Protein AF-A0A958P5V0-F1 (afdb_monomer_lite)

Secondary structure (DSSP, 8-state):
-PPEEE--HHHHHHHHHHHHHHTTTT-HHHHHHHHHHHHHHHHTT--S-HHHHHHHHHGGGGSHHHHHHHHHHTT--HHHHHHHHHHHHHHHHHHHHHHHHHHHHHHHHHHHTT--GGGBGGGHHHHHHHHHTTSS--PPPHHHHHHHTTSS-SB-SS--HHHHHHHHHHHHHHHHHHHHHHHHHHHHHHHHHHHHHHHHHHHHHHHHHHHHHHHHHHHHHTTEEEHHHHHHHHHHHHHH-SS-HHHHHHHHH---EEE-SGGG-BHHHHHHHHHHHHHHHHTT--EEE---GGG---GGGTB-THHHHHTTSPTT-TT-HHHHHHHHHHHHH-------B--SS-HHHHHHHHHHHHHHHTTS-HHHHGGGTT---B--TT-------------SSHHHHHHHHHHHHHHHHHHHHHTTT---GGG-----SSHHHHHHHHHHHHHTT-------THHHHH-HHHHHHHHHHHHHH-TT-HHHHHHHHHHHHHHT-TTS-HHHHHHH-SSSHHHHHHHHTT----HHHHTT--HHHHHHHHHHHTTTTSS--HHHHHHHHHHHHHHHHS---HHHHHHH-

Structure (mmCIF, N/CA/C/O backbone):
data_AF-A0A958P5V0-F1
#
_entry.id   AF-A0A958P5V0-F1
#
loop_
_atom_site.group_PDB
_atom_site.id
_atom_site.type_symbol
_atom_site.label_atom_id
_atom_site.label_alt_id
_atom_site.label_comp_id
_atom_site.label_asym_id
_atom_site.label_entity_id
_atom_site.label_seq_id
_atom_site.pdbx_PDB_ins_code
_atom_site.Cartn_x
_atom_site.Cartn_y
_atom_site.Cartn_z
_atom_site.occupancy
_atom_site.B_iso_or_equiv
_atom_site.auth_seq_id
_atom_site.auth_comp_id
_atom_site.auth_asym_id
_atom_site.auth_atom_id
_atom_site.pdbx_PDB_model_num
ATOM 1 N N . MET A 1 1 ? 9.895 -17.187 28.568 1.00 40.41 1 MET A N 1
ATOM 2 C CA . MET A 1 1 ? 10.157 -15.913 27.877 1.00 40.41 1 MET A CA 1
ATOM 3 C C . MET A 1 1 ? 8.803 -15.280 27.671 1.00 40.41 1 MET A C 1
ATOM 5 O O . MET A 1 1 ? 7.968 -15.924 27.049 1.00 40.41 1 MET A O 1
ATOM 9 N N . ASN A 1 2 ? 8.563 -14.128 28.289 1.00 44.69 2 ASN A N 1
ATOM 10 C CA . ASN A 1 2 ? 7.374 -13.333 28.012 1.00 44.69 2 ASN A CA 1
ATOM 11 C C . ASN A 1 2 ? 7.754 -12.432 26.838 1.00 44.69 2 ASN A C 1
ATOM 13 O O . ASN A 1 2 ? 8.762 -11.738 26.932 1.00 44.69 2 ASN A O 1
ATOM 17 N N . PHE A 1 3 ? 7.032 -12.553 25.731 1.00 52.56 3 PHE A N 1
ATOM 18 C CA . PHE A 1 3 ? 7.122 -11.621 24.614 1.00 52.56 3 PHE A CA 1
ATOM 19 C C . PHE A 1 3 ? 5.926 -10.691 24.730 1.00 52.56 3 PHE A C 1
ATOM 21 O O . PHE A 1 3 ? 4.818 -11.181 24.973 1.00 52.56 3 PHE A O 1
ATOM 28 N N . ASP A 1 4 ? 6.150 -9.399 24.536 1.00 54.53 4 ASP A N 1
ATOM 29 C CA . ASP A 1 4 ? 5.052 -8.463 24.348 1.00 54.53 4 ASP A CA 1
ATOM 30 C C . ASP A 1 4 ? 4.641 -8.513 22.873 1.00 54.53 4 ASP A C 1
ATOM 32 O O . ASP A 1 4 ? 5.477 -8.475 21.960 1.00 54.53 4 ASP A O 1
ATOM 36 N N . ILE A 1 5 ? 3.344 -8.733 22.647 1.00 61.12 5 ILE A N 1
ATOM 37 C CA . ILE A 1 5 ? 2.775 -8.776 21.302 1.00 61.12 5 ILE A CA 1
ATOM 38 C C . ILE A 1 5 ? 2.552 -7.333 20.875 1.00 61.12 5 ILE A C 1
ATOM 40 O O . ILE A 1 5 ? 1.655 -6.673 21.398 1.00 61.12 5 ILE A O 1
ATOM 44 N N . GLU A 1 6 ? 3.355 -6.869 19.923 1.00 62.22 6 GLU A N 1
ATOM 45 C CA . GLU A 1 6 ? 3.228 -5.521 19.382 1.00 62.22 6 GLU A CA 1
ATOM 46 C C . GLU A 1 6 ? 2.191 -5.507 18.260 1.00 62.22 6 GLU A C 1
ATOM 48 O O . GLU A 1 6 ? 2.264 -6.286 17.300 1.00 62.22 6 GLU A O 1
ATOM 53 N N . LEU A 1 7 ? 1.203 -4.628 18.414 1.00 58.56 7 LEU A N 1
ATOM 54 C CA . LEU A 1 7 ? 0.115 -4.444 17.456 1.00 58.56 7 LEU A CA 1
ATOM 55 C C . LEU A 1 7 ? 0.485 -3.391 16.407 1.00 58.56 7 LEU A C 1
ATOM 57 O O . LEU A 1 7 ? -0.057 -3.422 15.301 1.00 58.56 7 LEU A O 1
ATOM 61 N N . ASN A 1 8 ? 1.393 -2.468 16.740 1.00 68.00 8 ASN A N 1
ATOM 62 C CA . ASN A 1 8 ? 1.764 -1.362 15.874 1.00 68.00 8 ASN A CA 1
ATOM 63 C C . ASN A 1 8 ? 3.101 -1.613 15.163 1.00 68.00 8 ASN A C 1
ATOM 65 O O . ASN A 1 8 ? 4.169 -1.200 15.609 1.00 68.00 8 ASN A O 1
ATOM 69 N N . GLU A 1 9 ? 3.048 -2.256 13.997 1.00 72.25 9 GLU A N 1
ATOM 70 C CA . GLU A 1 9 ? 4.250 -2.501 13.188 1.00 72.25 9 GLU A CA 1
ATOM 71 C C . GLU A 1 9 ? 4.936 -1.209 12.709 1.00 72.25 9 GLU A C 1
ATOM 73 O O . GLU A 1 9 ? 6.145 -1.214 12.476 1.00 72.25 9 GLU A O 1
ATOM 78 N N . ASN A 1 10 ? 4.195 -0.095 12.609 1.00 76.25 10 ASN A N 1
ATOM 79 C CA . ASN A 1 10 ? 4.778 1.200 12.253 1.00 76.25 10 ASN A CA 1
ATOM 80 C C . ASN A 1 10 ? 5.701 1.730 13.352 1.00 76.25 10 ASN A C 1
ATOM 82 O O . ASN A 1 10 ? 6.706 2.348 13.036 1.00 76.25 10 ASN A O 1
ATOM 86 N N . GLU A 1 11 ? 5.412 1.452 14.622 1.00 76.00 11 GLU A N 1
ATOM 87 C CA . GLU A 1 11 ? 6.250 1.913 15.732 1.00 76.00 11 GLU A CA 1
ATOM 88 C C . GLU A 1 11 ? 7.615 1.217 15.725 1.00 76.00 11 GLU A C 1
ATOM 90 O O . GLU A 1 11 ? 8.659 1.860 15.830 1.00 76.00 11 GLU A O 1
ATOM 95 N N . VAL A 1 12 ? 7.618 -0.101 15.497 1.00 81.00 12 VAL A N 1
ATOM 96 C CA . VAL A 1 12 ? 8.854 -0.875 15.316 1.00 81.00 12 VAL A CA 1
ATOM 97 C C . VAL A 1 12 ? 9.645 -0.358 14.114 1.00 81.00 12 VAL A C 1
ATOM 99 O O . VAL A 1 12 ? 10.872 -0.243 14.179 1.00 81.00 12 VAL A O 1
ATOM 102 N N . LEU A 1 13 ? 8.951 -0.038 13.019 1.00 84.00 13 LEU A N 1
ATOM 103 C CA . LEU A 1 13 ? 9.559 0.521 11.818 1.00 84.00 13 LEU A CA 1
ATOM 104 C C . LEU A 1 13 ? 10.194 1.892 12.090 1.00 84.00 13 LEU A C 1
ATOM 106 O O . LEU A 1 13 ? 11.350 2.101 11.727 1.00 84.00 13 LEU A O 1
ATOM 110 N N . ASP A 1 14 ? 9.470 2.792 12.756 1.00 82.69 14 ASP A N 1
ATOM 111 C CA . ASP A 1 14 ? 9.937 4.132 13.108 1.00 82.69 14 ASP A CA 1
ATOM 112 C C . ASP A 1 14 ? 11.197 4.065 13.976 1.00 82.69 14 ASP A C 1
ATOM 114 O O . ASP A 1 14 ? 12.216 4.655 13.619 1.00 82.69 14 ASP A O 1
ATOM 118 N N . LYS A 1 15 ? 11.191 3.247 15.037 1.00 83.62 15 LYS A N 1
ATOM 119 C CA . LYS A 1 15 ? 12.377 3.058 15.887 1.00 83.62 15 LYS A CA 1
ATOM 120 C C . LYS A 1 15 ? 13.562 2.464 15.130 1.00 83.62 15 LYS A C 1
ATOM 122 O O . LYS A 1 15 ? 14.702 2.849 15.376 1.00 83.62 15 LYS A O 1
ATOM 127 N N . SER A 1 16 ? 13.313 1.563 14.184 1.00 87.50 16 SER A N 1
ATOM 128 C CA . SER A 1 16 ? 14.377 0.972 13.362 1.00 87.50 16 SER A CA 1
ATOM 129 C C . SER A 1 16 ? 14.986 1.984 12.387 1.00 87.50 16 SER A C 1
ATOM 131 O O . SER A 1 16 ? 16.183 1.935 12.107 1.00 87.50 16 SER A O 1
ATOM 133 N N . ILE A 1 17 ? 14.186 2.931 11.891 1.00 86.62 17 ILE A N 1
ATOM 134 C CA . ILE A 1 17 ? 14.666 4.046 11.068 1.00 86.62 17 ILE A CA 1
ATOM 135 C C . ILE A 1 17 ? 15.479 5.023 11.918 1.00 86.62 17 ILE A C 1
ATOM 137 O O . ILE A 1 17 ? 16.563 5.420 11.492 1.00 86.62 17 ILE A O 1
ATOM 141 N N . ASP A 1 18 ? 15.031 5.338 13.134 1.00 85.50 18 ASP A N 1
ATOM 142 C CA . ASP A 1 18 ? 15.798 6.166 14.072 1.00 85.50 18 ASP A CA 1
ATOM 143 C C . ASP A 1 18 ? 17.160 5.520 14.384 1.00 85.50 18 ASP A C 1
ATOM 145 O O . ASP A 1 18 ? 18.192 6.194 14.377 1.00 85.50 18 ASP A O 1
ATOM 149 N N . MET A 1 19 ? 17.196 4.193 14.573 1.00 87.25 19 MET A N 1
ATOM 150 C CA . MET A 1 19 ? 18.442 3.432 14.731 1.00 87.25 19 MET A CA 1
ATOM 151 C C . MET A 1 19 ? 19.346 3.535 13.498 1.00 87.25 19 MET A C 1
ATOM 153 O O . MET A 1 19 ? 20.561 3.660 13.653 1.00 87.25 19 MET A O 1
ATOM 157 N N . LEU A 1 20 ? 18.789 3.501 12.282 1.00 88.56 20 LEU A N 1
ATOM 158 C CA . LEU A 1 20 ? 19.564 3.658 11.048 1.00 88.56 20 LEU A CA 1
ATOM 159 C C . LEU A 1 20 ? 20.178 5.061 10.953 1.00 88.56 20 LEU A C 1
ATOM 161 O O . LEU A 1 20 ? 21.361 5.200 10.641 1.00 88.56 20 LEU A O 1
ATOM 165 N N . ILE A 1 21 ? 19.389 6.095 11.249 1.00 85.00 21 ILE A N 1
ATOM 166 C CA . ILE A 1 21 ? 19.826 7.497 11.226 1.00 85.00 21 ILE A CA 1
ATOM 167 C C . ILE A 1 21 ? 20.903 7.734 12.290 1.00 85.00 21 ILE A C 1
ATOM 169 O O . ILE A 1 21 ? 21.910 8.384 12.015 1.00 85.00 21 ILE A O 1
ATOM 173 N N . ALA A 1 22 ? 20.762 7.140 13.475 1.00 86.50 22 ALA A N 1
ATOM 174 C CA . ALA A 1 22 ? 21.759 7.229 14.539 1.00 86.50 22 ALA A CA 1
ATOM 175 C C . ALA A 1 22 ? 23.121 6.613 14.158 1.00 86.50 22 ALA A C 1
ATOM 177 O O . ALA A 1 22 ? 24.139 6.951 14.765 1.00 86.50 22 ALA A O 1
ATOM 178 N N . GLN A 1 23 ? 23.176 5.735 13.148 1.00 85.94 23 GLN A N 1
ATOM 179 C CA . GLN A 1 23 ? 24.439 5.193 12.636 1.00 85.94 23 GLN A CA 1
ATOM 180 C C . GLN A 1 23 ? 25.195 6.158 11.712 1.00 85.94 23 GLN A C 1
ATOM 182 O O . GLN A 1 23 ? 26.363 5.899 11.396 1.00 85.94 23 GLN A O 1
ATOM 187 N N . ILE A 1 24 ? 24.582 7.270 11.293 1.00 85.00 24 ILE A N 1
ATOM 188 C CA . ILE A 1 24 ? 25.247 8.296 10.485 1.00 85.00 24 ILE A CA 1
ATOM 189 C C . ILE A 1 24 ? 26.444 8.861 11.261 1.00 85.00 24 ILE A C 1
ATOM 191 O O . ILE A 1 24 ? 26.339 9.278 12.411 1.00 85.00 24 ILE A O 1
ATOM 195 N N . GLY A 1 25 ? 27.617 8.858 10.630 1.00 82.06 25 GLY A N 1
ATOM 196 C CA . GLY A 1 25 ? 28.877 9.309 11.225 1.00 82.06 25 GLY A CA 1
ATOM 197 C C . GLY A 1 25 ? 29.552 8.291 12.153 1.00 82.06 25 GLY A C 1
ATOM 198 O O . GLY A 1 25 ? 30.759 8.385 12.360 1.00 82.06 25 GLY A O 1
ATOM 199 N N . ALA A 1 26 ? 28.822 7.294 12.662 1.00 84.06 26 ALA A N 1
ATOM 200 C CA . ALA A 1 26 ? 29.380 6.201 13.462 1.00 84.06 26 ALA A CA 1
ATOM 201 C C . ALA A 1 26 ? 29.774 4.985 12.604 1.00 84.06 26 ALA A C 1
ATOM 203 O O . ALA A 1 26 ? 30.782 4.332 12.872 1.00 84.06 26 ALA A O 1
ATOM 204 N N . ASN A 1 27 ? 28.997 4.691 11.558 1.00 85.88 27 ASN A N 1
ATOM 205 C CA . ASN A 1 27 ? 29.244 3.607 10.614 1.00 85.88 27 ASN A CA 1
ATOM 206 C C . ASN A 1 27 ? 29.515 4.187 9.220 1.00 85.88 27 ASN A C 1
ATOM 208 O O . ASN A 1 27 ? 28.597 4.658 8.547 1.00 85.88 27 ASN A O 1
ATOM 212 N N . GLU A 1 28 ? 30.772 4.139 8.771 1.00 85.94 28 GLU A N 1
ATOM 213 C CA . GLU A 1 28 ? 31.190 4.707 7.479 1.00 85.94 28 GLU A CA 1
ATOM 214 C C . GLU A 1 28 ? 30.400 4.135 6.292 1.00 85.94 28 GLU A C 1
ATOM 216 O O . GLU A 1 28 ? 30.070 4.871 5.363 1.00 85.94 28 GLU A O 1
ATOM 221 N N . LYS A 1 29 ? 30.039 2.846 6.330 1.00 83.00 29 LYS A N 1
ATOM 222 C CA . LYS A 1 29 ? 29.332 2.179 5.226 1.00 83.00 29 LYS A CA 1
ATOM 223 C C . LYS A 1 29 ? 27.880 2.620 5.125 1.00 83.00 29 LYS A C 1
ATOM 225 O O . LYS A 1 29 ? 27.421 2.968 4.043 1.00 83.00 29 LYS A O 1
ATOM 230 N N . VAL A 1 30 ? 27.173 2.640 6.255 1.00 83.06 30 VAL A N 1
ATOM 231 C CA . VAL A 1 30 ? 25.781 3.117 6.318 1.00 83.06 30 VAL A CA 1
ATOM 232 C C . VAL A 1 30 ? 25.718 4.609 6.002 1.00 83.06 30 VAL A C 1
ATOM 234 O O . VAL A 1 30 ? 24.847 5.045 5.258 1.00 83.06 30 VAL A O 1
ATOM 237 N N . THR A 1 31 ? 26.702 5.378 6.473 1.00 86.44 31 THR A N 1
ATOM 238 C CA . THR A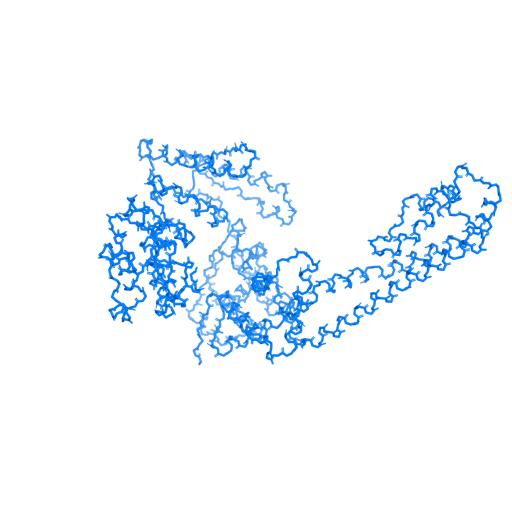 1 31 ? 26.834 6.802 6.138 1.00 86.44 31 THR A CA 1
ATOM 239 C C . THR A 1 31 ? 26.977 6.999 4.630 1.00 86.44 31 THR A C 1
ATOM 241 O O . THR A 1 31 ? 26.230 7.778 4.045 1.00 86.44 31 THR A O 1
ATOM 244 N N . LYS A 1 32 ? 27.887 6.261 3.980 1.00 85.00 32 LYS A N 1
ATOM 245 C CA . LYS A 1 32 ? 28.066 6.311 2.523 1.00 85.00 32 LYS A CA 1
ATOM 246 C C . LYS A 1 32 ? 26.777 5.935 1.785 1.00 85.00 32 LYS A C 1
ATOM 248 O O . LYS A 1 32 ? 26.363 6.663 0.891 1.00 85.00 32 LYS A O 1
ATOM 253 N N . LEU A 1 33 ? 26.123 4.848 2.196 1.00 84.38 33 LEU A N 1
ATOM 254 C CA . LEU A 1 33 ? 24.868 4.380 1.607 1.00 84.38 33 LEU A CA 1
ATOM 255 C C . LEU A 1 33 ? 23.765 5.449 1.662 1.00 84.38 33 LEU A C 1
ATOM 257 O O . LEU A 1 33 ? 23.083 5.686 0.666 1.00 84.38 33 LEU A O 1
ATOM 261 N N . LEU A 1 34 ? 23.591 6.102 2.813 1.00 84.06 34 LEU A N 1
ATOM 262 C CA . LEU A 1 34 ? 22.568 7.133 2.998 1.00 84.06 34 LEU A CA 1
ATOM 263 C C . LEU A 1 34 ? 22.886 8.422 2.232 1.00 84.06 34 LEU A C 1
ATOM 265 O O . LEU A 1 34 ? 21.966 9.053 1.715 1.00 84.06 34 LEU A O 1
ATOM 269 N N . ILE A 1 35 ? 24.167 8.784 2.103 1.00 83.62 35 ILE A N 1
ATOM 270 C CA . ILE A 1 35 ? 24.598 9.896 1.243 1.00 83.62 35 ILE A CA 1
ATOM 271 C C . ILE A 1 35 ? 24.264 9.587 -0.219 1.00 83.62 35 ILE A C 1
ATOM 273 O O . ILE A 1 35 ? 23.609 10.391 -0.871 1.00 83.62 35 ILE A O 1
ATOM 277 N N . GLU A 1 36 ? 24.634 8.407 -0.721 1.00 79.25 36 GLU A N 1
ATOM 278 C CA . GLU A 1 36 ? 24.359 8.013 -2.111 1.00 79.25 36 GLU A CA 1
ATOM 279 C C . GLU A 1 36 ? 22.849 7.898 -2.392 1.00 79.25 36 GLU A C 1
ATOM 281 O O . GLU A 1 36 ? 22.384 8.226 -3.487 1.00 79.25 36 GLU A O 1
ATOM 286 N N . TYR A 1 37 ? 22.059 7.476 -1.399 1.00 80.88 37 TYR A N 1
ATOM 287 C CA . TYR A 1 37 ? 20.598 7.507 -1.466 1.00 80.88 37 TYR A CA 1
ATOM 288 C C . TYR A 1 37 ? 20.061 8.944 -1.580 1.00 80.88 37 TYR A C 1
ATOM 290 O O . TYR A 1 37 ? 19.206 9.216 -2.424 1.00 80.88 37 TYR A O 1
ATOM 298 N N . ALA A 1 38 ? 20.582 9.871 -0.772 1.00 78.75 38 ALA A N 1
ATOM 299 C CA . ALA A 1 38 ? 20.171 11.273 -0.770 1.00 78.75 38 ALA A CA 1
ATOM 300 C C . ALA A 1 38 ? 20.558 12.014 -2.060 1.00 78.75 38 ALA A C 1
ATOM 302 O O . ALA A 1 38 ? 19.734 12.730 -2.627 1.00 78.75 38 ALA A O 1
ATOM 303 N N . GLU A 1 39 ? 21.784 11.815 -2.551 1.00 77.62 39 GLU A N 1
ATOM 304 C CA . GLU A 1 39 ? 22.273 12.412 -3.802 1.00 77.62 39 GLU A CA 1
ATOM 305 C C . GLU A 1 39 ? 21.393 12.003 -4.986 1.00 77.62 39 GLU A C 1
ATOM 307 O O . GLU A 1 39 ? 20.932 12.840 -5.756 1.00 77.62 39 GLU A O 1
ATOM 312 N N . LYS A 1 40 ? 21.054 10.717 -5.071 1.00 73.88 40 LYS A N 1
ATOM 313 C CA . LYS A 1 40 ? 20.180 10.196 -6.121 1.00 73.88 40 LYS A CA 1
ATOM 314 C C . LYS A 1 40 ? 18.771 10.786 -6.084 1.00 73.88 40 LYS A C 1
ATOM 316 O O . LYS A 1 40 ? 18.162 11.007 -7.127 1.00 73.88 40 LYS A O 1
ATOM 321 N N . LYS A 1 41 ? 18.233 11.018 -4.888 1.00 71.81 41 LYS A N 1
ATOM 322 C CA . LYS A 1 41 ? 16.923 11.657 -4.715 1.00 71.81 41 LYS A CA 1
ATOM 323 C C . LYS A 1 41 ? 16.943 13.108 -5.181 1.00 71.81 41 LYS A C 1
ATOM 325 O O . LYS A 1 41 ? 15.992 13.541 -5.828 1.00 71.81 41 LYS A O 1
ATOM 330 N N . ALA A 1 42 ? 18.034 13.818 -4.904 1.00 72.00 42 ALA A N 1
ATOM 331 C CA . ALA A 1 42 ? 18.238 15.167 -5.411 1.00 72.00 42 ALA A CA 1
ATOM 332 C C . ALA A 1 42 ? 18.327 15.189 -6.950 1.00 72.00 42 ALA A C 1
ATOM 334 O O . ALA A 1 42 ? 17.701 16.044 -7.573 1.00 72.00 42 ALA A O 1
ATOM 335 N N . ASP A 1 43 ? 19.020 14.219 -7.559 1.00 71.88 43 ASP A N 1
ATOM 336 C CA . ASP A 1 43 ? 19.098 14.071 -9.022 1.00 71.88 43 ASP A CA 1
ATOM 337 C C . ASP A 1 43 ? 17.729 13.778 -9.672 1.00 71.88 43 ASP A C 1
ATOM 339 O O . ASP A 1 43 ? 17.469 14.210 -10.793 1.00 71.88 43 ASP A O 1
ATOM 343 N N . ASP A 1 44 ? 16.838 13.067 -8.970 1.00 66.62 44 ASP A N 1
ATOM 344 C CA . ASP A 1 44 ? 15.463 12.765 -9.403 1.00 66.62 44 ASP A CA 1
ATOM 345 C C . ASP A 1 44 ? 14.462 13.927 -9.122 1.00 66.62 44 ASP A C 1
ATOM 347 O O . ASP A 1 44 ? 13.251 13.722 -9.235 1.00 66.62 44 ASP A O 1
ATOM 351 N N . GLU A 1 45 ? 14.935 15.131 -8.755 1.00 64.75 45 GLU A N 1
ATOM 352 C CA . GLU A 1 45 ? 14.133 16.317 -8.367 1.00 64.75 45 GLU A CA 1
ATOM 353 C C . GLU A 1 45 ? 13.184 16.079 -7.169 1.00 64.75 45 GLU A C 1
ATOM 355 O O . GLU A 1 45 ? 12.131 16.710 -7.040 1.00 64.75 45 GLU A O 1
ATOM 360 N N . GLN A 1 46 ? 13.542 15.160 -6.267 1.00 62.41 46 GLN A N 1
ATOM 361 C CA . GLN A 1 46 ? 12.738 14.820 -5.089 1.00 62.41 46 GLN A CA 1
ATOM 362 C C . GLN A 1 46 ? 13.177 15.603 -3.841 1.00 62.41 46 GLN A C 1
ATOM 364 O O . GLN A 1 46 ? 14.245 16.213 -3.789 1.00 62.41 46 GLN A O 1
ATOM 369 N N . SER A 1 47 ? 12.310 15.610 -2.824 1.00 59.66 47 SER A N 1
ATOM 370 C CA . SER A 1 47 ? 12.550 16.279 -1.540 1.00 59.66 47 SER A CA 1
ATOM 371 C C . SER A 1 47 ? 13.832 15.776 -0.865 1.00 59.66 47 SER A C 1
ATOM 373 O O . SER A 1 47 ? 14.123 14.584 -0.872 1.00 59.66 47 SER A O 1
ATOM 375 N N . TRP A 1 48 ? 14.568 16.679 -0.212 1.00 58.59 48 TRP A N 1
ATOM 376 C CA . TRP A 1 48 ? 15.779 16.356 0.553 1.00 58.59 48 TRP A CA 1
ATOM 377 C C . TRP A 1 48 ? 15.482 15.748 1.937 1.00 58.59 48 TRP A C 1
ATOM 379 O O . TRP A 1 48 ? 16.408 15.338 2.636 1.00 58.59 48 TRP A O 1
ATOM 389 N N . HIS A 1 49 ? 14.212 15.692 2.360 1.00 66.12 49 HIS A N 1
ATOM 390 C CA . HIS A 1 49 ? 13.800 15.123 3.648 1.00 66.12 49 HIS A CA 1
ATOM 391 C C . HIS A 1 49 ? 13.886 13.585 3.643 1.00 66.12 49 HIS A C 1
ATOM 393 O O . HIS A 1 49 ? 12.878 12.891 3.512 1.00 66.12 49 HIS A O 1
ATOM 399 N N . ILE A 1 50 ? 15.104 13.064 3.817 1.00 69.69 50 ILE A N 1
ATOM 400 C CA . ILE A 1 50 ? 15.429 11.630 3.766 1.00 69.69 50 ILE A CA 1
ATOM 401 C C . ILE A 1 50 ? 14.574 10.816 4.745 1.00 69.69 50 ILE A C 1
ATOM 403 O O . ILE A 1 50 ? 14.088 9.757 4.378 1.00 69.69 50 ILE A O 1
ATOM 407 N N . GLU A 1 51 ? 14.349 11.302 5.965 1.00 70.19 51 GLU A N 1
ATOM 408 C CA . GLU A 1 51 ? 13.659 10.544 7.020 1.00 70.19 51 GLU A CA 1
ATOM 409 C C . GLU A 1 51 ? 12.219 10.188 6.643 1.00 70.19 51 GLU A C 1
ATOM 411 O O . GLU A 1 51 ? 11.812 9.032 6.742 1.00 70.19 51 GLU A O 1
ATOM 416 N N . LYS A 1 52 ? 11.454 11.168 6.151 1.00 73.06 52 LYS A N 1
ATOM 417 C CA . LYS A 1 52 ? 10.068 10.959 5.720 1.00 73.06 52 LYS A CA 1
ATOM 418 C C . LYS A 1 52 ? 10.003 10.002 4.533 1.00 73.06 52 LYS A C 1
ATOM 420 O O . LYS A 1 52 ? 9.193 9.079 4.530 1.00 73.06 52 LYS A O 1
ATOM 425 N N . ASP A 1 53 ? 10.892 10.191 3.563 1.00 70.81 53 ASP A N 1
ATOM 426 C CA . ASP A 1 53 ? 10.986 9.328 2.390 1.00 70.81 53 ASP A CA 1
ATOM 427 C C . ASP A 1 53 ? 11.362 7.893 2.768 1.00 70.81 53 ASP A C 1
ATOM 429 O O . ASP A 1 53 ? 10.792 6.946 2.229 1.00 70.81 53 ASP A O 1
ATOM 433 N N . LEU A 1 54 ? 12.301 7.715 3.702 1.00 76.00 54 LEU A N 1
ATOM 434 C CA . LEU A 1 54 ? 12.668 6.407 4.232 1.00 76.00 54 LEU A CA 1
ATOM 435 C C . LEU A 1 54 ? 11.493 5.765 4.956 1.00 76.00 54 LEU A C 1
ATOM 437 O O . LEU A 1 54 ? 11.225 4.592 4.711 1.00 76.00 54 LEU A O 1
ATOM 441 N N . LYS A 1 55 ? 10.755 6.511 5.783 1.00 78.25 55 LYS A N 1
ATOM 442 C CA . LYS A 1 55 ? 9.544 6.013 6.450 1.00 78.25 55 LYS A CA 1
ATOM 443 C C . LYS A 1 55 ? 8.503 5.550 5.440 1.00 78.25 55 LYS A C 1
ATOM 445 O O . LYS A 1 55 ? 8.051 4.408 5.500 1.00 78.25 55 LYS A O 1
ATOM 450 N N . ASP A 1 56 ? 8.167 6.387 4.465 1.00 76.50 56 ASP A N 1
ATOM 451 C CA . ASP A 1 56 ? 7.168 6.051 3.451 1.00 76.50 56 ASP A CA 1
ATOM 452 C C . ASP A 1 56 ? 7.607 4.882 2.565 1.00 76.50 56 ASP A C 1
ATOM 454 O O . ASP A 1 56 ? 6.804 3.999 2.253 1.00 76.50 56 ASP A O 1
ATOM 458 N N . PHE A 1 57 ? 8.889 4.822 2.206 1.00 76.00 57 PHE A N 1
ATOM 459 C CA . PHE A 1 57 ? 9.422 3.725 1.412 1.00 76.00 57 PHE A CA 1
ATOM 460 C C . PHE A 1 57 ? 9.492 2.411 2.201 1.00 76.00 57 PHE A C 1
ATOM 462 O O . PHE A 1 57 ? 9.170 1.350 1.659 1.00 76.00 57 PHE A O 1
ATOM 469 N N . SER A 1 58 ? 9.839 2.468 3.486 1.00 79.44 58 SER A N 1
ATOM 470 C CA . SER A 1 58 ? 10.002 1.285 4.338 1.00 79.44 58 SER A CA 1
ATOM 471 C C . SER A 1 58 ? 8.681 0.690 4.811 1.00 79.44 58 SER A C 1
ATOM 473 O O . SER A 1 58 ? 8.646 -0.481 5.171 1.00 79.44 58 SER A O 1
ATOM 475 N N . LYS A 1 59 ? 7.554 1.404 4.672 1.00 80.00 59 LYS A N 1
ATOM 476 C CA . LYS A 1 59 ? 6.210 0.802 4.784 1.00 80.00 59 LYS A CA 1
ATOM 477 C C . LYS A 1 59 ? 6.002 -0.366 3.813 1.00 80.00 59 LYS A C 1
ATOM 479 O O . LYS A 1 59 ? 5.135 -1.202 4.040 1.00 80.00 59 LYS A O 1
ATOM 484 N N . ASN A 1 60 ? 6.794 -0.467 2.739 1.00 74.69 60 ASN A N 1
ATOM 485 C CA . ASN A 1 60 ? 6.772 -1.647 1.874 1.00 74.69 60 ASN A CA 1
ATOM 486 C C . ASN A 1 60 ? 7.285 -2.922 2.568 1.00 74.69 60 ASN A C 1
ATOM 488 O O . ASN A 1 60 ? 6.888 -4.002 2.143 1.00 74.69 60 ASN A O 1
ATOM 492 N N . LEU A 1 61 ? 8.099 -2.815 3.629 1.00 73.88 61 LEU A N 1
ATOM 493 C CA . LEU A 1 61 ? 8.519 -3.957 4.457 1.00 73.88 61 LEU A CA 1
ATOM 494 C C . LEU A 1 61 ? 7.328 -4.589 5.199 1.00 73.88 61 LEU A C 1
ATOM 496 O O . LEU A 1 61 ? 7.334 -5.786 5.462 1.00 73.88 61 LEU A O 1
ATOM 500 N N . LEU A 1 62 ? 6.290 -3.798 5.492 1.00 71.31 62 LEU A N 1
ATOM 501 C CA . LEU A 1 62 ? 5.085 -4.248 6.200 1.00 71.31 62 LEU A CA 1
ATOM 502 C C . LEU A 1 62 ? 4.101 -5.006 5.295 1.00 71.31 62 LEU A C 1
ATOM 504 O O . LEU A 1 62 ? 3.113 -5.563 5.765 1.00 71.31 62 LEU A O 1
ATOM 508 N N . LYS A 1 63 ? 4.333 -5.023 3.978 1.00 70.69 63 LYS A N 1
ATOM 509 C CA . LYS A 1 63 ? 3.483 -5.757 3.034 1.00 70.69 63 LYS A CA 1
ATOM 510 C C . LYS A 1 63 ? 3.922 -7.218 2.983 1.00 70.69 63 LYS A C 1
ATOM 512 O O . LYS A 1 63 ? 5.085 -7.490 2.689 1.00 70.69 63 LYS A O 1
ATOM 517 N N . GLU A 1 64 ? 2.983 -8.150 3.166 1.00 64.69 64 GLU A N 1
ATOM 518 C CA . GLU A 1 64 ? 3.265 -9.599 3.131 1.00 64.69 64 GLU A CA 1
ATOM 519 C C . GLU A 1 64 ? 3.986 -10.035 1.836 1.00 64.69 64 GLU A C 1
ATOM 521 O O . GLU A 1 64 ? 4.924 -10.832 1.888 1.00 64.69 64 GLU A O 1
ATOM 526 N N . ASP A 1 65 ? 3.637 -9.455 0.681 1.00 61.47 65 ASP A N 1
ATOM 527 C CA . ASP A 1 65 ? 4.274 -9.778 -0.607 1.00 61.47 65 ASP A CA 1
ATOM 528 C C . ASP A 1 65 ? 5.758 -9.374 -0.684 1.00 61.47 65 ASP A C 1
ATOM 530 O O . ASP A 1 65 ? 6.549 -10.010 -1.389 1.00 61.47 65 ASP A O 1
ATOM 534 N N . GLY A 1 66 ? 6.149 -8.304 0.018 1.00 65.69 66 GLY A N 1
ATOM 535 C CA . GLY A 1 66 ? 7.505 -7.750 -0.026 1.00 65.69 66 GLY A CA 1
ATOM 536 C C . GLY A 1 66 ? 8.528 -8.638 0.679 1.00 65.69 66 GLY A C 1
ATOM 537 O O . GLY A 1 66 ? 9.667 -8.779 0.226 1.00 65.69 66 GLY A O 1
ATOM 538 N N . GLU A 1 67 ? 8.106 -9.307 1.749 1.00 67.81 67 GLU A N 1
ATOM 539 C CA . GLU A 1 67 ? 8.966 -10.123 2.605 1.00 67.81 67 GLU A CA 1
ATOM 540 C C . GLU A 1 67 ? 9.649 -11.271 1.857 1.00 67.81 67 GLU A C 1
ATOM 542 O O . GLU A 1 67 ? 10.833 -11.536 2.077 1.00 67.81 67 GLU A O 1
ATOM 547 N N . LYS A 1 68 ? 8.948 -11.927 0.924 1.00 71.19 68 LYS A N 1
ATOM 548 C CA . LYS A 1 68 ? 9.526 -13.014 0.116 1.00 71.19 68 LYS A CA 1
ATOM 549 C C . LYS A 1 68 ? 10.786 -12.557 -0.620 1.00 71.19 68 LYS A C 1
ATOM 551 O O . LYS A 1 68 ? 11.764 -13.299 -0.693 1.00 71.19 68 LYS A O 1
ATOM 556 N N . TYR A 1 69 ? 10.762 -11.342 -1.159 1.00 75.88 69 TYR A N 1
ATOM 557 C CA . TYR A 1 69 ? 11.905 -10.765 -1.858 1.00 75.88 69 TYR A CA 1
ATOM 558 C C . TYR A 1 69 ? 12.980 -10.313 -0.868 1.00 75.88 69 TYR A C 1
ATOM 560 O O . TYR A 1 69 ? 14.157 -10.596 -1.082 1.00 75.88 69 TYR A O 1
ATOM 568 N N . LEU A 1 70 ? 12.597 -9.713 0.260 1.00 74.44 70 LEU A N 1
ATOM 569 C CA . LEU A 1 70 ? 13.537 -9.288 1.304 1.00 74.44 70 LEU A CA 1
ATOM 570 C C . LEU A 1 70 ? 14.318 -10.461 1.905 1.00 74.44 70 LEU A C 1
ATOM 572 O O . LEU A 1 70 ? 15.518 -10.341 2.145 1.00 74.44 70 LEU A O 1
ATOM 576 N N . GLN A 1 71 ? 13.700 -11.636 2.053 1.00 76.44 71 GLN A N 1
ATOM 577 C CA . GLN A 1 71 ? 14.406 -12.841 2.498 1.00 76.44 71 GLN A CA 1
ATOM 578 C C . GLN A 1 71 ? 15.558 -13.229 1.563 1.00 76.44 71 GLN A C 1
ATOM 580 O O . GLN A 1 71 ? 16.581 -13.720 2.039 1.00 76.44 71 GLN A O 1
ATOM 585 N N . THR A 1 72 ? 15.434 -12.974 0.254 1.00 80.69 72 THR A N 1
ATOM 586 C CA . THR A 1 72 ? 16.530 -13.218 -0.703 1.00 80.69 72 THR A CA 1
ATOM 587 C C . THR A 1 72 ? 17.674 -12.213 -0.559 1.00 80.69 72 THR A C 1
ATOM 589 O O . THR A 1 72 ? 18.817 -12.547 -0.862 1.00 80.69 72 THR A O 1
ATOM 592 N N . LEU A 1 73 ? 17.385 -11.015 -0.041 1.00 82.31 73 LEU A N 1
ATOM 593 C CA . LEU A 1 73 ? 18.351 -9.933 0.161 1.00 82.31 73 LEU A CA 1
ATOM 594 C C . LEU A 1 73 ? 19.011 -9.965 1.543 1.00 82.31 73 LEU A C 1
ATOM 596 O O . LEU A 1 73 ? 20.094 -9.415 1.703 1.00 82.31 73 LEU A O 1
ATOM 600 N N . LYS A 1 74 ? 18.406 -10.650 2.521 1.00 79.94 74 LYS A N 1
ATOM 601 C CA . LYS A 1 74 ? 18.797 -10.636 3.941 1.00 79.94 74 LYS A CA 1
ATOM 602 C C . LYS A 1 74 ? 20.289 -10.868 4.204 1.00 79.94 74 LYS A C 1
ATOM 604 O O . LYS A 1 74 ? 20.854 -10.298 5.136 1.00 79.94 74 LYS A O 1
ATOM 609 N N . ASN A 1 75 ? 20.917 -11.722 3.398 1.00 83.75 75 ASN A N 1
ATOM 610 C CA . ASN A 1 75 ? 22.326 -12.085 3.553 1.00 83.75 75 ASN A CA 1
ATOM 611 C C . ASN A 1 75 ? 23.286 -11.154 2.800 1.00 83.75 75 ASN A C 1
ATOM 613 O O . ASN A 1 75 ? 24.494 -11.281 2.979 1.00 83.75 75 ASN A O 1
ATOM 617 N N . LEU A 1 76 ? 22.770 -10.243 1.973 1.00 87.00 76 LEU A N 1
ATOM 618 C CA . LEU A 1 76 ? 23.578 -9.247 1.285 1.00 87.00 76 LEU A CA 1
ATOM 619 C C . LEU A 1 76 ? 24.028 -8.170 2.269 1.00 87.00 76 LEU A C 1
ATOM 621 O O . LEU A 1 76 ? 23.267 -7.689 3.117 1.00 87.00 76 LEU A O 1
ATOM 625 N N . THR A 1 77 ? 25.286 -7.790 2.143 1.00 86.12 77 THR A N 1
ATOM 626 C CA . THR A 1 77 ? 25.903 -6.670 2.845 1.00 86.12 77 THR A CA 1
ATOM 627 C C . THR A 1 77 ? 25.903 -5.428 1.962 1.00 86.12 77 THR A C 1
ATOM 629 O O . THR A 1 77 ? 25.725 -5.515 0.748 1.00 86.12 77 THR A O 1
ATOM 632 N N . VAL A 1 78 ? 26.149 -4.259 2.557 1.00 83.25 78 VAL A N 1
ATOM 633 C CA . VAL A 1 78 ? 26.343 -3.010 1.799 1.00 83.25 78 VAL A CA 1
ATOM 634 C C . VAL A 1 78 ? 27.454 -3.161 0.745 1.00 83.25 78 VAL A C 1
ATOM 636 O O . VAL A 1 78 ? 27.297 -2.683 -0.375 1.00 83.25 78 VAL A O 1
ATOM 639 N N . ASP A 1 79 ? 28.526 -3.904 1.051 1.00 85.62 79 ASP A N 1
ATOM 640 C CA . ASP A 1 79 ? 29.617 -4.161 0.099 1.00 85.62 79 ASP A CA 1
ATOM 641 C C . ASP A 1 79 ? 29.151 -5.012 -1.094 1.00 85.62 79 ASP A C 1
ATOM 643 O O . ASP A 1 79 ? 29.602 -4.808 -2.220 1.00 85.62 79 ASP A O 1
ATOM 647 N N . ASP A 1 80 ? 28.233 -5.957 -0.872 1.00 89.75 80 ASP A N 1
ATOM 648 C CA . ASP A 1 80 ? 27.674 -6.766 -1.958 1.00 89.75 80 ASP A CA 1
ATOM 649 C C . ASP A 1 80 ? 26.847 -5.900 -2.912 1.00 89.75 80 ASP A C 1
ATOM 651 O O . ASP A 1 80 ? 26.951 -6.060 -4.126 1.00 89.75 80 ASP A O 1
ATOM 655 N N . PHE A 1 81 ? 26.082 -4.937 -2.387 1.00 88.12 81 PHE A N 1
ATOM 656 C CA . PHE A 1 81 ? 25.361 -3.968 -3.215 1.00 88.12 81 PHE A CA 1
ATOM 657 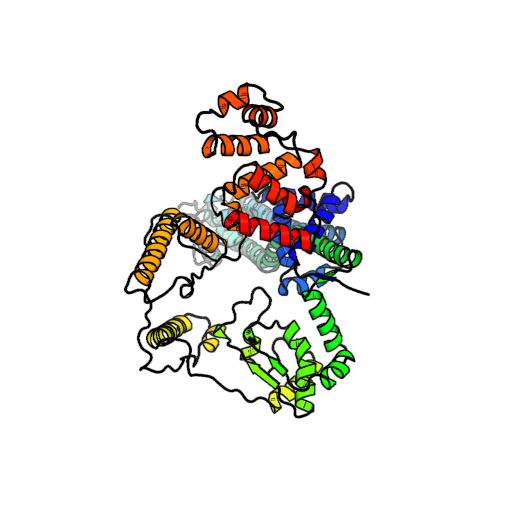C C . PHE A 1 81 ? 26.311 -3.073 -4.020 1.00 88.12 81 PHE A C 1
ATOM 659 O O . PHE A 1 81 ? 26.051 -2.834 -5.201 1.00 88.12 81 PHE A O 1
ATOM 666 N N . ASP A 1 82 ? 27.431 -2.641 -3.435 1.00 85.69 82 ASP A N 1
ATOM 667 C CA . ASP A 1 82 ? 28.478 -1.903 -4.154 1.00 85.69 82 ASP A CA 1
ATOM 668 C C . ASP A 1 82 ? 29.092 -2.749 -5.285 1.00 85.69 82 ASP A C 1
ATOM 670 O O . ASP A 1 82 ? 29.260 -2.267 -6.409 1.00 85.69 82 ASP A O 1
ATOM 674 N N . ASN A 1 83 ? 29.382 -4.028 -5.031 1.00 90.06 83 ASN A N 1
ATOM 675 C CA . ASN A 1 83 ? 29.916 -4.944 -6.042 1.00 90.06 83 ASN A CA 1
ATOM 676 C C . ASN A 1 83 ? 28.916 -5.176 -7.184 1.00 90.06 83 ASN A C 1
ATOM 678 O O . ASN A 1 83 ? 29.272 -5.013 -8.350 1.00 90.06 83 ASN A O 1
ATOM 682 N N . ILE A 1 84 ? 27.651 -5.453 -6.852 1.00 91.12 84 ILE A N 1
ATOM 683 C CA . ILE A 1 84 ? 26.566 -5.608 -7.831 1.00 91.12 84 ILE A CA 1
ATOM 684 C C . ILE A 1 84 ? 26.429 -4.337 -8.675 1.00 91.12 84 ILE A C 1
ATOM 686 O O . ILE A 1 84 ? 26.310 -4.411 -9.897 1.00 91.12 84 ILE A O 1
ATOM 690 N N . LYS A 1 85 ? 26.486 -3.154 -8.051 1.00 88.62 85 LYS A N 1
ATOM 691 C CA . LYS A 1 85 ? 26.434 -1.879 -8.774 1.00 88.62 85 LYS A CA 1
ATOM 692 C C . LYS A 1 85 ? 27.580 -1.762 -9.769 1.00 88.62 85 LYS A C 1
ATOM 694 O O . LYS A 1 85 ? 27.353 -1.341 -10.904 1.00 88.62 85 LYS A O 1
ATOM 699 N N . ASN A 1 86 ? 28.796 -2.091 -9.343 1.00 90.56 86 ASN A N 1
ATOM 700 C CA . ASN A 1 86 ? 29.987 -1.986 -10.177 1.00 90.56 86 ASN A CA 1
ATOM 701 C C . ASN A 1 86 ? 29.902 -2.915 -11.391 1.00 90.56 86 ASN A C 1
ATOM 703 O O . ASN A 1 86 ? 30.178 -2.463 -12.503 1.00 90.56 86 ASN A O 1
ATOM 707 N N . ASP A 1 87 ? 29.450 -4.153 -11.196 1.00 93.50 87 ASP A N 1
ATOM 708 C CA . ASP A 1 87 ? 29.267 -5.127 -12.274 1.00 93.50 87 ASP A CA 1
ATOM 709 C C . ASP A 1 87 ? 28.200 -4.659 -13.274 1.00 93.50 87 ASP A C 1
ATOM 711 O O . ASP A 1 87 ? 28.469 -4.549 -14.470 1.00 93.50 87 ASP A O 1
ATOM 715 N N . ILE A 1 88 ? 27.023 -4.249 -12.791 1.00 94.25 88 ILE A N 1
ATOM 716 C CA . ILE A 1 88 ? 25.936 -3.761 -13.655 1.00 94.25 88 ILE A CA 1
ATOM 717 C C . ILE A 1 88 ? 26.351 -2.477 -14.397 1.00 94.25 88 ILE A C 1
ATOM 719 O O . ILE A 1 88 ? 26.061 -2.308 -15.581 1.00 94.25 88 ILE A O 1
ATOM 723 N N . THR A 1 89 ? 27.062 -1.565 -13.727 1.00 92.88 89 THR A N 1
ATOM 724 C CA . THR A 1 89 ? 27.560 -0.321 -14.343 1.00 92.88 89 THR A CA 1
ATOM 725 C C . THR A 1 89 ? 28.606 -0.612 -15.415 1.00 92.88 89 THR A C 1
ATOM 727 O O . THR A 1 89 ? 28.676 0.099 -16.419 1.00 92.88 89 THR A O 1
ATOM 730 N N . LYS A 1 90 ? 29.428 -1.645 -15.219 1.00 95.44 90 LYS A N 1
ATOM 731 C CA . LYS A 1 90 ? 30.392 -2.094 -16.219 1.00 95.44 90 LYS A CA 1
ATOM 732 C C . LYS A 1 90 ? 29.674 -2.621 -17.462 1.00 95.44 90 LYS A C 1
ATOM 734 O O . LYS A 1 90 ? 29.995 -2.156 -18.550 1.00 95.44 90 LYS A O 1
ATOM 739 N N . ASP A 1 91 ? 28.661 -3.469 -17.305 1.00 95.06 91 ASP A N 1
ATOM 740 C CA . ASP A 1 91 ? 27.871 -3.988 -18.431 1.00 95.06 91 ASP A CA 1
ATOM 741 C C . ASP A 1 91 ? 27.176 -2.865 -19.222 1.00 95.06 91 ASP A C 1
ATOM 743 O O . ASP A 1 91 ? 27.161 -2.869 -20.455 1.00 95.06 91 ASP A O 1
ATOM 747 N N . VAL A 1 92 ? 26.631 -1.865 -18.517 1.00 96.31 92 VAL A N 1
ATOM 748 C CA . VAL A 1 92 ? 26.037 -0.660 -19.126 1.00 96.31 92 VAL A CA 1
ATOM 749 C C . VAL A 1 92 ? 27.074 0.086 -19.966 1.00 96.31 92 VAL A C 1
ATOM 751 O O . VAL A 1 92 ? 26.810 0.399 -21.126 1.00 96.31 92 VAL A O 1
ATOM 754 N N . LYS A 1 93 ? 28.271 0.321 -19.416 1.00 95.94 93 LYS A N 1
ATOM 755 C CA . LYS A 1 93 ? 29.359 0.998 -20.136 1.00 95.94 93 LYS A CA 1
ATOM 756 C C . LYS A 1 93 ? 29.843 0.198 -21.340 1.00 95.94 93 LYS A C 1
ATOM 758 O O . LYS A 1 93 ? 30.036 0.782 -22.398 1.00 95.94 93 LYS A O 1
ATOM 763 N N . GLU A 1 94 ? 30.003 -1.118 -21.212 1.00 96.31 94 GLU A N 1
ATOM 764 C CA . GLU A 1 94 ? 30.427 -1.982 -22.320 1.00 96.31 94 GLU A CA 1
ATOM 765 C C . GLU A 1 94 ? 29.421 -1.946 -23.481 1.00 96.31 94 GLU A C 1
ATOM 767 O O . GLU A 1 94 ? 29.815 -1.846 -24.648 1.00 96.31 94 GLU A O 1
ATOM 772 N N . PHE A 1 95 ? 28.118 -1.950 -23.178 1.00 96.94 95 PHE A N 1
ATOM 773 C CA . PHE A 1 95 ? 27.069 -1.767 -24.181 1.00 96.94 95 PHE A CA 1
ATOM 774 C C . PHE A 1 95 ? 27.157 -0.390 -24.858 1.00 96.94 95 PHE A C 1
ATOM 776 O O . PHE A 1 95 ? 27.171 -0.303 -26.090 1.00 96.94 95 PHE A O 1
ATOM 783 N N . GLU A 1 96 ? 27.253 0.688 -24.074 1.00 96.94 96 GLU A N 1
ATOM 784 C CA . GLU A 1 96 ? 27.325 2.062 -24.586 1.00 96.94 96 GLU A CA 1
ATOM 785 C C . GLU A 1 96 ? 28.567 2.291 -25.455 1.00 96.94 96 GLU A C 1
ATOM 787 O O . GLU A 1 96 ? 28.467 2.852 -26.549 1.00 96.94 96 GLU A O 1
ATOM 792 N N . GLU A 1 97 ? 29.729 1.799 -25.022 1.00 96.62 97 GLU A N 1
ATOM 793 C CA . GLU A 1 97 ? 30.979 1.840 -25.783 1.00 96.62 97 GLU A CA 1
ATOM 794 C C . GLU A 1 97 ? 30.865 1.058 -27.096 1.00 96.62 97 GLU A C 1
ATOM 796 O O . GLU A 1 97 ? 31.345 1.514 -28.143 1.00 96.62 97 GLU A O 1
ATOM 801 N N . LYS A 1 98 ? 30.186 -0.095 -27.094 1.00 95.56 98 LYS A N 1
ATOM 802 C CA . LYS A 1 98 ? 29.979 -0.888 -28.308 1.00 95.56 98 LYS A CA 1
ATOM 803 C C . LYS A 1 98 ? 29.068 -0.183 -29.312 1.00 95.56 98 LYS A C 1
ATOM 805 O O . LYS A 1 98 ? 29.427 -0.088 -30.487 1.00 95.56 98 LYS A O 1
ATOM 810 N N . VAL A 1 99 ? 27.931 0.358 -28.871 1.00 96.44 99 VAL A N 1
ATOM 811 C CA . VAL A 1 99 ? 27.011 1.117 -29.741 1.00 96.44 99 VAL A CA 1
ATOM 812 C C . VAL A 1 99 ? 27.688 2.379 -30.273 1.00 96.44 99 VAL A C 1
ATOM 814 O O . VAL A 1 99 ? 27.606 2.676 -31.469 1.00 96.44 99 VAL A O 1
ATOM 817 N N . LYS A 1 100 ? 28.404 3.105 -29.408 1.00 95.94 100 LYS A N 1
ATOM 818 C CA . LYS A 1 100 ? 29.123 4.325 -29.781 1.00 95.94 100 LYS A CA 1
ATOM 819 C C . LYS A 1 100 ? 30.224 4.041 -30.797 1.00 95.94 100 LYS A C 1
ATOM 821 O O . LYS A 1 100 ? 30.255 4.695 -31.834 1.00 95.94 100 LYS A O 1
ATOM 826 N N . SER A 1 101 ? 31.062 3.032 -30.558 1.00 95.06 101 SER A N 1
ATOM 827 C CA . SER A 1 101 ? 32.148 2.664 -31.478 1.00 95.06 101 SER A CA 1
ATOM 828 C C . SER A 1 101 ? 31.639 2.187 -32.842 1.00 95.06 101 SER A C 1
ATOM 830 O O . SER A 1 101 ? 32.205 2.571 -33.866 1.00 95.06 101 SER A O 1
ATOM 832 N N . LEU A 1 102 ? 30.550 1.406 -32.892 1.00 94.31 102 LEU A N 1
ATOM 833 C CA . LEU A 1 102 ? 29.901 1.026 -34.153 1.00 94.31 102 LEU A CA 1
ATOM 834 C C . LEU A 1 102 ? 29.397 2.259 -34.910 1.00 94.31 102 LEU A C 1
ATOM 836 O O . LEU A 1 102 ? 29.659 2.403 -36.103 1.00 94.31 102 LEU A O 1
ATOM 840 N N . SER A 1 103 ? 28.721 3.168 -34.209 1.00 94.88 103 SER A N 1
ATOM 841 C CA . SER A 1 103 ? 28.164 4.375 -34.812 1.00 94.88 103 SER A CA 1
ATOM 842 C C . SER A 1 103 ? 29.236 5.345 -35.315 1.00 94.88 103 SER A C 1
ATOM 844 O O . SER A 1 103 ? 29.163 5.814 -36.451 1.00 94.88 103 SER A O 1
ATOM 846 N N . GLU A 1 104 ? 30.270 5.606 -34.515 1.00 95.12 104 GLU A N 1
ATOM 847 C CA . GLU A 1 104 ? 31.402 6.451 -34.905 1.00 95.12 104 GLU A CA 1
ATOM 848 C C . GLU A 1 104 ? 32.144 5.873 -36.112 1.00 95.12 104 GLU A C 1
ATOM 850 O O . GLU A 1 104 ? 32.451 6.616 -37.045 1.00 95.12 104 GLU A O 1
ATOM 855 N N . LYS A 1 105 ? 32.359 4.551 -36.144 1.00 95.19 105 LYS A N 1
ATOM 856 C CA . LYS A 1 105 ? 32.965 3.869 -37.291 1.00 95.19 105 LYS A CA 1
ATOM 857 C C . LYS A 1 105 ? 32.142 4.076 -38.561 1.00 95.19 105 LYS A C 1
ATOM 859 O O . LYS A 1 105 ? 32.700 4.455 -39.584 1.00 95.19 105 LYS A O 1
ATOM 864 N N . VAL A 1 106 ? 30.826 3.861 -38.512 1.00 95.06 106 VAL A N 1
ATOM 865 C CA . VAL A 1 106 ? 29.961 4.019 -39.694 1.00 95.06 106 VAL A CA 1
ATOM 866 C C . VAL A 1 106 ? 29.939 5.466 -40.183 1.00 95.06 106 VAL A C 1
ATOM 868 O O . VAL A 1 106 ? 30.071 5.710 -41.381 1.00 95.06 106 VAL A O 1
ATOM 871 N N . LEU A 1 107 ? 29.828 6.438 -39.275 1.00 94.62 107 LEU A N 1
ATOM 872 C CA . LEU A 1 107 ? 29.854 7.857 -39.637 1.00 94.62 107 LEU A CA 1
ATOM 873 C C . LEU A 1 107 ? 31.208 8.277 -40.237 1.00 94.62 107 LEU A C 1
ATOM 875 O O . LEU A 1 107 ? 31.228 9.028 -41.212 1.00 94.62 107 LEU A O 1
ATOM 879 N N . GLN A 1 108 ? 32.327 7.764 -39.714 1.00 94.88 108 GLN A N 1
ATOM 880 C CA . GLN A 1 108 ? 33.656 7.987 -40.297 1.00 94.88 108 GLN A CA 1
ATOM 881 C C . GLN A 1 108 ? 33.794 7.347 -41.680 1.00 94.88 108 GLN A C 1
ATOM 883 O O . GLN A 1 108 ? 34.333 7.972 -42.588 1.00 94.88 108 GLN A O 1
ATOM 888 N N . GLU A 1 109 ? 33.280 6.135 -41.880 1.00 93.69 109 GLU A N 1
ATOM 889 C CA . GLU A 1 109 ? 33.322 5.471 -43.184 1.00 93.69 109 GLU A CA 1
ATOM 890 C C . GLU A 1 109 ? 32.493 6.209 -44.246 1.00 93.69 109 GLU A C 1
ATOM 892 O O . GLU A 1 109 ? 32.941 6.344 -45.385 1.00 93.69 109 GLU A O 1
ATOM 897 N N . ILE A 1 110 ? 31.327 6.756 -43.882 1.00 93.31 110 ILE A N 1
ATOM 898 C CA . ILE A 1 110 ? 30.530 7.627 -44.767 1.00 93.31 110 ILE A CA 1
ATOM 899 C C . ILE A 1 110 ? 31.365 8.838 -45.213 1.00 93.31 110 ILE A C 1
ATOM 901 O O . ILE A 1 110 ? 31.424 9.149 -46.405 1.00 93.31 110 ILE A O 1
ATOM 905 N N . GLN A 1 111 ? 32.070 9.480 -44.274 1.00 92.56 111 GLN A N 1
ATOM 906 C CA . GLN A 1 111 ? 32.946 10.617 -44.570 1.00 92.56 111 GLN A CA 1
ATOM 907 C C . GLN A 1 111 ? 34.156 10.222 -45.431 1.00 92.56 111 GLN A C 1
ATOM 909 O O . GLN A 1 111 ? 34.477 10.920 -46.394 1.00 92.56 111 GLN A O 1
ATOM 914 N N . ASN A 1 112 ? 34.805 9.090 -45.139 1.00 92.69 112 ASN A N 1
ATOM 915 C CA . ASN A 1 112 ? 35.956 8.581 -45.895 1.00 92.69 112 ASN A CA 1
ATOM 916 C C . ASN A 1 112 ? 35.593 8.274 -47.353 1.00 92.69 112 ASN A C 1
ATOM 918 O O . ASN A 1 112 ? 36.376 8.553 -48.265 1.00 92.69 112 ASN A O 1
ATOM 922 N N . LYS A 1 113 ? 34.379 7.760 -47.575 1.00 92.25 113 LYS A N 1
ATOM 923 C CA . LYS A 1 113 ? 33.801 7.507 -48.902 1.00 92.25 113 LYS A CA 1
ATOM 924 C C . LYS A 1 113 ? 33.314 8.774 -49.609 1.00 92.25 113 LYS A C 1
ATOM 926 O O . LYS A 1 113 ? 32.888 8.694 -50.756 1.00 92.25 113 LYS A O 1
ATOM 931 N N . ARG A 1 114 ? 33.426 9.942 -48.960 1.00 91.88 114 ARG A N 1
ATOM 932 C CA . ARG A 1 114 ? 33.007 11.261 -49.469 1.00 91.88 114 ARG A CA 1
ATOM 933 C C . ARG A 1 114 ? 31.514 11.334 -49.811 1.00 91.88 114 ARG A C 1
ATOM 935 O O . ARG A 1 114 ? 31.128 12.086 -50.706 1.00 91.88 114 ARG A O 1
ATOM 942 N N . ILE A 1 115 ? 30.694 10.564 -49.094 1.00 92.50 115 ILE A N 1
ATOM 943 C CA . ILE A 1 115 ? 29.238 10.629 -49.208 1.00 92.50 115 ILE A CA 1
ATOM 944 C C . ILE A 1 115 ? 28.745 11.765 -48.309 1.00 92.50 115 ILE A C 1
ATOM 946 O O . ILE A 1 115 ? 29.019 11.774 -47.107 1.00 92.50 115 ILE A O 1
ATOM 950 N N . GLU A 1 116 ? 28.024 12.727 -48.877 1.00 92.06 116 GLU A N 1
ATOM 951 C CA . GLU A 1 116 ? 27.480 13.853 -48.113 1.00 92.06 116 GLU A CA 1
ATOM 952 C C . GLU A 1 116 ? 26.236 13.416 -47.313 1.00 92.06 116 GLU A C 1
ATOM 954 O O . GLU A 1 116 ? 25.379 12.681 -47.802 1.00 92.06 116 GLU A O 1
ATOM 959 N N . GLU A 1 117 ? 26.108 13.832 -46.048 1.00 91.50 117 GLU A N 1
ATOM 960 C CA . GLU A 1 117 ? 25.016 13.354 -45.177 1.00 91.50 117 GLU A CA 1
ATOM 961 C C . GLU A 1 117 ? 23.612 13.785 -45.645 1.00 91.50 117 GLU A C 1
ATOM 963 O O . GLU A 1 117 ? 22.618 13.091 -45.405 1.00 91.50 117 GLU A O 1
ATOM 968 N N . ASP A 1 118 ? 23.513 14.943 -46.291 1.00 91.25 118 ASP A N 1
ATOM 969 C CA . ASP A 1 118 ? 22.293 15.475 -46.906 1.00 91.25 118 ASP A CA 1
ATOM 970 C C . ASP A 1 118 ? 21.956 14.795 -48.239 1.00 91.25 118 ASP A C 1
ATOM 972 O O . ASP A 1 118 ? 20.826 14.926 -48.722 1.00 91.25 118 ASP A O 1
ATOM 976 N N . SER A 1 119 ? 22.880 13.991 -48.778 1.00 91.38 119 SER A N 1
ATOM 977 C CA . SER A 1 119 ? 22.614 13.172 -49.954 1.00 91.38 119 SER A CA 1
ATOM 978 C C . SER A 1 119 ? 21.662 12.017 -49.666 1.00 91.38 119 SER A C 1
ATOM 980 O O . SER A 1 119 ? 20.909 11.604 -50.551 1.00 91.38 119 SER A O 1
ATOM 982 N N . PHE A 1 120 ? 21.619 11.532 -48.423 1.00 91.56 120 PHE A N 1
ATOM 983 C CA . PHE A 1 120 ? 20.639 10.541 -47.991 1.00 91.56 120 PHE A CA 1
ATOM 984 C C . PHE A 1 120 ? 19.232 11.139 -47.913 1.00 91.56 120 PHE A C 1
ATOM 986 O O . PHE A 1 120 ? 19.031 12.299 -47.552 1.00 91.56 120 PHE A O 1
ATOM 993 N N . SER A 1 121 ? 18.218 10.318 -48.184 1.00 90.31 121 SER A N 1
ATOM 994 C CA . SER A 1 121 ? 16.811 10.704 -48.104 1.00 90.31 121 SER A CA 1
ATOM 995 C C . SER A 1 121 ? 16.488 11.288 -46.727 1.00 90.31 121 SER A C 1
ATOM 997 O O . SER A 1 121 ? 16.490 10.580 -45.719 1.00 90.31 121 SER A O 1
ATOM 999 N N . ARG A 1 122 ? 16.262 12.611 -46.683 1.00 85.44 122 ARG A N 1
ATOM 1000 C CA . ARG A 1 122 ? 16.061 13.409 -45.455 1.00 85.44 122 ARG A CA 1
ATOM 1001 C C . ARG A 1 122 ? 17.141 13.190 -44.379 1.00 85.44 122 ARG A C 1
ATOM 1003 O O . ARG A 1 122 ? 16.846 13.318 -43.193 1.00 85.44 122 ARG A O 1
ATOM 1010 N N . SER A 1 123 ? 18.354 12.806 -44.777 1.00 89.25 123 SER A N 1
ATOM 1011 C CA . SER A 1 123 ? 19.453 12.429 -43.877 1.00 89.25 123 SER A CA 1
ATOM 1012 C C . SER A 1 123 ? 19.118 11.298 -42.895 1.00 89.25 123 SER A C 1
ATOM 1014 O O . SER A 1 123 ? 19.777 11.168 -41.865 1.00 89.25 123 SER A O 1
ATOM 1016 N N . PHE A 1 124 ? 18.111 10.460 -43.182 1.00 89.12 124 PHE A N 1
ATOM 1017 C CA . PHE A 1 124 ? 17.624 9.460 -42.223 1.00 89.12 124 PHE A CA 1
ATOM 1018 C C . PHE A 1 124 ? 18.697 8.464 -41.785 1.00 89.12 124 PHE A C 1
ATOM 1020 O O . PHE A 1 124 ? 18.772 8.148 -40.599 1.00 89.12 124 PHE A O 1
ATOM 1027 N N . TYR A 1 125 ? 19.533 8.004 -42.718 1.00 92.25 125 TYR A N 1
ATOM 1028 C CA . TYR A 1 125 ? 20.578 7.026 -42.432 1.00 92.25 125 TYR A CA 1
ATOM 1029 C C . TYR A 1 125 ? 21.630 7.571 -41.440 1.00 92.25 125 TYR A C 1
ATOM 1031 O O . TYR A 1 125 ? 21.732 7.029 -40.338 1.00 92.25 125 TYR A O 1
ATOM 1039 N N . PRO A 1 126 ? 22.356 8.676 -41.719 1.00 93.06 126 PRO A N 1
ATOM 1040 C CA . PRO A 1 126 ? 23.303 9.244 -40.752 1.00 93.06 126 PRO A CA 1
ATOM 1041 C C . PRO A 1 126 ? 22.622 9.767 -39.476 1.00 93.06 126 PRO A C 1
ATOM 1043 O O . PRO A 1 126 ? 23.192 9.668 -38.388 1.00 93.06 126 PRO A O 1
ATOM 1046 N N . ALA A 1 127 ? 21.386 10.276 -39.565 1.00 92.81 127 ALA A N 1
ATOM 1047 C CA . ALA A 1 127 ? 20.629 10.708 -38.391 1.00 92.81 127 ALA A CA 1
ATOM 1048 C C . ALA A 1 127 ? 20.314 9.547 -37.437 1.00 92.81 127 ALA A C 1
ATOM 1050 O O . ALA A 1 127 ? 20.338 9.745 -36.223 1.00 92.81 127 ALA A O 1
ATOM 1051 N N . TYR A 1 128 ? 20.056 8.342 -37.955 1.00 94.44 128 TYR A N 1
ATOM 1052 C CA . TYR A 1 128 ? 19.843 7.154 -37.130 1.00 94.44 128 TYR A CA 1
ATOM 1053 C C . TYR A 1 128 ? 21.096 6.800 -36.318 1.00 94.44 128 TYR A C 1
ATOM 1055 O O . TYR A 1 128 ? 21.016 6.654 -35.100 1.00 94.44 128 TYR A O 1
ATOM 1063 N N . TRP A 1 129 ? 22.269 6.783 -36.954 1.00 94.75 129 TRP A N 1
ATOM 1064 C CA . TRP A 1 129 ? 23.539 6.534 -36.266 1.00 94.75 129 TRP A CA 1
ATOM 1065 C C . TRP A 1 129 ? 23.839 7.591 -35.191 1.00 94.75 129 TRP A C 1
ATOM 1067 O O . TRP A 1 129 ? 24.254 7.249 -34.084 1.00 94.75 129 TRP A O 1
ATOM 1077 N N . LYS A 1 130 ? 23.528 8.868 -35.443 1.00 93.75 130 LYS A N 1
ATOM 1078 C CA . LYS A 1 130 ? 23.624 9.933 -34.425 1.00 93.75 130 LYS A CA 1
ATOM 1079 C C . LYS A 1 130 ? 22.589 9.787 -33.302 1.00 93.75 130 LYS A C 1
ATOM 1081 O O . LYS A 1 130 ? 22.866 10.161 -32.166 1.00 93.75 130 LYS A O 1
ATOM 1086 N N . LYS A 1 131 ? 21.395 9.267 -33.599 1.00 94.75 131 LYS A N 1
ATOM 1087 C CA . LYS A 1 131 ? 20.322 9.039 -32.619 1.00 94.75 131 LYS A CA 1
ATOM 1088 C C . LYS A 1 131 ? 20.712 7.956 -31.614 1.00 94.75 131 LYS A C 1
ATOM 1090 O O . LYS A 1 131 ? 20.583 8.197 -30.419 1.00 94.75 131 LYS A O 1
ATOM 1095 N N . VAL A 1 132 ? 21.221 6.811 -32.075 1.00 94.50 132 VAL A N 1
ATOM 1096 C CA . VAL A 1 132 ? 21.557 5.680 -31.186 1.00 94.50 132 VAL A CA 1
ATOM 1097 C C . VAL A 1 132 ? 22.681 6.005 -30.194 1.00 94.50 132 VAL A C 1
ATOM 1099 O O . VAL A 1 132 ? 22.707 5.442 -29.107 1.00 94.50 132 VAL A O 1
ATOM 1102 N N . GLN A 1 133 ? 23.542 6.984 -30.500 1.00 93.06 133 GLN A N 1
ATOM 1103 C CA . GLN A 1 133 ? 24.561 7.496 -29.568 1.00 93.06 133 GLN A CA 1
ATOM 1104 C C . GLN A 1 133 ? 23.984 8.274 -28.374 1.00 93.06 133 GLN A C 1
ATOM 1106 O O . GLN A 1 133 ? 24.718 8.602 -27.448 1.00 93.06 133 GLN A O 1
ATOM 1111 N N . LYS A 1 134 ? 22.689 8.615 -28.396 1.00 93.25 134 LYS A N 1
ATOM 1112 C CA . LYS A 1 134 ? 22.012 9.259 -27.261 1.00 93.25 134 LYS A CA 1
ATOM 1113 C C . LYS A 1 134 ? 21.496 8.256 -26.232 1.00 93.25 134 LYS A C 1
ATOM 1115 O O . LYS A 1 134 ? 21.032 8.688 -25.186 1.00 93.25 134 LYS A O 1
ATOM 1120 N N . PHE A 1 135 ? 21.507 6.960 -26.552 1.00 93.56 135 PHE A N 1
ATOM 1121 C CA . PHE A 1 135 ? 21.058 5.854 -25.697 1.00 93.56 135 PHE A CA 1
ATOM 1122 C C . PHE A 1 135 ? 19.607 5.927 -25.177 1.00 93.56 135 PHE A C 1
ATOM 1124 O O . PHE A 1 135 ? 19.197 5.119 -24.351 1.00 93.56 135 PHE A O 1
ATOM 1131 N N . THR A 1 136 ? 18.797 6.864 -25.677 1.00 89.44 136 THR A N 1
ATOM 1132 C CA . THR A 1 136 ? 17.395 7.034 -25.264 1.00 89.44 136 THR A CA 1
ATOM 1133 C C . THR A 1 136 ? 16.431 6.162 -26.062 1.00 89.44 136 THR A C 1
ATOM 1135 O O . THR A 1 136 ? 15.459 5.642 -25.517 1.00 89.44 136 THR A O 1
ATOM 1138 N N . ASP A 1 137 ? 16.679 6.007 -27.362 1.00 90.75 137 ASP A N 1
ATOM 1139 C CA . ASP A 1 137 ? 15.834 5.233 -28.265 1.00 90.75 137 ASP A CA 1
ATOM 1140 C C . ASP A 1 137 ? 16.661 4.656 -29.419 1.00 90.75 137 ASP A C 1
ATOM 1142 O O . ASP A 1 137 ? 17.238 5.393 -30.227 1.00 90.75 137 ASP A O 1
ATOM 1146 N N . PHE A 1 138 ? 16.677 3.328 -29.507 1.00 93.62 138 PHE A N 1
ATOM 1147 C CA . PHE A 1 138 ? 17.400 2.574 -30.527 1.00 93.62 138 PHE A CA 1
ATOM 1148 C C . PHE A 1 138 ? 16.532 2.208 -31.737 1.00 93.62 138 PHE A C 1
ATOM 1150 O O . PHE A 1 138 ? 17.046 1.729 -32.750 1.00 93.62 138 PHE A O 1
ATOM 1157 N N . SER A 1 139 ? 15.229 2.492 -31.680 1.00 91.69 139 SER A N 1
ATOM 1158 C CA . SER A 1 139 ? 14.270 2.057 -32.692 1.00 91.69 139 SER A CA 1
ATOM 1159 C C . SER A 1 139 ? 14.521 2.758 -34.034 1.00 91.69 139 SER A C 1
ATOM 1161 O O . SER A 1 139 ? 14.579 4.003 -34.080 1.00 91.69 139 SER A O 1
ATOM 1163 N N . PRO A 1 140 ? 14.646 2.008 -35.145 1.00 91.31 140 PRO A N 1
ATOM 1164 C CA . PRO A 1 140 ? 14.677 2.596 -36.474 1.00 91.31 140 PRO A CA 1
ATOM 1165 C C . PRO A 1 140 ? 13.306 3.184 -36.824 1.00 91.31 140 PRO A C 1
ATOM 1167 O O . PRO A 1 140 ? 12.256 2.699 -36.405 1.00 91.31 140 PRO A O 1
ATOM 1170 N N . THR A 1 141 ? 13.297 4.254 -37.615 1.00 89.31 141 THR A N 1
ATOM 1171 C CA . THR A 1 141 ? 12.033 4.816 -38.111 1.00 89.31 141 THR A CA 1
ATOM 1172 C C . THR A 1 141 ? 11.447 3.930 -39.211 1.00 89.31 141 THR A C 1
ATOM 1174 O O . THR A 1 141 ? 12.186 3.277 -39.948 1.00 89.31 141 THR A O 1
ATOM 1177 N N . ALA A 1 142 ? 10.124 3.962 -39.400 1.00 89.81 142 ALA A N 1
ATOM 1178 C CA . ALA A 1 142 ? 9.469 3.227 -40.489 1.00 89.81 142 ALA A CA 1
ATOM 1179 C C . ALA A 1 142 ? 10.067 3.563 -41.870 1.00 89.81 142 ALA A C 1
ATOM 1181 O O . ALA A 1 142 ? 10.174 2.700 -42.734 1.00 89.81 142 ALA A O 1
ATOM 1182 N N . THR A 1 143 ? 10.500 4.810 -42.071 1.00 87.12 143 THR A N 1
ATOM 1183 C CA . THR A 1 143 ? 11.160 5.237 -43.310 1.00 87.12 143 THR A CA 1
ATOM 1184 C C . THR A 1 143 ? 12.548 4.622 -43.478 1.00 87.12 143 THR A C 1
ATOM 1186 O O . THR A 1 143 ? 12.896 4.231 -44.585 1.00 87.12 143 THR A O 1
ATOM 1189 N N . MET A 1 144 ? 13.325 4.501 -42.395 1.00 89.25 144 MET A N 1
ATOM 1190 C CA . MET A 1 144 ? 14.626 3.824 -42.417 1.00 89.25 144 MET A CA 1
ATOM 1191 C C . MET A 1 144 ? 14.468 2.360 -42.843 1.00 89.25 144 MET A C 1
ATOM 1193 O O . MET A 1 144 ? 15.176 1.904 -43.731 1.00 89.25 144 MET A O 1
ATOM 1197 N N . LEU A 1 145 ? 13.486 1.654 -42.276 1.00 91.50 145 LEU A N 1
ATOM 1198 C CA . LEU A 1 145 ? 13.205 0.259 -42.627 1.00 91.50 145 LEU A CA 1
ATOM 1199 C C . LEU A 1 145 ? 12.809 0.099 -44.100 1.00 91.50 145 LEU A C 1
ATOM 1201 O O . LEU A 1 145 ? 13.302 -0.801 -44.770 1.00 91.50 145 LEU A O 1
ATOM 1205 N N . LYS A 1 146 ? 11.982 1.006 -44.636 1.00 92.06 146 LYS A N 1
ATOM 1206 C CA . LYS A 1 146 ? 11.620 1.003 -46.064 1.00 92.06 146 LYS A CA 1
ATOM 1207 C C . LYS A 1 146 ? 12.822 1.206 -46.984 1.00 92.06 146 LYS A C 1
ATOM 1209 O O . LYS A 1 146 ? 12.866 0.595 -48.045 1.00 92.06 146 LYS A O 1
ATOM 1214 N N . ILE A 1 147 ? 13.780 2.048 -46.590 1.00 90.88 147 ILE A N 1
ATOM 1215 C CA . ILE A 1 147 ? 15.024 2.250 -47.347 1.00 90.88 147 ILE A CA 1
ATOM 1216 C C . ILE A 1 147 ? 15.867 0.968 -47.325 1.00 90.88 147 ILE A C 1
ATOM 1218 O O . ILE A 1 147 ? 16.250 0.479 -48.380 1.00 90.88 147 ILE A O 1
ATOM 1222 N N . ILE A 1 148 ? 16.079 0.377 -46.145 1.00 92.50 148 ILE A N 1
ATOM 1223 C CA . ILE A 1 148 ? 16.862 -0.861 -45.981 1.00 92.50 148 ILE A CA 1
ATOM 1224 C C . ILE A 1 148 ? 16.237 -2.051 -46.732 1.00 92.50 148 ILE A C 1
ATOM 1226 O O . ILE A 1 148 ? 16.960 -2.869 -47.292 1.00 92.50 148 ILE A O 1
ATOM 1230 N N . ASN A 1 149 ? 14.904 -2.129 -46.790 1.00 91.56 149 ASN A N 1
ATOM 1231 C CA . ASN A 1 149 ? 14.174 -3.191 -47.491 1.00 91.56 149 ASN A CA 1
ATOM 1232 C C . ASN A 1 149 ? 14.042 -2.962 -49.010 1.00 91.56 149 ASN A C 1
ATOM 1234 O O . ASN A 1 149 ? 13.421 -3.776 -49.694 1.00 91.56 149 ASN A O 1
ATOM 1238 N N . GLY A 1 150 ? 14.569 -1.855 -49.548 1.00 88.56 150 GLY A N 1
ATOM 1239 C CA . GLY A 1 150 ? 14.456 -1.515 -50.972 1.00 88.56 150 GLY A CA 1
ATOM 1240 C C . GLY A 1 150 ? 13.060 -1.046 -51.411 1.00 88.56 150 GLY A C 1
ATOM 1241 O O . GLY A 1 150 ? 12.778 -0.958 -52.604 1.00 88.56 150 GLY A O 1
ATOM 1242 N N . GLU A 1 151 ? 12.172 -0.723 -50.468 1.00 88.88 151 GLU A N 1
ATOM 1243 C CA . GLU A 1 151 ? 10.829 -0.181 -50.731 1.00 88.88 151 GLU A CA 1
ATOM 1244 C C . GLU A 1 151 ? 10.850 1.336 -50.994 1.00 88.88 151 GLU A C 1
ATOM 1246 O O . GLU A 1 151 ? 9.869 1.911 -51.475 1.00 88.88 151 GLU A O 1
ATOM 1251 N N . GLN A 1 152 ? 11.955 2.008 -50.657 1.00 89.31 152 GLN A N 1
ATOM 1252 C CA . GLN A 1 152 ? 12.138 3.445 -50.822 1.00 89.31 152 GLN A CA 1
ATOM 1253 C C . GLN A 1 152 ? 13.586 3.785 -51.202 1.00 89.31 152 GLN A C 1
ATOM 1255 O O . GLN A 1 152 ? 14.525 3.147 -50.746 1.00 89.31 152 GLN A O 1
ATOM 1260 N N . ASN A 1 153 ? 13.769 4.835 -52.009 1.00 88.69 153 ASN A N 1
ATOM 1261 C CA . ASN A 1 153 ? 15.092 5.262 -52.472 1.00 88.69 153 ASN A CA 1
ATOM 1262 C C . ASN A 1 153 ? 15.990 5.783 -51.337 1.00 88.69 153 ASN A C 1
ATOM 1264 O O . ASN A 1 153 ? 15.535 6.533 -50.465 1.00 88.69 153 ASN A O 1
ATOM 1268 N N . TRP A 1 154 ? 17.286 5.484 -51.448 1.00 91.88 154 TRP A N 1
ATOM 1269 C CA . TRP A 1 154 ? 18.331 5.898 -50.512 1.00 91.88 154 TRP A CA 1
ATOM 1270 C C . TRP A 1 154 ? 18.616 7.400 -50.497 1.00 91.88 154 TRP A C 1
ATOM 1272 O O . TRP A 1 154 ? 18.946 7.943 -49.443 1.00 91.88 154 TRP A O 1
ATOM 1282 N N . TYR A 1 155 ? 18.475 8.086 -51.631 1.00 92.12 155 TYR A N 1
ATOM 1283 C CA . TYR A 1 155 ? 18.930 9.473 -51.795 1.00 92.12 155 TYR A CA 1
ATOM 1284 C C . TYR A 1 155 ? 17.804 10.514 -51.713 1.00 92.12 155 TYR A C 1
ATOM 1286 O O . TYR A 1 155 ? 16.618 10.226 -51.909 1.00 92.12 155 TYR A O 1
ATOM 1294 N N . ALA A 1 156 ? 18.189 11.759 -51.432 1.00 89.12 156 ALA A N 1
ATOM 1295 C CA . ALA A 1 156 ? 17.303 12.915 -51.422 1.00 89.12 156 ALA A CA 1
ATOM 1296 C C . ALA A 1 156 ? 16.754 13.252 -52.826 1.00 89.12 156 ALA A C 1
ATOM 1298 O O . ALA A 1 156 ? 17.322 12.890 -53.856 1.00 89.12 156 ALA A O 1
ATOM 1299 N N . GLN A 1 157 ? 15.641 13.998 -52.887 1.00 83.56 157 GLN A N 1
ATOM 1300 C CA . GLN A 1 157 ? 15.012 14.384 -54.165 1.00 83.56 157 GLN A CA 1
ATOM 1301 C C . GLN A 1 157 ? 15.917 15.254 -55.056 1.00 83.56 157 GLN A C 1
ATOM 1303 O O . GLN A 1 157 ? 15.787 15.219 -56.279 1.00 83.56 157 GLN A O 1
ATOM 1308 N N . LYS A 1 158 ? 16.811 16.044 -54.452 1.00 84.94 158 LYS A N 1
ATOM 1309 C CA . LYS A 1 158 ? 17.782 16.904 -55.136 1.00 84.94 158 LYS A CA 1
ATOM 1310 C C . LYS A 1 158 ? 19.182 16.483 -54.705 1.00 84.94 158 LYS A C 1
ATOM 1312 O O . LYS A 1 158 ? 19.678 16.983 -53.707 1.00 84.94 158 LYS A O 1
ATOM 1317 N N . VAL A 1 159 ? 19.772 15.552 -55.444 1.00 89.50 159 VAL A N 1
ATOM 1318 C CA . VAL A 1 159 ? 21.131 15.053 -55.212 1.00 89.50 159 VAL A CA 1
ATOM 1319 C C . VAL A 1 159 ? 21.833 14.886 -56.555 1.00 89.50 159 VAL A C 1
ATOM 1321 O O . VAL A 1 159 ? 21.179 14.532 -57.548 1.00 89.50 159 VAL A O 1
ATOM 1324 N N . ASP A 1 160 ? 23.128 15.185 -56.606 1.00 90.19 160 ASP A N 1
ATOM 1325 C CA . ASP A 1 160 ? 23.916 15.042 -57.827 1.00 90.19 160 ASP A CA 1
ATOM 1326 C C . ASP A 1 160 ? 24.124 13.563 -58.208 1.00 90.19 160 ASP A C 1
ATOM 1328 O O . ASP A 1 160 ? 23.964 12.653 -57.396 1.00 90.19 160 ASP A O 1
ATOM 1332 N N . ALA A 1 161 ? 24.429 13.302 -59.482 1.00 89.56 161 ALA A N 1
ATOM 1333 C CA . ALA A 1 161 ? 24.579 11.933 -59.978 1.00 89.56 161 ALA A CA 1
ATOM 1334 C C . ALA A 1 161 ? 25.772 11.195 -59.342 1.00 89.56 161 ALA A C 1
ATOM 1336 O O . ALA A 1 161 ? 25.697 9.988 -59.148 1.00 89.56 161 ALA A O 1
ATOM 1337 N N . HIS A 1 162 ? 26.832 11.918 -58.968 1.00 91.06 162 HIS A N 1
ATOM 1338 C CA . HIS A 1 162 ? 28.028 11.328 -58.375 1.00 91.06 162 HIS A CA 1
ATOM 1339 C C . HIS A 1 162 ? 27.748 10.779 -56.967 1.00 91.06 162 HIS A C 1
ATOM 1341 O O . HIS A 1 162 ? 28.170 9.671 -56.653 1.00 91.06 162 HIS A O 1
ATOM 1347 N N . GLN A 1 163 ? 26.979 11.501 -56.148 1.00 91.44 163 GLN A N 1
ATOM 1348 C CA . GLN A 1 163 ? 26.549 11.061 -54.819 1.00 91.44 163 GLN A CA 1
ATOM 1349 C C . GLN A 1 163 ? 25.609 9.849 -54.878 1.00 91.44 163 GLN A C 1
ATOM 1351 O O . GLN A 1 163 ? 25.688 8.974 -54.016 1.00 91.44 163 GLN A O 1
ATOM 1356 N N . LYS A 1 164 ? 24.755 9.748 -55.911 1.00 91.69 164 LYS A N 1
ATOM 1357 C CA . LYS A 1 164 ? 23.936 8.540 -56.135 1.00 91.69 164 LYS A CA 1
ATOM 1358 C C . LYS A 1 164 ? 24.809 7.324 -56.414 1.00 91.69 164 LYS A C 1
ATOM 1360 O O . LYS A 1 164 ? 24.672 6.325 -55.718 1.00 91.69 164 LYS A O 1
ATOM 1365 N N . ASP A 1 165 ? 25.747 7.454 -57.354 1.00 91.62 165 ASP A N 1
ATOM 1366 C CA . ASP A 1 165 ? 26.661 6.369 -57.725 1.00 91.62 165 ASP A CA 1
ATOM 1367 C C . ASP A 1 165 ? 27.505 5.899 -56.524 1.00 91.62 165 ASP A C 1
ATOM 1369 O O . ASP A 1 165 ? 27.754 4.704 -56.367 1.00 91.62 165 ASP A O 1
ATOM 1373 N N . LEU A 1 166 ? 27.928 6.823 -55.648 1.00 91.94 166 LEU A N 1
ATOM 1374 C CA . LEU A 1 166 ? 28.658 6.488 -54.420 1.00 91.94 166 LEU A CA 1
ATOM 1375 C C . LEU A 1 166 ? 27.796 5.708 -53.420 1.00 91.94 166 LEU A C 1
ATOM 1377 O O . LEU A 1 166 ? 28.271 4.736 -52.835 1.00 91.94 166 LEU A O 1
ATOM 1381 N N . ILE A 1 167 ? 26.544 6.118 -53.210 1.00 91.06 167 ILE A N 1
ATOM 1382 C CA . ILE A 1 167 ? 25.631 5.410 -52.306 1.00 91.06 167 ILE A CA 1
ATOM 1383 C C . ILE A 1 167 ? 25.309 4.013 -52.861 1.00 91.06 167 ILE A C 1
ATOM 1385 O O . ILE A 1 167 ? 25.362 3.050 -52.101 1.00 91.06 167 ILE A O 1
ATOM 1389 N N . ASP A 1 168 ? 25.093 3.881 -54.172 1.00 92.31 168 ASP A N 1
ATOM 1390 C CA . ASP A 1 168 ? 24.843 2.592 -54.838 1.00 92.31 168 ASP A CA 1
ATOM 1391 C C . ASP A 1 168 ? 26.020 1.634 -54.733 1.00 92.31 168 ASP A C 1
ATOM 1393 O O . ASP A 1 168 ? 25.854 0.454 -54.420 1.00 92.31 168 ASP A O 1
ATOM 1397 N N . ALA A 1 169 ? 27.235 2.146 -54.935 1.00 92.88 169 ALA A N 1
ATOM 1398 C CA . ALA A 1 169 ? 28.450 1.349 -54.822 1.00 92.88 169 ALA A CA 1
ATOM 1399 C C . ALA A 1 169 ? 28.658 0.769 -53.411 1.00 92.88 169 ALA A C 1
ATOM 1401 O O . ALA A 1 169 ? 29.343 -0.243 -53.263 1.00 92.88 169 ALA A O 1
ATOM 1402 N N . HIS A 1 170 ? 28.072 1.392 -52.382 1.00 93.88 170 HIS A N 1
ATOM 1403 C CA . HIS A 1 170 ? 28.239 1.012 -50.980 1.00 93.88 170 HIS A CA 1
ATOM 1404 C C . HIS A 1 170 ? 26.949 0.536 -50.299 1.00 93.88 170 HIS A C 1
ATOM 1406 O O . HIS A 1 170 ? 26.968 0.279 -49.095 1.00 93.88 170 HIS A O 1
ATOM 1412 N N . GLU A 1 171 ? 25.849 0.365 -51.035 1.00 92.50 171 GLU A N 1
ATOM 1413 C CA . GLU A 1 171 ? 24.536 0.013 -50.480 1.00 92.50 171 GLU A CA 1
ATOM 1414 C C . GLU A 1 171 ? 24.591 -1.255 -49.615 1.00 92.50 171 GLU A C 1
ATOM 1416 O O . GLU A 1 171 ? 24.132 -1.255 -48.472 1.00 92.50 171 GLU A O 1
ATOM 1421 N N . GLN A 1 172 ? 25.220 -2.323 -50.115 1.00 92.50 172 GLN A N 1
ATOM 1422 C CA . GLN A 1 172 ? 25.328 -3.585 -49.375 1.00 92.50 172 GLN A CA 1
ATOM 1423 C C . GLN A 1 172 ? 26.113 -3.440 -48.065 1.00 92.50 172 GLN A C 1
ATOM 1425 O O . GLN A 1 172 ? 25.772 -4.082 -47.075 1.00 92.50 172 GLN A O 1
ATOM 1430 N N . GLU A 1 173 ? 27.136 -2.582 -48.035 1.00 93.94 173 GLU A N 1
ATOM 1431 C CA . GLU A 1 173 ? 27.921 -2.319 -46.825 1.00 93.94 173 GLU A CA 1
ATOM 1432 C C . GLU A 1 173 ? 27.116 -1.501 -45.807 1.00 93.94 173 GLU A C 1
ATOM 1434 O O . GLU A 1 173 ? 27.165 -1.792 -44.613 1.00 93.94 173 GLU A O 1
ATOM 1439 N N . LEU A 1 174 ? 26.329 -0.522 -46.270 1.00 94.06 174 LEU A N 1
ATOM 1440 C CA . LEU A 1 174 ? 25.423 0.252 -45.418 1.00 94.06 174 LEU A CA 1
ATOM 1441 C C . LEU A 1 174 ? 24.350 -0.655 -44.792 1.00 94.06 174 LEU A C 1
ATOM 1443 O O . LEU A 1 174 ? 24.128 -0.619 -43.582 1.00 94.06 174 LEU A O 1
ATOM 1447 N N . ILE A 1 175 ? 23.728 -1.527 -45.590 1.00 95.12 175 ILE A N 1
ATOM 1448 C CA . ILE A 1 175 ? 22.756 -2.510 -45.090 1.00 95.12 175 ILE A CA 1
ATOM 1449 C C . ILE A 1 175 ? 23.411 -3.458 -44.080 1.00 95.12 175 ILE A C 1
ATOM 1451 O O . ILE A 1 175 ? 22.832 -3.714 -43.024 1.00 95.12 175 ILE A O 1
ATOM 1455 N N . ALA A 1 176 ? 24.620 -3.951 -44.365 1.00 95.62 176 ALA A N 1
ATOM 1456 C CA . ALA A 1 176 ? 25.345 -4.836 -43.457 1.00 95.62 176 ALA A CA 1
ATOM 1457 C C . ALA A 1 176 ? 25.596 -4.170 -42.096 1.00 95.62 176 ALA A C 1
ATOM 1459 O O . ALA A 1 176 ? 25.262 -4.750 -41.068 1.00 95.62 176 ALA A O 1
ATOM 1460 N N . TRP A 1 177 ? 26.083 -2.925 -42.072 1.00 95.75 177 TRP A N 1
ATOM 1461 C CA . TRP A 1 177 ? 26.301 -2.201 -40.816 1.00 95.75 177 TRP A CA 1
ATOM 1462 C C . TRP A 1 177 ? 25.013 -1.966 -40.033 1.00 95.75 177 TRP A C 1
ATOM 1464 O O . TRP A 1 177 ? 25.005 -2.102 -38.810 1.00 95.75 177 TRP A O 1
ATOM 1474 N N . PHE A 1 178 ? 23.921 -1.622 -40.721 1.00 95.88 178 PHE A N 1
ATOM 1475 C CA . PHE A 1 178 ? 22.619 -1.480 -40.078 1.00 95.88 178 PHE A CA 1
ATOM 1476 C C . PHE A 1 178 ? 22.180 -2.796 -39.422 1.00 95.88 178 PHE A C 1
ATOM 1478 O O . PHE A 1 178 ? 21.804 -2.796 -38.249 1.00 95.88 178 PHE A O 1
ATOM 1485 N N . ASN A 1 179 ? 22.282 -3.913 -40.146 1.00 95.19 179 ASN A N 1
ATOM 1486 C CA . ASN A 1 179 ? 21.905 -5.235 -39.651 1.00 95.19 179 ASN A CA 1
ATOM 1487 C C . ASN A 1 179 ? 22.783 -5.694 -38.480 1.00 95.19 179 ASN A C 1
ATOM 1489 O O . ASN A 1 179 ? 22.243 -6.195 -37.499 1.00 95.19 179 ASN A O 1
ATOM 1493 N N . ASP A 1 180 ? 24.099 -5.466 -38.534 1.00 94.81 180 ASP A N 1
ATOM 1494 C CA . ASP A 1 180 ? 25.021 -5.788 -37.437 1.00 94.81 180 ASP A CA 1
ATOM 1495 C C . ASP A 1 180 ? 24.616 -5.073 -36.138 1.00 94.81 180 ASP A C 1
ATOM 1497 O O . ASP A 1 180 ? 24.605 -5.677 -35.063 1.00 94.81 180 ASP A O 1
ATOM 1501 N N . LEU A 1 181 ? 24.224 -3.794 -36.231 1.00 95.56 181 LEU A N 1
ATOM 1502 C CA . LEU A 1 181 ? 23.699 -3.060 -35.080 1.00 95.56 181 LEU A CA 1
ATOM 1503 C C . LEU A 1 181 ? 22.354 -3.635 -34.613 1.00 95.56 181 LEU A C 1
ATOM 1505 O O . LEU A 1 181 ? 22.165 -3.792 -33.411 1.00 95.56 181 LEU A O 1
ATOM 1509 N N . GLN A 1 182 ? 21.424 -3.956 -35.521 1.00 95.25 182 GLN A N 1
ATOM 1510 C CA . GLN A 1 182 ? 20.124 -4.519 -35.128 1.00 95.25 182 GLN A CA 1
ATOM 1511 C C . GLN A 1 182 ? 20.265 -5.867 -34.413 1.00 95.25 182 GLN A C 1
ATOM 1513 O O . GLN A 1 182 ? 19.562 -6.103 -33.432 1.00 95.25 182 GLN A O 1
ATOM 1518 N N . VAL A 1 183 ? 21.177 -6.734 -34.864 1.00 95.75 183 VAL A N 1
ATOM 1519 C CA . VAL A 1 183 ? 21.469 -8.013 -34.198 1.00 95.75 183 VAL A CA 1
ATOM 1520 C C . VAL A 1 183 ? 21.983 -7.759 -32.783 1.00 95.75 183 VAL A C 1
ATOM 1522 O O . VAL A 1 183 ? 21.417 -8.284 -31.828 1.00 95.75 183 VAL A O 1
ATOM 1525 N N . PHE A 1 184 ? 22.973 -6.873 -32.632 1.00 96.31 184 PHE A N 1
ATOM 1526 C CA . PHE A 1 184 ? 23.512 -6.515 -31.319 1.00 96.31 184 PHE A CA 1
ATOM 1527 C C . PHE A 1 184 ? 22.439 -5.937 -30.379 1.00 96.31 184 PHE A C 1
ATOM 1529 O O . PHE A 1 184 ? 22.349 -6.329 -29.217 1.00 96.31 184 PHE A O 1
ATOM 1536 N N . LEU A 1 185 ? 21.593 -5.029 -30.873 1.00 95.62 185 LEU A N 1
ATOM 1537 C CA . LEU A 1 185 ? 20.501 -4.452 -30.085 1.00 95.62 185 LEU A CA 1
ATOM 1538 C C . LEU A 1 185 ? 19.474 -5.515 -29.677 1.00 95.62 185 LEU A C 1
ATOM 1540 O O . LEU A 1 185 ? 19.070 -5.555 -28.521 1.00 95.62 185 LEU A O 1
ATOM 1544 N N . THR A 1 186 ? 19.108 -6.421 -30.585 1.00 94.69 186 THR A N 1
ATOM 1545 C CA . THR A 1 186 ? 18.154 -7.506 -30.296 1.00 94.69 186 THR A CA 1
ATOM 1546 C C . THR A 1 186 ? 18.653 -8.418 -29.173 1.00 94.69 186 THR A C 1
ATOM 1548 O O . THR A 1 186 ? 17.860 -8.874 -28.353 1.00 94.69 186 THR A O 1
ATOM 1551 N N . GLU A 1 187 ? 19.962 -8.669 -29.110 1.00 95.19 187 GLU A N 1
ATOM 1552 C CA . GLU A 1 187 ? 20.568 -9.536 -28.095 1.00 95.19 187 GLU A CA 1
ATOM 1553 C C . GLU A 1 187 ? 20.803 -8.829 -26.750 1.00 95.19 187 GLU A C 1
ATOM 1555 O O . GLU A 1 187 ? 20.697 -9.463 -25.699 1.00 95.19 187 GLU A O 1
ATOM 1560 N N . HIS A 1 188 ? 21.108 -7.526 -26.756 1.00 96.06 188 HIS A N 1
ATOM 1561 C CA . HIS A 1 188 ? 21.643 -6.843 -25.571 1.00 96.06 188 HIS A CA 1
ATOM 1562 C C . HIS A 1 188 ? 20.802 -5.671 -25.040 1.00 96.06 188 HIS A C 1
ATOM 1564 O O . HIS A 1 188 ? 20.948 -5.314 -23.869 1.00 96.06 188 HIS A O 1
ATOM 1570 N N . GLU A 1 189 ? 19.902 -5.079 -25.833 1.00 94.56 189 GLU A N 1
ATOM 1571 C CA . GLU A 1 189 ? 19.137 -3.887 -25.427 1.00 94.56 189 GLU A CA 1
ATOM 1572 C C . GLU A 1 189 ? 18.253 -4.155 -24.201 1.00 94.56 189 GLU A C 1
ATOM 1574 O O . GLU A 1 189 ? 18.164 -3.314 -23.304 1.00 94.56 189 GLU A O 1
ATOM 1579 N N . SER A 1 190 ? 17.613 -5.328 -24.124 1.00 94.44 190 SER A N 1
ATOM 1580 C CA . SER A 1 190 ? 16.767 -5.681 -22.977 1.00 94.44 190 SER A CA 1
ATOM 1581 C C . SER A 1 190 ? 17.563 -5.708 -21.672 1.00 94.44 190 SER A C 1
ATOM 1583 O O . SER A 1 190 ? 17.127 -5.114 -20.686 1.00 94.44 190 SER A O 1
ATOM 1585 N N . ASN A 1 191 ? 18.751 -6.320 -21.678 1.00 94.88 191 ASN A N 1
ATOM 1586 C CA . ASN A 1 191 ? 19.626 -6.359 -20.506 1.00 94.88 191 ASN A CA 1
ATOM 1587 C C . ASN A 1 191 ? 20.134 -4.961 -20.145 1.00 94.88 191 ASN A C 1
ATOM 1589 O O . ASN A 1 191 ? 20.104 -4.597 -18.975 1.00 94.88 191 ASN A O 1
ATOM 1593 N N . TYR A 1 192 ? 20.510 -4.144 -21.133 1.00 95.44 192 TYR A N 1
ATOM 1594 C CA . TYR A 1 192 ? 20.891 -2.747 -20.908 1.00 95.44 192 TYR A CA 1
ATOM 1595 C C . TYR A 1 192 ? 19.781 -1.953 -20.199 1.00 95.44 192 TYR A C 1
ATOM 1597 O O . TYR A 1 192 ? 20.024 -1.310 -19.176 1.00 95.44 192 TYR A O 1
ATOM 1605 N N . ARG A 1 193 ? 18.535 -2.048 -20.685 1.00 93.75 193 ARG A N 1
ATOM 1606 C CA . ARG A 1 193 ? 17.380 -1.362 -20.079 1.00 93.75 193 ARG A CA 1
ATOM 1607 C C . ARG A 1 193 ? 17.092 -1.859 -18.662 1.00 93.75 193 ARG A C 1
ATOM 1609 O O . ARG A 1 193 ? 16.823 -1.045 -17.781 1.00 93.75 193 ARG A O 1
ATOM 1616 N N . ILE A 1 194 ? 17.167 -3.170 -18.432 1.00 94.31 194 ILE A N 1
ATOM 1617 C CA . ILE A 1 194 ? 17.010 -3.757 -17.094 1.00 94.31 194 ILE A CA 1
ATOM 1618 C C . ILE A 1 194 ? 18.112 -3.247 -16.162 1.00 94.31 194 ILE A C 1
ATOM 1620 O O . ILE A 1 194 ? 17.810 -2.797 -15.062 1.00 94.31 194 ILE A O 1
ATOM 1624 N N . ASN A 1 195 ? 19.366 -3.238 -16.609 1.00 94.31 195 ASN A N 1
ATOM 1625 C CA . ASN A 1 195 ? 20.509 -2.774 -15.828 1.00 94.31 195 ASN A CA 1
ATOM 1626 C C . ASN A 1 195 ? 20.363 -1.305 -15.401 1.00 94.31 195 ASN A C 1
ATOM 1628 O O . ASN A 1 195 ? 20.597 -0.984 -14.236 1.00 94.31 195 ASN A O 1
ATOM 1632 N N . LEU A 1 196 ? 19.883 -0.424 -16.287 1.00 90.62 196 LEU A N 1
ATOM 1633 C CA . LEU A 1 196 ? 19.562 0.964 -15.928 1.00 90.62 196 LEU A CA 1
ATOM 1634 C C . LEU A 1 196 ? 18.475 1.052 -14.845 1.00 90.62 196 LEU A C 1
ATOM 1636 O O . LEU A 1 196 ? 18.610 1.814 -13.885 1.00 90.62 196 LEU A O 1
ATOM 1640 N N . LEU A 1 197 ? 17.409 0.254 -14.968 1.00 88.31 197 LEU A N 1
ATOM 1641 C CA . LEU A 1 197 ? 16.332 0.204 -13.973 1.00 88.31 197 LEU A CA 1
ATOM 1642 C C . LEU A 1 197 ? 16.811 -0.358 -12.627 1.00 88.31 197 LEU A C 1
ATOM 1644 O O . LEU A 1 197 ? 16.389 0.131 -11.575 1.00 88.31 197 LEU A O 1
ATOM 1648 N N . LEU A 1 198 ? 17.708 -1.348 -12.645 1.00 88.88 198 LEU A N 1
ATOM 1649 C CA . LEU A 1 198 ? 18.323 -1.914 -11.446 1.00 88.88 198 LEU A CA 1
ATOM 1650 C C . LEU A 1 198 ? 19.205 -0.880 -10.752 1.00 88.88 198 LEU A C 1
ATOM 1652 O O . LEU A 1 198 ? 19.003 -0.629 -9.566 1.00 88.88 198 LEU A O 1
ATOM 1656 N N . ILE A 1 199 ? 20.098 -0.198 -11.479 1.00 86.25 199 ILE A N 1
ATOM 1657 C CA . ILE A 1 199 ? 20.918 0.896 -10.929 1.00 86.25 199 ILE A CA 1
ATOM 1658 C C . ILE A 1 199 ? 20.018 1.970 -10.301 1.00 86.25 199 ILE A C 1
ATOM 1660 O O . ILE A 1 199 ? 20.296 2.455 -9.197 1.00 86.25 199 ILE A O 1
ATOM 1664 N N . LYS A 1 200 ? 18.883 2.297 -10.939 1.00 81.25 200 LYS A N 1
ATOM 1665 C CA . LYS A 1 200 ? 17.908 3.259 -10.404 1.00 81.25 200 LYS A CA 1
ATOM 1666 C C . LYS A 1 200 ? 17.231 2.806 -9.102 1.00 81.25 200 LYS A C 1
ATOM 1668 O O . LYS A 1 200 ? 16.811 3.657 -8.326 1.00 81.25 200 LYS A O 1
ATOM 1673 N N . ASN A 1 201 ? 17.220 1.526 -8.753 1.00 81.75 201 ASN A N 1
ATOM 1674 C CA . ASN A 1 201 ? 16.552 1.054 -7.530 1.00 81.75 201 ASN A CA 1
ATOM 1675 C C . ASN A 1 201 ? 17.478 0.361 -6.520 1.00 81.75 201 ASN A C 1
ATOM 1677 O O . ASN A 1 201 ? 17.053 0.084 -5.403 1.00 81.75 201 ASN A O 1
ATOM 1681 N N . LEU A 1 202 ? 18.749 0.139 -6.859 1.00 84.69 202 LEU A N 1
ATOM 1682 C CA . LEU A 1 202 ? 19.666 -0.667 -6.051 1.00 84.69 202 LEU A CA 1
ATOM 1683 C C . LEU A 1 202 ? 19.912 -0.097 -4.646 1.00 84.69 202 LEU A C 1
ATOM 1685 O O . LEU A 1 202 ? 19.827 -0.829 -3.668 1.00 84.69 202 LEU A O 1
ATOM 1689 N N . TYR A 1 203 ? 20.145 1.213 -4.531 1.00 80.25 203 TYR A N 1
ATOM 1690 C CA . TYR A 1 203 ? 20.338 1.864 -3.228 1.00 80.25 203 TYR A CA 1
ATOM 1691 C C . TYR A 1 203 ? 19.092 1.852 -2.355 1.00 80.25 203 TYR A C 1
ATOM 1693 O O . TYR A 1 203 ? 19.191 1.679 -1.147 1.00 80.25 203 TYR A O 1
ATOM 1701 N N . ASN A 1 204 ? 17.918 1.956 -2.973 1.00 81.56 204 ASN A N 1
ATOM 1702 C CA . ASN A 1 204 ? 16.656 1.848 -2.258 1.00 81.56 204 ASN A CA 1
ATOM 1703 C C . ASN A 1 204 ? 16.544 0.444 -1.632 1.00 81.56 204 ASN A C 1
ATOM 1705 O O . ASN A 1 204 ? 16.200 0.311 -0.462 1.00 81.56 204 ASN A O 1
ATOM 1709 N N . LEU A 1 205 ? 16.913 -0.602 -2.381 1.00 84.62 205 LEU A N 1
ATOM 1710 C CA . LEU A 1 205 ? 16.945 -1.978 -1.875 1.00 84.62 205 LEU A CA 1
ATOM 1711 C C . LEU A 1 205 ? 17.996 -2.187 -0.780 1.00 84.62 205 LEU A C 1
ATOM 1713 O O . LEU A 1 205 ? 17.712 -2.868 0.202 1.00 84.62 205 LEU A O 1
ATOM 1717 N N . ALA A 1 206 ? 19.183 -1.596 -0.927 1.00 86.38 206 ALA A N 1
ATOM 1718 C CA . ALA A 1 206 ? 20.233 -1.673 0.083 1.00 86.38 206 ALA A CA 1
ATOM 1719 C C . ALA A 1 206 ? 19.782 -1.042 1.409 1.00 86.38 206 ALA A C 1
ATOM 1721 O O . ALA A 1 206 ? 19.932 -1.661 2.459 1.00 86.38 206 ALA A O 1
ATOM 1722 N N . VAL A 1 207 ? 19.154 0.138 1.358 1.00 86.44 207 VAL A N 1
ATOM 1723 C CA . VAL A 1 207 ? 18.607 0.792 2.553 1.00 86.44 207 VAL A CA 1
ATOM 1724 C C . VAL A 1 207 ? 17.482 -0.036 3.181 1.00 86.44 207 VAL A C 1
ATOM 1726 O O . VAL A 1 207 ? 17.510 -0.257 4.388 1.00 86.44 207 VAL A O 1
ATOM 1729 N N . LEU A 1 208 ? 16.542 -0.573 2.390 1.00 86.50 208 LEU A N 1
ATOM 1730 C CA . LEU A 1 208 ? 15.492 -1.460 2.919 1.00 86.50 208 LEU A CA 1
ATOM 1731 C C . LEU A 1 208 ? 16.063 -2.693 3.618 1.00 86.50 208 LEU A C 1
ATOM 1733 O O . LEU A 1 208 ? 15.559 -3.094 4.662 1.00 86.50 208 LEU A O 1
ATOM 1737 N N . ASN A 1 209 ? 17.110 -3.294 3.052 1.00 87.81 209 ASN A N 1
ATOM 1738 C CA . ASN A 1 209 ? 17.752 -4.461 3.640 1.00 87.81 209 ASN A CA 1
ATOM 1739 C C . ASN A 1 209 ? 18.432 -4.137 4.981 1.00 87.81 209 ASN A C 1
ATOM 1741 O O . ASN A 1 209 ? 18.386 -4.953 5.898 1.00 87.81 209 ASN A O 1
ATOM 1745 N N . GLU A 1 210 ? 19.038 -2.955 5.121 1.00 87.38 210 GLU A N 1
ATOM 1746 C CA . GLU A 1 210 ? 19.595 -2.516 6.407 1.00 87.38 210 GLU A CA 1
ATOM 1747 C C . GLU A 1 210 ? 18.494 -2.205 7.432 1.00 87.38 210 GLU A C 1
ATOM 1749 O O . GLU A 1 210 ? 18.606 -2.624 8.583 1.00 87.38 210 GLU A O 1
ATOM 1754 N N . ILE A 1 211 ? 17.387 -1.576 7.020 1.00 88.25 211 ILE A N 1
ATOM 1755 C CA . ILE A 1 211 ? 16.233 -1.338 7.904 1.00 88.25 211 ILE A CA 1
ATOM 1756 C C . ILE A 1 211 ? 15.640 -2.663 8.392 1.00 88.25 211 ILE A C 1
ATOM 1758 O O . ILE A 1 211 ? 15.380 -2.809 9.581 1.00 88.25 211 ILE A O 1
ATOM 1762 N N . GLU A 1 212 ? 15.496 -3.663 7.522 1.00 86.56 212 GLU A N 1
ATOM 1763 C CA . GLU A 1 212 ? 14.989 -4.988 7.900 1.00 86.56 212 GLU A CA 1
ATOM 1764 C C . GLU A 1 212 ? 15.888 -5.689 8.936 1.00 86.56 212 GLU A C 1
ATOM 1766 O O . GLU A 1 212 ? 15.403 -6.337 9.870 1.00 86.56 212 GLU A O 1
ATOM 1771 N N . LYS A 1 213 ? 17.215 -5.536 8.821 1.00 86.94 213 LYS A N 1
ATOM 1772 C CA . LYS A 1 213 ? 18.158 -6.044 9.832 1.00 86.94 213 LYS A CA 1
ATOM 1773 C C . LYS A 1 213 ? 17.964 -5.344 11.176 1.00 86.94 213 LYS A C 1
ATOM 1775 O O . LYS A 1 213 ? 17.955 -6.027 12.200 1.00 86.94 213 LYS A O 1
ATOM 1780 N N . LEU A 1 214 ? 17.759 -4.027 11.168 1.00 88.56 214 LEU A N 1
ATOM 1781 C CA . LEU A 1 214 ? 17.512 -3.240 12.378 1.00 88.56 214 LEU A CA 1
ATOM 1782 C C . LEU A 1 214 ? 16.157 -3.558 13.011 1.00 88.56 214 LEU A C 1
ATOM 1784 O O . LEU A 1 214 ? 16.090 -3.692 14.226 1.00 88.56 214 LEU A O 1
ATOM 1788 N N . ILE A 1 215 ? 15.114 -3.805 12.215 1.00 86.62 215 ILE A N 1
ATOM 1789 C CA . ILE A 1 215 ? 13.823 -4.308 12.711 1.00 86.62 215 ILE A CA 1
ATOM 1790 C C . ILE A 1 215 ? 14.022 -5.631 13.452 1.00 86.62 215 ILE A C 1
ATOM 1792 O O . ILE A 1 215 ? 13.493 -5.826 14.549 1.00 86.62 215 ILE A O 1
ATOM 1796 N N . ALA A 1 216 ? 14.792 -6.557 12.874 1.00 84.50 216 ALA A N 1
ATOM 1797 C CA . ALA A 1 216 ? 15.067 -7.843 13.505 1.00 84.50 216 ALA A CA 1
ATOM 1798 C C . ALA A 1 216 ? 15.889 -7.702 14.801 1.00 84.50 216 ALA A C 1
ATOM 1800 O O . ALA A 1 216 ? 15.653 -8.447 15.757 1.00 84.50 216 ALA A O 1
ATOM 1801 N N . GLU A 1 217 ? 16.837 -6.763 14.841 1.00 87.19 217 GLU A N 1
ATOM 1802 C CA . GLU A 1 217 ? 17.624 -6.426 16.030 1.00 87.19 217 GLU A CA 1
ATOM 1803 C C . GLU A 1 217 ? 16.748 -5.802 17.119 1.00 87.19 217 GLU A C 1
ATOM 1805 O O . GLU A 1 217 ? 16.672 -6.351 18.217 1.00 87.19 217 GLU A O 1
ATOM 1810 N N . TYR A 1 218 ? 15.985 -4.760 16.788 1.00 86.00 218 TYR A N 1
ATOM 1811 C CA . TYR A 1 218 ? 15.065 -4.082 17.695 1.00 86.00 218 TYR A CA 1
ATOM 1812 C C . TYR A 1 218 ? 14.061 -5.055 18.322 1.00 86.00 218 TYR A C 1
ATOM 1814 O O . TYR A 1 218 ? 13.907 -5.091 19.545 1.00 86.00 218 TYR A O 1
ATOM 1822 N N . LYS A 1 219 ? 13.415 -5.903 17.505 1.00 83.25 219 LYS A N 1
ATOM 1823 C CA . LYS A 1 219 ? 12.477 -6.933 17.986 1.00 83.25 219 LYS A CA 1
ATOM 1824 C C . LYS A 1 219 ? 13.147 -7.896 18.966 1.00 83.25 219 LYS A C 1
ATOM 1826 O O . LYS A 1 219 ? 12.556 -8.284 19.973 1.00 83.25 219 LYS A O 1
ATOM 1831 N N . LYS A 1 220 ? 14.394 -8.287 18.689 1.00 84.38 220 LYS A N 1
ATOM 1832 C CA . LYS A 1 220 ? 15.162 -9.201 19.541 1.00 84.38 220 LYS A CA 1
ATOM 1833 C C . LYS A 1 220 ? 15.575 -8.547 20.861 1.00 84.38 220 LYS A C 1
ATOM 1835 O O . LYS A 1 220 ? 15.455 -9.197 21.897 1.00 84.38 220 LYS A O 1
ATOM 1840 N N . GLU A 1 221 ? 16.067 -7.313 20.829 1.00 83.25 221 GLU A N 1
ATOM 1841 C CA . GLU A 1 221 ? 16.525 -6.588 22.020 1.00 83.25 221 GLU A CA 1
ATOM 1842 C C . GLU A 1 221 ? 15.371 -6.245 22.959 1.00 83.25 221 GLU A C 1
ATOM 1844 O O . GLU A 1 221 ? 15.476 -6.454 24.167 1.00 83.25 221 GLU A O 1
ATOM 1849 N N . ASN A 1 222 ? 14.238 -5.821 22.398 1.00 79.31 222 ASN A N 1
ATOM 1850 C CA . ASN A 1 222 ? 13.062 -5.424 23.168 1.00 79.31 222 ASN A CA 1
ATOM 1851 C C . ASN A 1 222 ? 12.107 -6.592 23.461 1.00 79.31 222 ASN A C 1
ATOM 1853 O O . ASN A 1 222 ? 11.070 -6.396 24.081 1.00 79.31 222 ASN A O 1
ATOM 1857 N N . SER A 1 223 ? 12.444 -7.823 23.048 1.00 78.12 223 SER A N 1
ATOM 1858 C CA . SER A 1 223 ? 11.566 -9.002 23.178 1.00 78.12 223 SER A CA 1
ATOM 1859 C C . SER A 1 223 ? 10.156 -8.772 22.612 1.00 78.12 223 SER A C 1
ATOM 1861 O O . SER A 1 223 ? 9.169 -9.311 23.117 1.00 78.12 223 SER A O 1
ATOM 1863 N N . VAL A 1 224 ? 10.088 -7.994 21.534 1.00 76.38 224 VAL A N 1
ATOM 1864 C CA . VAL A 1 224 ? 8.860 -7.639 20.830 1.00 76.38 224 VAL A CA 1
ATOM 1865 C C . VAL A 1 224 ? 8.600 -8.657 19.727 1.00 76.38 224 VAL A C 1
ATOM 1867 O O . VAL A 1 224 ? 9.488 -8.990 18.937 1.00 76.38 224 VAL A O 1
ATOM 1870 N N . LEU A 1 225 ? 7.365 -9.145 19.649 1.00 73.62 225 LEU A N 1
ATOM 1871 C CA . LEU A 1 225 ? 6.915 -10.006 18.563 1.00 73.62 225 LEU A CA 1
ATOM 1872 C C . LEU A 1 225 ? 5.696 -9.376 17.889 1.00 73.62 225 LEU A C 1
ATOM 1874 O O . LEU A 1 225 ? 4.679 -9.161 18.541 1.00 73.62 225 LEU A O 1
ATOM 1878 N N . SER A 1 226 ? 5.774 -9.114 16.583 1.00 70.94 226 SER A N 1
ATOM 1879 C CA . SER A 1 226 ? 4.591 -8.660 15.841 1.00 70.94 226 SER A CA 1
ATOM 1880 C C . SER A 1 226 ? 3.580 -9.800 15.674 1.00 70.94 226 SER A C 1
ATOM 1882 O O . SER A 1 226 ? 3.953 -10.981 15.659 1.00 70.94 226 SER A O 1
ATOM 1884 N N . ILE A 1 227 ? 2.299 -9.468 15.488 1.00 70.38 227 ILE A N 1
ATOM 1885 C CA . ILE A 1 227 ? 1.265 -10.464 15.144 1.00 70.38 227 ILE A CA 1
ATOM 1886 C C . ILE A 1 227 ? 1.660 -11.243 13.882 1.00 70.38 227 ILE A C 1
ATOM 1888 O O . ILE A 1 227 ? 1.499 -12.466 13.820 1.00 70.38 227 ILE A O 1
ATOM 1892 N N . SER A 1 228 ? 2.211 -10.551 12.888 1.00 69.62 228 SER A N 1
ATOM 1893 C CA . SER A 1 228 ? 2.657 -11.148 11.632 1.00 69.62 228 SER A CA 1
ATOM 1894 C C . SER A 1 228 ? 3.773 -12.172 11.862 1.00 69.62 228 SER A C 1
ATOM 1896 O O . SER A 1 228 ? 3.699 -13.294 11.356 1.00 69.62 228 SER A O 1
ATOM 1898 N N . ASP A 1 229 ? 4.771 -11.849 12.694 1.00 72.56 229 ASP A N 1
ATOM 1899 C CA . ASP A 1 229 ? 5.838 -12.790 13.067 1.00 72.56 229 ASP A CA 1
ATOM 1900 C C . ASP A 1 229 ? 5.294 -13.991 13.840 1.00 72.56 229 ASP A C 1
ATOM 1902 O O . ASP A 1 229 ? 5.750 -15.121 13.643 1.00 72.56 229 ASP A O 1
ATOM 1906 N N . PHE A 1 230 ? 4.323 -13.760 14.725 1.00 75.00 230 PHE A N 1
ATOM 1907 C CA . PHE A 1 230 ? 3.675 -14.825 15.478 1.00 75.00 230 PHE A CA 1
ATOM 1908 C C . PHE A 1 230 ? 2.973 -15.811 14.537 1.00 75.00 230 PHE A C 1
ATOM 1910 O O . PHE A 1 230 ? 3.264 -17.009 14.580 1.00 75.00 230 PHE A O 1
ATOM 1917 N N . ASN A 1 231 ? 2.134 -15.314 13.623 1.00 74.75 231 ASN A N 1
ATOM 1918 C CA . ASN A 1 231 ? 1.437 -16.141 12.637 1.00 74.75 231 ASN A CA 1
ATOM 1919 C C . ASN A 1 231 ? 2.416 -16.931 11.758 1.00 74.75 231 ASN A C 1
ATOM 1921 O O . ASN A 1 231 ? 2.215 -18.126 11.539 1.00 74.75 231 ASN A O 1
ATOM 1925 N N . LYS A 1 232 ? 3.517 -16.318 11.314 1.00 74.81 232 LYS A N 1
ATOM 1926 C CA . LYS A 1 232 ? 4.548 -17.003 10.516 1.00 74.81 232 LYS A CA 1
ATOM 1927 C C . LYS A 1 232 ? 5.273 -18.093 11.296 1.00 74.81 232 LYS A C 1
ATOM 1929 O O . LYS A 1 232 ? 5.528 -19.163 10.751 1.00 74.81 232 LYS A O 1
ATOM 1934 N N . ARG A 1 233 ? 5.606 -17.855 12.569 1.00 76.94 233 ARG A N 1
ATOM 1935 C CA . ARG A 1 233 ? 6.254 -18.868 13.421 1.00 76.94 233 ARG A CA 1
ATOM 1936 C C . ARG A 1 233 ? 5.356 -20.083 13.609 1.00 76.94 233 ARG A C 1
ATOM 1938 O O . ARG A 1 233 ? 5.842 -21.205 13.495 1.00 76.94 233 ARG A O 1
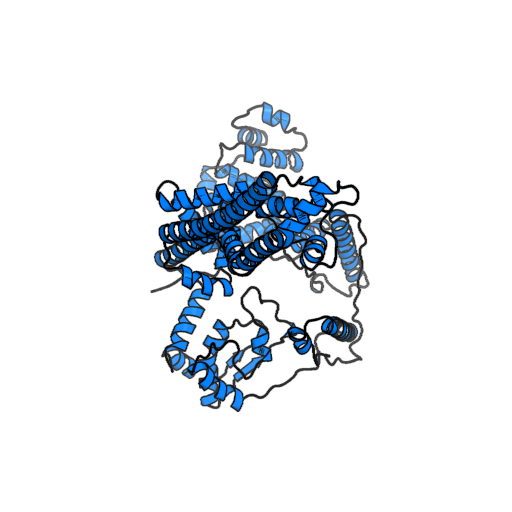ATOM 1945 N N . ILE A 1 234 ? 4.059 -19.867 13.838 1.00 77.12 234 ILE A N 1
ATOM 1946 C CA . ILE A 1 234 ? 3.085 -20.962 13.881 1.00 77.12 234 ILE A CA 1
ATOM 1947 C C . ILE A 1 234 ? 3.053 -21.685 12.530 1.00 77.12 234 ILE A C 1
ATOM 1949 O O . ILE A 1 234 ? 3.202 -22.902 12.514 1.00 77.12 234 ILE A O 1
ATOM 1953 N N . ALA A 1 235 ? 2.996 -20.961 11.409 1.00 73.50 235 ALA A N 1
ATOM 1954 C CA . ALA A 1 235 ? 2.966 -21.559 10.071 1.00 73.50 235 ALA A CA 1
ATOM 1955 C C . ALA A 1 235 ? 4.201 -22.416 9.776 1.00 73.50 235 ALA A C 1
ATOM 1957 O O . ALA A 1 235 ? 4.086 -23.506 9.222 1.00 73.50 235 ALA A O 1
ATOM 1958 N N . GLN A 1 236 ? 5.385 -21.964 10.190 1.00 73.94 236 GLN A N 1
ATOM 1959 C CA . GLN A 1 236 ? 6.627 -22.725 10.050 1.00 73.94 236 GLN A CA 1
ATOM 1960 C C . GLN A 1 236 ? 6.602 -24.021 10.863 1.00 73.94 236 GLN A C 1
ATOM 1962 O O . GLN A 1 236 ? 7.021 -25.055 10.351 1.00 73.94 236 GLN A O 1
ATOM 1967 N N . ILE A 1 237 ? 6.093 -23.979 12.098 1.00 74.88 237 ILE A N 1
ATOM 1968 C CA . ILE A 1 237 ? 5.931 -25.166 12.951 1.00 74.88 237 ILE A CA 1
ATOM 1969 C C . ILE A 1 237 ? 4.896 -26.125 12.337 1.00 74.88 237 ILE A C 1
ATOM 1971 O O . ILE A 1 237 ? 5.126 -27.327 12.259 1.00 74.88 237 ILE A O 1
ATOM 1975 N N . VAL A 1 238 ? 3.777 -25.594 11.839 1.00 69.81 238 VAL A N 1
ATOM 1976 C CA . VAL A 1 238 ? 2.712 -26.357 11.164 1.00 69.81 238 VAL A CA 1
ATOM 1977 C C . VAL A 1 238 ? 3.198 -27.050 9.898 1.00 69.81 238 VAL A C 1
ATOM 1979 O O . VAL A 1 238 ? 2.761 -28.160 9.592 1.00 69.81 238 VAL A O 1
ATOM 1982 N N . ALA A 1 239 ? 4.037 -26.365 9.125 1.00 68.94 239 ALA A N 1
ATOM 1983 C CA . ALA A 1 239 ? 4.537 -26.859 7.854 1.00 68.94 239 ALA A CA 1
ATOM 1984 C C . ALA A 1 239 ? 5.665 -27.884 8.024 1.00 68.94 239 ALA A C 1
ATOM 1986 O O . ALA A 1 239 ? 5.886 -28.680 7.113 1.00 68.94 239 ALA A O 1
ATOM 1987 N N . SER A 1 240 ? 6.394 -27.855 9.143 1.00 69.69 240 SER A N 1
ATOM 1988 C CA . SER A 1 240 ? 7.520 -28.759 9.400 1.00 69.69 240 SER A CA 1
ATOM 1989 C C . SER A 1 240 ? 7.130 -30.008 10.191 1.00 69.69 240 SER A C 1
ATOM 1991 O O . SER A 1 240 ? 7.749 -31.057 10.007 1.00 69.69 240 SER A O 1
ATOM 1993 N N . GLU A 1 241 ? 6.103 -29.926 11.038 1.00 68.88 241 GLU A N 1
ATOM 1994 C CA . GLU A 1 241 ? 5.674 -31.026 11.898 1.00 68.88 241 GLU A CA 1
ATOM 1995 C C . GLU A 1 241 ? 4.282 -31.551 11.491 1.00 68.88 241 GLU A C 1
ATOM 1997 O O . GLU A 1 241 ? 3.328 -30.778 11.392 1.00 68.88 241 GLU A O 1
ATOM 2002 N N . PRO A 1 242 ? 4.109 -32.876 11.303 1.00 62.78 242 PRO A N 1
ATOM 2003 C CA . PRO A 1 242 ? 2.810 -33.458 10.948 1.00 62.78 242 PRO A CA 1
ATOM 2004 C C . PRO A 1 242 ? 1.715 -33.190 11.990 1.00 62.78 242 PRO A C 1
ATOM 2006 O O . PRO A 1 242 ? 0.550 -33.009 11.629 1.00 62.78 242 PRO A O 1
ATOM 2009 N N . MET A 1 243 ? 2.086 -33.156 13.275 1.00 64.19 243 MET A N 1
ATOM 2010 C CA . MET A 1 243 ? 1.176 -32.894 14.391 1.00 64.19 243 MET A CA 1
ATOM 2011 C C . MET A 1 243 ? 1.925 -32.152 15.514 1.00 64.19 243 MET A C 1
ATOM 2013 O O . MET A 1 243 ? 2.461 -32.786 16.424 1.00 64.19 243 MET A O 1
ATOM 2017 N N . PRO A 1 244 ? 2.029 -30.813 15.436 1.00 66.56 244 PRO A N 1
ATOM 2018 C CA . PRO A 1 244 ? 2.674 -30.034 16.484 1.00 66.56 244 PRO A CA 1
ATOM 2019 C C . PRO A 1 244 ? 1.928 -30.183 17.815 1.00 66.56 244 PRO A C 1
ATOM 2021 O O . PRO A 1 244 ? 0.702 -30.089 17.853 1.00 66.56 244 PRO A O 1
ATOM 2024 N N . PHE A 1 245 ? 2.655 -30.328 18.927 1.00 70.62 245 PHE A N 1
ATOM 2025 C CA . PHE A 1 245 ? 2.089 -30.520 20.279 1.00 70.62 245 PHE A CA 1
ATOM 2026 C C . PHE A 1 245 ? 1.030 -29.471 20.677 1.00 70.62 245 PHE A C 1
ATOM 2028 O O . PHE A 1 245 ? 0.099 -29.748 21.435 1.00 70.62 245 PHE A O 1
ATOM 2035 N N . ILE A 1 246 ? 1.148 -28.250 20.149 1.00 68.31 246 ILE A N 1
ATOM 2036 C CA . ILE A 1 246 ? 0.162 -27.178 20.343 1.00 68.31 246 ILE A CA 1
ATOM 2037 C C . ILE A 1 246 ? -1.228 -27.620 19.859 1.00 68.31 246 ILE A C 1
ATOM 2039 O O . ILE A 1 246 ? -2.221 -27.364 20.538 1.00 68.31 246 ILE A O 1
ATOM 2043 N N . TYR A 1 247 ? -1.302 -28.324 18.732 1.00 70.50 247 TYR A N 1
ATOM 2044 C CA . TYR A 1 247 ? -2.553 -28.790 18.144 1.00 70.50 247 TYR A CA 1
ATOM 2045 C C . TYR A 1 247 ? -3.115 -30.033 18.822 1.00 70.50 247 TYR A C 1
ATOM 2047 O O . TYR A 1 247 ? -4.332 -30.170 18.863 1.00 70.50 247 TYR A O 1
ATOM 2055 N N . GLU A 1 248 ? -2.279 -30.870 19.436 1.00 70.69 248 GLU A N 1
ATOM 2056 C CA . GLU A 1 248 ? -2.752 -31.933 20.331 1.00 70.69 248 GLU A CA 1
ATOM 2057 C C . GLU A 1 248 ? -3.524 -31.320 21.506 1.0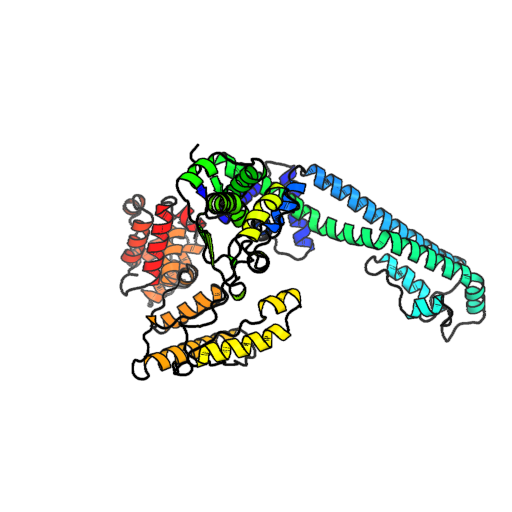0 70.69 248 GLU A C 1
ATOM 2059 O O . GLU A 1 248 ? -4.677 -31.655 21.767 1.00 70.69 248 GLU A O 1
ATOM 2064 N N . ARG A 1 249 ? -2.930 -30.319 22.170 1.00 76.12 249 ARG A N 1
ATOM 2065 C CA . ARG A 1 249 ? -3.576 -29.650 23.308 1.00 76.12 249 ARG A CA 1
ATOM 2066 C C . ARG A 1 249 ? -4.804 -28.836 22.914 1.00 76.12 249 ARG A C 1
ATOM 2068 O O . ARG A 1 249 ? -5.764 -28.788 23.681 1.00 76.12 249 ARG A O 1
ATOM 2075 N N . LEU A 1 250 ? -4.756 -28.142 21.777 1.00 79.44 250 LEU A N 1
ATOM 2076 C CA . LEU A 1 250 ? -5.878 -27.332 21.304 1.00 79.44 250 LEU A CA 1
ATOM 2077 C C . LEU A 1 250 ? -7.007 -28.191 20.734 1.00 79.44 250 LEU A C 1
ATOM 2079 O O . LEU A 1 250 ? -8.159 -27.876 21.004 1.00 79.44 250 LEU A O 1
ATOM 2083 N N . GLY A 1 251 ? -6.692 -29.266 20.011 1.00 72.56 251 GLY A N 1
ATOM 2084 C CA . GLY A 1 251 ? -7.673 -30.186 19.432 1.00 72.56 251 GLY A CA 1
ATOM 2085 C C . GLY A 1 251 ? -8.441 -30.994 20.480 1.00 72.56 251 GLY A C 1
ATOM 2086 O O . GLY A 1 251 ? -9.617 -31.279 20.288 1.00 72.56 251 GLY A O 1
ATOM 2087 N N . GLU A 1 252 ? -7.826 -31.283 21.632 1.00 78.75 252 GLU A N 1
ATOM 2088 C CA . GLU A 1 252 ? -8.535 -31.854 22.791 1.00 78.75 252 GLU A CA 1
ATOM 2089 C C . GLU A 1 252 ? -9.496 -30.849 23.448 1.00 78.75 252 GLU A C 1
ATOM 2091 O O . GLU A 1 252 ? -10.513 -31.226 24.029 1.00 78.75 252 GLU A O 1
ATOM 2096 N N . ARG A 1 253 ? -9.187 -29.548 23.377 1.00 85.50 253 ARG A N 1
ATOM 2097 C CA . ARG A 1 253 ? -10.000 -28.492 23.998 1.00 85.50 253 ARG A CA 1
ATOM 2098 C C . ARG A 1 253 ? -11.134 -28.012 23.096 1.00 85.50 253 ARG A C 1
ATOM 2100 O O . ARG A 1 253 ? -12.232 -27.755 23.587 1.00 85.50 253 ARG A O 1
ATOM 2107 N N . TYR A 1 254 ? -10.848 -27.822 21.813 1.00 88.25 254 TYR A N 1
ATOM 2108 C CA . TYR A 1 254 ? -11.767 -27.281 20.822 1.00 88.25 254 TYR A CA 1
ATOM 2109 C C . TYR A 1 254 ? -12.001 -28.329 19.742 1.00 88.25 254 TYR A C 1
ATOM 2111 O O . TYR A 1 254 ? -11.111 -28.660 18.969 1.00 88.25 254 TYR A O 1
ATOM 2119 N N . GLN A 1 255 ? -13.223 -28.847 19.706 1.00 88.94 255 GLN A N 1
ATOM 2120 C CA . GLN A 1 255 ? -13.620 -29.899 18.772 1.00 88.94 255 GLN A CA 1
ATOM 2121 C C . GLN A 1 255 ? -14.352 -29.337 17.554 1.00 88.94 255 GLN A C 1
ATOM 2123 O O . GLN A 1 255 ? -14.355 -29.967 16.502 1.00 88.94 255 GLN A O 1
ATOM 2128 N N . HIS A 1 256 ? -14.943 -28.148 17.680 1.00 93.00 256 HIS A N 1
ATOM 2129 C CA . HIS A 1 256 ? -15.726 -27.490 16.638 1.00 93.00 256 HIS A CA 1
ATOM 2130 C C . HIS A 1 256 ? -15.124 -26.135 16.283 1.00 93.00 256 HIS A C 1
ATOM 2132 O O . HIS A 1 256 ? -14.760 -25.376 17.183 1.00 93.00 256 HIS A O 1
ATOM 2138 N N . TYR A 1 257 ? -15.069 -25.822 14.988 1.00 93.62 257 TYR A N 1
ATOM 2139 C CA . TYR A 1 257 ? -14.521 -24.563 14.481 1.00 93.62 257 TYR A CA 1
ATOM 2140 C C . TYR A 1 257 ? -15.569 -23.811 13.674 1.00 93.62 257 TYR A C 1
ATOM 2142 O O . TYR A 1 257 ? -16.115 -24.349 12.719 1.00 93.62 257 TYR A O 1
ATOM 2150 N N . LEU A 1 258 ? -15.847 -22.570 14.062 1.00 95.50 258 LEU A N 1
ATOM 2151 C CA . LEU A 1 258 ? -16.739 -21.668 13.341 1.00 95.50 258 LEU A CA 1
ATOM 2152 C C . LEU A 1 258 ? -15.903 -20.451 12.953 1.00 95.50 258 LEU A C 1
ATOM 2154 O O . LEU A 1 258 ? -15.407 -19.749 13.833 1.00 95.50 258 LEU A O 1
ATOM 2158 N N . ILE A 1 259 ? -15.692 -20.264 11.656 1.00 94.56 259 ILE A N 1
ATOM 2159 C CA . ILE A 1 259 ? -14.866 -19.190 11.109 1.00 94.56 259 ILE A CA 1
ATOM 2160 C C . ILE A 1 259 ? -15.800 -18.257 10.350 1.00 94.56 259 ILE A C 1
ATOM 2162 O O . ILE A 1 259 ? -16.390 -18.669 9.356 1.00 94.56 259 ILE A O 1
ATOM 2166 N N . ASP A 1 260 ? -15.960 -17.042 10.859 1.00 94.38 260 ASP A N 1
ATOM 2167 C CA . ASP A 1 260 ? -16.750 -15.978 10.237 1.00 94.38 260 ASP A CA 1
ATOM 2168 C C . ASP A 1 260 ? -15.827 -15.005 9.490 1.00 94.38 260 ASP A C 1
ATOM 2170 O O . ASP A 1 260 ? -14.621 -14.988 9.749 1.00 94.38 260 ASP A O 1
ATOM 2174 N N . GLU A 1 261 ? -16.380 -14.215 8.571 1.00 92.44 261 GLU A N 1
ATOM 2175 C CA . GLU A 1 261 ? -15.643 -13.256 7.729 1.00 92.44 261 GLU A CA 1
ATOM 2176 C C . GLU A 1 261 ? -14.406 -13.866 7.034 1.00 92.44 261 GLU A C 1
ATOM 2178 O O . GLU A 1 261 ? -13.326 -13.272 6.948 1.00 92.44 261 GLU A O 1
ATOM 2183 N N . PHE A 1 262 ? -14.545 -15.096 6.524 1.00 92.56 262 PHE A N 1
ATOM 2184 C CA . PHE A 1 262 ? -13.422 -15.850 5.959 1.00 92.56 262 PHE A CA 1
ATOM 2185 C C . PHE A 1 262 ? -12.734 -15.149 4.779 1.00 92.56 262 PHE A C 1
ATOM 2187 O O . PHE A 1 262 ? -11.542 -15.355 4.556 1.00 92.56 262 PHE A O 1
ATOM 2194 N N . GLN A 1 263 ? -13.446 -14.289 4.045 1.00 88.62 263 GLN A N 1
ATOM 2195 C CA . GLN A 1 263 ? -12.867 -13.509 2.950 1.00 88.62 263 GLN A CA 1
ATOM 2196 C C . GLN A 1 263 ? -11.733 -12.567 3.394 1.00 88.62 263 GLN A C 1
ATOM 2198 O O . GLN A 1 263 ? -10.897 -12.199 2.570 1.00 88.62 263 GLN A O 1
ATOM 2203 N N . ASP A 1 264 ? -11.687 -12.204 4.680 1.00 87.19 264 ASP A N 1
ATOM 2204 C CA . ASP A 1 264 ? -10.677 -11.312 5.256 1.00 87.19 264 ASP A CA 1
ATOM 2205 C C . ASP A 1 264 ? -9.562 -12.074 5.993 1.00 87.19 264 ASP A C 1
ATOM 2207 O O . ASP A 1 264 ? -8.645 -11.472 6.552 1.00 87.19 264 ASP A O 1
ATOM 2211 N N . THR A 1 265 ? -9.607 -13.410 5.975 1.00 87.31 265 THR A N 1
ATOM 2212 C CA . THR A 1 265 ? -8.562 -14.263 6.551 1.00 87.31 265 THR A CA 1
ATOM 2213 C C . THR A 1 265 ? -7.340 -14.280 5.633 1.00 87.31 265 THR A C 1
ATOM 2215 O O . THR A 1 265 ? -7.464 -14.582 4.446 1.00 87.31 265 THR A O 1
ATOM 2218 N N . SER A 1 266 ? -6.141 -14.003 6.154 1.00 85.50 266 SER A N 1
ATOM 2219 C CA . SER A 1 266 ? -4.915 -14.091 5.344 1.00 85.50 266 SER A CA 1
ATOM 2220 C C . SER A 1 266 ? -4.519 -15.543 5.061 1.00 85.50 266 SER A C 1
ATOM 2222 O O . SER A 1 266 ? -4.875 -16.463 5.804 1.00 85.50 266 SER A O 1
ATOM 2224 N N . ILE A 1 267 ? -3.728 -15.765 4.007 1.00 85.12 267 ILE A N 1
ATOM 2225 C CA . ILE A 1 267 ? -3.256 -17.112 3.633 1.00 85.12 267 ILE A CA 1
ATOM 2226 C C . ILE A 1 267 ? -2.529 -17.787 4.804 1.00 85.12 267 ILE A C 1
ATOM 2228 O O . ILE A 1 267 ? -2.752 -18.965 5.088 1.00 85.12 267 ILE A O 1
ATOM 2232 N N . VAL A 1 268 ? -1.688 -17.034 5.519 1.00 82.44 268 VAL A N 1
ATOM 2233 C CA . VAL A 1 268 ? -0.926 -17.542 6.668 1.00 82.44 268 VAL A CA 1
ATOM 2234 C C . VAL A 1 268 ? -1.862 -17.936 7.812 1.00 82.44 268 VAL A C 1
ATOM 2236 O O . VAL A 1 268 ? -1.697 -19.003 8.405 1.00 82.44 268 VAL A O 1
ATOM 2239 N N . GLN A 1 269 ? -2.869 -17.109 8.108 1.00 86.19 269 GLN A N 1
ATOM 2240 C CA . GLN A 1 269 ? -3.865 -17.413 9.137 1.00 86.19 269 GLN A CA 1
ATOM 2241 C C . GLN A 1 269 ? -4.648 -18.679 8.792 1.00 86.19 269 GLN A C 1
ATOM 2243 O O . GLN A 1 269 ? -4.776 -19.565 9.639 1.00 86.19 269 GLN A O 1
ATOM 2248 N N . TRP A 1 270 ? -5.117 -18.805 7.548 1.00 89.62 270 TRP A N 1
ATOM 2249 C CA . TRP A 1 270 ? -5.839 -19.997 7.124 1.00 89.62 270 TRP A CA 1
ATOM 2250 C C . TRP A 1 270 ? -4.958 -21.243 7.225 1.00 89.62 270 TRP A C 1
ATOM 2252 O O . TRP A 1 270 ? -5.355 -22.227 7.847 1.00 89.62 270 TRP A O 1
ATOM 2262 N N . HIS A 1 271 ? -3.719 -21.190 6.725 1.00 86.88 271 HIS A N 1
ATOM 2263 C CA . HIS A 1 271 ? -2.776 -22.314 6.805 1.00 86.88 271 HIS A CA 1
ATOM 2264 C C . HIS A 1 271 ? -2.498 -22.760 8.247 1.00 86.88 271 HIS A C 1
ATOM 2266 O O . HIS A 1 271 ? -2.355 -23.959 8.494 1.00 86.88 271 HIS A O 1
ATOM 2272 N N . ASN A 1 272 ? -2.507 -21.834 9.209 1.00 85.69 272 ASN A N 1
ATOM 2273 C CA . ASN A 1 272 ? -2.376 -22.139 10.637 1.00 85.69 272 ASN A CA 1
ATOM 2274 C C . ASN A 1 272 ? -3.604 -22.824 11.247 1.00 85.69 272 ASN A C 1
ATOM 2276 O O . ASN A 1 272 ? -3.471 -23.534 12.249 1.00 85.69 272 ASN A O 1
ATOM 2280 N N . LEU A 1 273 ? -4.792 -22.611 10.678 1.00 89.19 273 LEU A N 1
ATOM 2281 C CA . LEU A 1 273 ? -6.051 -23.204 11.136 1.00 89.19 273 LEU A CA 1
ATOM 2282 C C . LEU A 1 273 ? -6.324 -24.569 10.495 1.00 89.19 273 LEU A C 1
ATOM 2284 O O . LEU A 1 273 ? -6.966 -25.413 11.116 1.00 89.19 273 LEU A O 1
ATOM 2288 N N . ILE A 1 274 ? -5.787 -24.831 9.301 1.00 90.06 274 ILE A N 1
ATOM 2289 C CA . ILE A 1 274 ? -5.955 -26.101 8.577 1.00 90.06 274 ILE A CA 1
ATOM 2290 C C . ILE A 1 274 ? -5.700 -27.355 9.437 1.00 90.06 274 ILE A C 1
ATOM 2292 O O . ILE A 1 274 ? -6.540 -28.251 9.387 1.00 90.06 274 ILE A O 1
ATOM 2296 N N . PRO A 1 275 ? -4.623 -27.463 10.248 1.00 87.12 275 PRO A N 1
ATOM 2297 C CA . PRO A 1 275 ? -4.404 -28.635 11.103 1.00 87.12 275 PRO A CA 1
ATOM 2298 C C . PRO A 1 275 ? -5.530 -28.869 12.115 1.00 87.12 275 PRO A C 1
ATOM 2300 O O . PRO A 1 275 ? -5.863 -30.010 12.423 1.00 87.12 275 PRO A O 1
ATOM 2303 N N . LEU A 1 276 ? -6.105 -27.788 12.648 1.00 87.94 276 LEU A N 1
ATOM 2304 C CA . LEU A 1 276 ? -7.181 -27.850 13.634 1.00 87.94 276 LEU A CA 1
ATOM 2305 C C . LEU A 1 276 ? -8.493 -28.291 13.006 1.00 87.94 276 LEU A C 1
ATOM 2307 O O . LEU A 1 276 ? -9.170 -29.167 13.543 1.00 87.94 276 LEU A O 1
ATOM 2311 N N . VAL A 1 277 ? -8.820 -27.708 11.854 1.00 91.00 277 VAL A N 1
ATOM 2312 C CA . VAL A 1 277 ? -10.016 -28.069 11.094 1.00 91.00 277 VAL A CA 1
ATOM 2313 C C . VAL A 1 277 ? -9.908 -29.515 10.604 1.00 91.00 277 VAL A C 1
ATOM 2315 O O . VAL A 1 277 ? -10.857 -30.277 10.748 1.00 91.00 277 VAL A O 1
ATOM 2318 N N . ASP A 1 278 ? -8.745 -29.936 10.104 1.00 89.38 278 ASP A N 1
ATOM 2319 C CA . ASP A 1 278 ? -8.495 -31.325 9.698 1.00 89.38 278 ASP A CA 1
ATOM 2320 C C . ASP A 1 278 ? -8.675 -32.308 10.867 1.00 89.38 278 ASP A C 1
ATOM 2322 O O . ASP A 1 278 ? -9.420 -33.281 10.742 1.00 89.38 278 ASP A O 1
ATOM 2326 N N . ASN A 1 279 ? -8.092 -32.019 12.038 1.00 86.94 279 ASN A N 1
ATOM 2327 C CA . ASN A 1 279 ? -8.267 -32.849 13.233 1.00 86.94 279 ASN A CA 1
ATOM 2328 C C . ASN A 1 279 ? -9.738 -32.914 13.693 1.00 86.94 279 ASN A C 1
ATOM 2330 O O . ASN A 1 279 ? -10.255 -33.988 13.999 1.00 86.94 279 ASN A O 1
ATOM 2334 N N . SER A 1 280 ? -10.439 -31.775 13.689 1.00 90.31 280 SER A N 1
ATOM 2335 C CA . SER A 1 280 ? -11.876 -31.701 13.984 1.00 90.31 280 SER A CA 1
ATOM 2336 C C . SER A 1 280 ? -12.686 -32.624 13.069 1.00 90.31 280 SER A C 1
ATOM 2338 O O . SER A 1 280 ? -13.434 -33.476 13.558 1.00 90.31 280 SER A O 1
ATOM 2340 N N . LEU A 1 281 ? -12.478 -32.517 11.754 1.00 91.25 281 LEU A N 1
ATOM 2341 C CA . LEU A 1 281 ? -13.172 -33.319 10.747 1.00 91.25 281 LEU A CA 1
ATOM 2342 C C . LEU A 1 281 ? -12.819 -34.810 10.848 1.00 91.25 281 LEU A C 1
ATOM 2344 O O . LEU A 1 281 ? -13.699 -35.659 10.713 1.00 91.25 281 LEU A O 1
ATOM 2348 N N . ALA A 1 282 ? -11.556 -35.147 11.126 1.00 87.06 282 ALA A N 1
ATOM 2349 C CA . ALA A 1 282 ? -11.120 -36.526 11.350 1.00 87.06 282 ALA A CA 1
ATOM 2350 C C . ALA A 1 282 ? -11.785 -37.154 12.588 1.00 87.06 282 ALA A C 1
ATOM 2352 O O . ALA A 1 282 ? -12.108 -38.342 12.578 1.00 87.06 282 ALA A O 1
ATOM 2353 N N . GLY A 1 283 ? -12.045 -36.349 13.623 1.00 86.06 283 GLY A N 1
ATOM 2354 C CA . GLY A 1 283 ? -12.812 -36.735 14.808 1.00 86.06 283 GLY A CA 1
ATOM 2355 C C . GLY A 1 283 ? -14.330 -36.827 14.594 1.00 86.06 283 GLY A C 1
ATOM 2356 O O . GLY A 1 283 ? -15.045 -37.161 15.535 1.00 86.06 283 GLY A O 1
ATOM 2357 N N . GLY A 1 284 ? -14.835 -36.538 13.388 1.00 88.88 284 GLY A N 1
ATOM 2358 C CA . GLY A 1 284 ? -16.270 -36.510 13.087 1.00 88.88 284 GLY A CA 1
ATOM 2359 C C . GLY A 1 284 ? -17.000 -35.294 13.663 1.00 88.88 284 GLY A C 1
ATOM 2360 O O . GLY A 1 284 ? -18.222 -35.323 13.812 1.00 88.88 284 GLY A O 1
ATOM 2361 N N . ASN A 1 285 ? -16.265 -34.238 14.011 1.00 92.94 285 ASN A N 1
ATOM 2362 C CA . ASN A 1 285 ? -16.825 -33.017 14.569 1.00 92.94 285 ASN A CA 1
ATOM 2363 C C . ASN A 1 285 ? -17.204 -32.007 13.473 1.00 92.94 285 ASN A C 1
ATOM 2365 O O . ASN A 1 285 ? -16.759 -32.080 12.330 1.00 92.94 285 ASN A O 1
ATOM 2369 N N . TYR A 1 286 ? -18.039 -31.038 13.848 1.00 93.12 286 TYR A N 1
ATOM 2370 C CA . TYR A 1 286 ? -18.508 -29.968 12.967 1.00 93.12 286 TYR A CA 1
ATOM 2371 C C . TYR A 1 286 ? -17.496 -28.824 12.815 1.00 93.12 286 TYR A C 1
ATOM 2373 O O . TYR A 1 286 ? -17.019 -28.292 13.819 1.00 93.12 286 TYR A O 1
ATOM 2381 N N . SER A 1 287 ? -17.238 -28.409 11.574 1.00 94.75 287 SER A N 1
ATOM 2382 C CA . SER A 1 287 ? -16.499 -27.190 11.235 1.00 94.75 287 SER A CA 1
ATOM 2383 C C . SER A 1 287 ? -17.258 -26.404 10.162 1.00 94.75 287 SER A C 1
ATOM 2385 O O . SER A 1 287 ? -17.725 -26.996 9.192 1.00 94.75 287 SER A O 1
ATOM 2387 N N . MET A 1 288 ? -17.381 -25.088 10.335 1.00 95.06 288 MET A N 1
ATOM 2388 C CA . MET A 1 288 ? -18.132 -24.188 9.459 1.00 95.06 288 MET A CA 1
ATOM 2389 C C . MET A 1 288 ? -17.290 -22.973 9.095 1.00 95.06 288 MET A C 1
ATOM 2391 O O . MET A 1 288 ? -16.659 -22.369 9.961 1.00 95.06 288 MET A O 1
ATOM 2395 N N . ILE A 1 289 ? -17.331 -22.610 7.818 1.00 94.88 289 ILE A N 1
ATOM 2396 C CA . ILE A 1 289 ? -16.720 -21.400 7.282 1.00 94.88 289 ILE A CA 1
ATOM 2397 C C . ILE A 1 289 ? -17.844 -20.556 6.691 1.00 94.88 289 ILE A C 1
ATOM 2399 O O . ILE A 1 289 ? -18.636 -21.057 5.894 1.00 94.88 289 ILE A O 1
ATOM 2403 N N . VAL A 1 290 ? -17.913 -19.295 7.100 1.00 94.31 290 VAL A N 1
ATOM 2404 C CA . VAL A 1 290 ? -18.862 -18.295 6.618 1.00 94.31 290 VAL A CA 1
ATOM 2405 C C . VAL A 1 290 ? -18.062 -17.120 6.076 1.00 94.31 290 VAL A C 1
ATOM 2407 O O . VAL A 1 290 ? -17.055 -16.712 6.653 1.00 94.31 290 VAL A O 1
ATOM 2410 N N . GLY A 1 291 ? -18.488 -16.596 4.936 1.00 91.56 291 GLY A N 1
ATOM 2411 C CA . GLY A 1 291 ? -17.887 -15.411 4.351 1.00 91.56 291 GLY A CA 1
ATOM 2412 C C . GLY A 1 291 ? -18.573 -15.015 3.055 1.00 91.56 291 GLY A C 1
ATOM 2413 O O . GLY A 1 291 ? -19.405 -15.747 2.514 1.00 91.56 291 GLY A O 1
ATOM 2414 N N . ASP A 1 292 ? -18.205 -13.846 2.554 1.00 88.94 292 ASP A N 1
ATOM 2415 C CA . ASP A 1 292 ? -18.729 -13.296 1.314 1.00 88.94 292 ASP A CA 1
ATOM 2416 C C . ASP A 1 292 ? -17.589 -12.724 0.474 1.00 88.94 292 ASP A C 1
ATOM 2418 O O . ASP A 1 292 ? -17.025 -11.679 0.791 1.00 88.94 292 ASP A O 1
ATOM 2422 N N . ALA A 1 293 ? -17.286 -13.377 -0.651 1.00 86.38 293 ALA A N 1
ATOM 2423 C CA . ALA A 1 293 ? -16.252 -12.929 -1.580 1.00 86.38 293 ALA A CA 1
ATOM 2424 C C . ALA A 1 293 ? -16.448 -11.469 -2.047 1.00 86.38 293 ALA A C 1
ATOM 2426 O O . ALA A 1 293 ? -15.474 -10.775 -2.331 1.00 86.38 293 ALA A O 1
ATOM 2427 N N . LYS A 1 294 ? -17.693 -10.969 -2.077 1.00 84.00 294 LYS A N 1
ATOM 2428 C CA . LYS A 1 294 ? -18.011 -9.581 -2.455 1.00 84.00 294 LYS A CA 1
ATOM 2429 C C . LYS A 1 294 ? -17.531 -8.546 -1.437 1.00 84.00 294 LYS A C 1
ATOM 2431 O O . LYS A 1 294 ? -17.397 -7.377 -1.786 1.00 84.00 294 LYS A O 1
ATOM 2436 N N . GLN A 1 295 ? -17.356 -8.957 -0.183 1.00 86.50 295 GLN A N 1
ATOM 2437 C CA . GLN A 1 295 ? -17.042 -8.080 0.947 1.00 86.50 295 GLN A CA 1
ATOM 2438 C C . GLN A 1 295 ? -15.545 -8.075 1.281 1.00 86.50 295 GLN A C 1
ATOM 2440 O O . GLN A 1 295 ? -15.136 -7.415 2.229 1.00 86.50 295 GLN A O 1
ATOM 2445 N N . ALA A 1 296 ? -14.719 -8.748 0.472 1.00 87.25 296 ALA A N 1
ATOM 2446 C CA . ALA A 1 296 ? -13.269 -8.778 0.624 1.00 87.25 296 ALA A CA 1
ATOM 2447 C C . ALA A 1 296 ? -12.652 -7.390 0.358 1.00 87.25 296 ALA A C 1
ATOM 2449 O O . ALA A 1 296 ? -12.317 -7.042 -0.777 1.00 87.25 296 ALA A O 1
ATOM 2450 N N . ILE A 1 297 ? -12.498 -6.582 1.411 1.00 85.00 297 ILE A N 1
ATOM 2451 C CA . ILE A 1 297 ? -11.936 -5.219 1.336 1.00 85.00 297 ILE A CA 1
ATOM 2452 C C . ILE A 1 297 ? -10.568 -5.090 2.023 1.00 85.00 297 ILE A C 1
ATOM 2454 O O . ILE A 1 297 ? -9.909 -4.055 1.889 1.00 85.00 297 ILE A O 1
ATOM 2458 N N . TYR A 1 298 ? -10.096 -6.143 2.700 1.00 80.50 298 TYR A N 1
ATOM 2459 C CA . TYR A 1 298 ? -8.827 -6.164 3.437 1.00 80.50 298 TYR A CA 1
ATOM 2460 C C . TYR A 1 298 ? -7.638 -6.741 2.649 1.00 80.50 298 TYR A C 1
ATOM 2462 O O . TYR A 1 298 ? -6.663 -7.210 3.237 1.00 80.50 298 TYR A O 1
ATOM 2470 N N . ARG A 1 299 ? -7.637 -6.623 1.311 1.00 78.62 299 ARG A N 1
ATOM 2471 C CA . ARG A 1 299 ? -6.510 -7.072 0.462 1.00 78.62 299 ARG A CA 1
ATOM 2472 C C . ARG A 1 299 ? -5.167 -6.446 0.848 1.00 78.62 299 ARG A C 1
ATOM 2474 O O . ARG A 1 299 ? -4.131 -7.094 0.796 1.00 78.62 299 ARG A O 1
ATOM 2481 N N . PHE A 1 300 ? -5.177 -5.196 1.309 1.00 68.00 300 PHE A N 1
ATOM 2482 C CA . PHE A 1 300 ? -3.974 -4.508 1.792 1.00 68.00 300 PHE A CA 1
ATOM 2483 C C . PHE A 1 300 ? -3.364 -5.130 3.066 1.00 68.00 300 PHE A C 1
ATOM 2485 O O . PHE A 1 300 ? -2.243 -4.779 3.419 1.00 68.00 300 PHE A O 1
ATOM 2492 N N . ARG A 1 301 ? -4.086 -6.035 3.745 1.00 65.62 301 ARG A N 1
ATOM 2493 C CA . ARG A 1 301 ? -3.624 -6.834 4.893 1.00 65.62 301 ARG A CA 1
ATOM 2494 C C . ARG A 1 301 ? -3.416 -8.318 4.547 1.00 65.62 301 ARG A C 1
ATOM 2496 O O . ARG A 1 301 ? -3.353 -9.138 5.455 1.00 65.62 301 ARG A O 1
ATOM 2503 N N . GLY A 1 302 ? -3.354 -8.672 3.261 1.00 69.12 302 GLY A N 1
ATOM 2504 C CA . GLY A 1 302 ? -3.130 -10.054 2.815 1.00 69.12 302 GLY A CA 1
ATOM 2505 C C . GLY A 1 302 ? -4.385 -10.934 2.752 1.00 69.12 302 GLY A C 1
ATOM 2506 O O . GLY A 1 302 ? -4.273 -12.149 2.584 1.00 69.12 302 GLY A O 1
ATOM 2507 N N . GLY A 1 303 ? -5.585 -10.352 2.889 1.00 76.38 303 GLY A N 1
ATOM 2508 C CA . GLY A 1 303 ? -6.844 -11.052 2.620 1.00 76.38 303 GLY A CA 1
ATOM 2509 C C . GLY A 1 303 ? -7.001 -11.330 1.122 1.00 76.38 303 GLY A C 1
ATOM 2510 O O . GLY A 1 303 ? -7.025 -10.401 0.316 1.00 76.38 303 GLY A O 1
ATOM 2511 N N . GLU A 1 304 ? -7.106 -12.603 0.748 1.00 83.00 304 GLU A N 1
ATOM 2512 C CA . GLU A 1 304 ? -7.160 -13.043 -0.653 1.00 83.00 304 GLU A CA 1
ATOM 2513 C C . GLU A 1 304 ? -8.495 -13.737 -0.938 1.00 83.00 304 GLU A C 1
ATOM 2515 O O . GLU A 1 304 ? -8.770 -14.826 -0.420 1.00 83.00 304 GLU A O 1
ATOM 2520 N N . VAL A 1 305 ? -9.318 -13.108 -1.782 1.00 84.50 305 VAL A N 1
ATOM 2521 C CA . VAL A 1 305 ? -10.682 -13.549 -2.122 1.00 84.50 305 VAL A CA 1
ATOM 2522 C C . VAL A 1 305 ? -10.702 -14.918 -2.810 1.00 84.50 305 VAL A C 1
ATOM 2524 O O . VAL A 1 305 ? -11.653 -15.690 -2.699 1.00 84.50 305 VAL A O 1
ATOM 2527 N N . GLU A 1 306 ? -9.609 -15.284 -3.468 1.00 86.00 306 GLU A N 1
ATOM 2528 C CA . GLU A 1 306 ? -9.415 -16.581 -4.095 1.00 86.00 306 GLU A CA 1
ATOM 2529 C C . GLU A 1 306 ? -9.479 -17.723 -3.075 1.00 86.00 306 GLU A C 1
ATOM 2531 O O . GLU A 1 306 ? -9.806 -18.845 -3.460 1.00 86.00 306 GLU A O 1
ATOM 2536 N N . GLN A 1 307 ? -9.196 -17.467 -1.790 1.00 88.88 307 GLN A N 1
ATOM 2537 C CA . GLN A 1 307 ? -9.290 -18.485 -0.744 1.00 88.88 307 GLN A CA 1
ATOM 2538 C C . GLN A 1 307 ? -10.717 -18.985 -0.567 1.00 88.88 307 GLN A C 1
ATOM 2540 O O . GLN A 1 307 ? -10.925 -20.195 -0.568 1.00 88.88 307 GLN A O 1
ATOM 2545 N N . ILE A 1 308 ? -11.692 -18.078 -0.454 1.00 88.19 308 ILE A N 1
ATOM 2546 C CA . ILE A 1 308 ? -13.096 -18.463 -0.282 1.00 88.19 308 ILE A CA 1
ATOM 2547 C C . ILE A 1 308 ? -13.668 -19.062 -1.571 1.00 88.19 308 ILE A C 1
ATOM 2549 O O . ILE A 1 308 ? -14.366 -20.069 -1.516 1.00 88.19 308 ILE A O 1
ATOM 2553 N N . ILE A 1 309 ? -13.294 -18.522 -2.737 1.00 85.81 309 ILE A N 1
ATOM 2554 C CA . ILE A 1 309 ? -13.766 -19.010 -4.044 1.00 85.81 309 ILE A CA 1
ATOM 2555 C C . ILE A 1 309 ? -13.259 -20.427 -4.343 1.00 85.81 309 ILE A C 1
ATOM 2557 O O . ILE A 1 309 ? -13.966 -21.227 -4.952 1.00 85.81 309 ILE A O 1
ATOM 2561 N N . LYS A 1 310 ? -12.020 -20.750 -3.951 1.00 88.38 310 LYS A N 1
ATOM 2562 C CA . LYS A 1 310 ? -11.397 -22.041 -4.281 1.00 88.38 310 LYS A CA 1
ATOM 2563 C C . LYS A 1 310 ? -11.747 -23.162 -3.312 1.00 88.38 310 LYS A C 1
ATOM 2565 O O . LYS A 1 310 ? -11.391 -24.307 -3.613 1.00 88.38 310 LYS A O 1
ATOM 2570 N N . LEU A 1 311 ? -12.443 -22.878 -2.208 1.00 89.56 311 LEU A N 1
ATOM 2571 C CA . LEU A 1 311 ? -12.910 -23.912 -1.287 1.00 89.56 311 LEU A CA 1
ATOM 2572 C C . LEU A 1 311 ? -13.692 -25.003 -2.046 1.00 89.56 311 LEU A C 1
ATOM 2574 O O . LEU A 1 311 ? -14.463 -24.706 -2.959 1.00 89.56 311 LEU A O 1
ATOM 2578 N N . PRO A 1 312 ? -13.466 -26.289 -1.724 1.00 91.69 312 PRO A N 1
ATOM 2579 C CA . PRO A 1 312 ? -12.677 -26.808 -0.601 1.00 91.69 312 PRO A CA 1
ATOM 2580 C C . PRO A 1 312 ? -11.171 -26.971 -0.885 1.00 91.69 312 PRO A C 1
ATOM 2582 O O . PRO A 1 312 ? -10.452 -27.535 -0.059 1.00 91.69 312 PRO A O 1
ATOM 2585 N N . ASN A 1 313 ? -10.670 -26.528 -2.043 1.00 91.75 313 ASN A N 1
ATOM 2586 C CA . ASN A 1 313 ? -9.240 -26.583 -2.347 1.00 91.75 313 ASN A CA 1
ATOM 2587 C C . ASN A 1 313 ? -8.480 -25.486 -1.593 1.00 91.75 313 ASN A C 1
ATOM 2589 O O . ASN A 1 313 ? -8.928 -24.344 -1.503 1.00 91.75 313 ASN A O 1
ATOM 2593 N N . ILE A 1 314 ? -7.297 -25.820 -1.079 1.00 90.19 314 ILE A N 1
ATOM 2594 C CA . ILE A 1 314 ? -6.457 -24.871 -0.350 1.00 90.19 314 ILE A CA 1
ATOM 2595 C C . ILE A 1 314 ? -5.755 -23.977 -1.372 1.00 90.19 314 ILE A C 1
ATOM 2597 O O . ILE A 1 314 ? -4.965 -24.446 -2.190 1.00 90.19 314 ILE A O 1
ATOM 2601 N N . TYR A 1 315 ? -6.021 -22.674 -1.328 1.00 87.25 315 TYR A N 1
ATOM 2602 C CA . TYR A 1 315 ? -5.322 -21.712 -2.175 1.00 87.25 315 TYR A CA 1
ATOM 2603 C C . TYR A 1 315 ? -3.861 -21.513 -1.729 1.00 87.25 315 TYR A C 1
ATOM 2605 O O . TYR A 1 315 ? -3.521 -21.636 -0.551 1.00 87.25 315 TYR A O 1
ATOM 2613 N N . ASN A 1 316 ? -2.994 -21.219 -2.704 1.00 83.12 316 ASN A N 1
ATOM 2614 C CA . ASN A 1 316 ? -1.571 -20.916 -2.528 1.00 83.12 316 ASN A CA 1
ATOM 2615 C C . ASN A 1 316 ? -0.797 -21.921 -1.643 1.00 83.12 316 ASN A C 1
ATOM 2617 O O . ASN A 1 316 ? 0.056 -21.552 -0.839 1.00 83.12 316 ASN A O 1
ATOM 2621 N N . HIS A 1 317 ? -1.075 -23.219 -1.797 1.00 76.94 317 HIS A N 1
ATOM 2622 C CA . HIS A 1 317 ? -0.423 -24.285 -1.026 1.00 76.94 317 HIS A CA 1
ATOM 2623 C C . HIS A 1 317 ? 1.061 -24.510 -1.394 1.00 76.9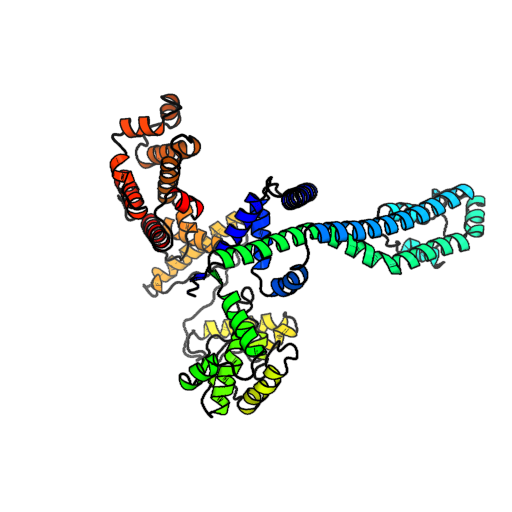4 317 HIS A C 1
ATOM 2625 O O . HIS A 1 317 ? 1.714 -25.341 -0.769 1.00 76.94 317 HIS A O 1
ATOM 2631 N N . ASN A 1 318 ? 1.606 -23.829 -2.416 1.00 78.69 318 ASN A N 1
ATOM 2632 C CA . ASN A 1 318 ? 3.020 -23.886 -2.831 1.00 78.69 318 ASN A CA 1
ATOM 2633 C C . ASN A 1 318 ? 3.592 -25.310 -3.014 1.00 78.69 318 ASN A C 1
ATOM 2635 O O . ASN A 1 318 ? 4.745 -25.574 -2.684 1.00 78.69 318 ASN A O 1
ATOM 2639 N N . ASN A 1 319 ? 2.783 -26.250 -3.519 1.00 76.56 319 ASN A N 1
ATOM 2640 C CA . ASN A 1 319 ? 3.125 -27.680 -3.622 1.00 76.56 319 ASN A CA 1
ATOM 2641 C C . ASN A 1 319 ? 3.548 -28.342 -2.293 1.00 76.56 319 ASN A C 1
ATOM 2643 O O . ASN A 1 319 ? 4.224 -29.369 -2.297 1.00 76.56 319 ASN A O 1
ATOM 2647 N N . ASN A 1 320 ? 3.130 -27.788 -1.152 1.00 80.75 320 ASN A N 1
ATOM 2648 C CA . ASN A 1 320 ? 3.341 -28.398 0.152 1.00 80.75 320 ASN A CA 1
ATOM 2649 C C . ASN A 1 320 ? 2.521 -29.693 0.262 1.00 80.75 320 ASN A C 1
ATOM 2651 O O . ASN A 1 320 ? 1.289 -29.676 0.211 1.00 80.75 320 ASN A O 1
ATOM 2655 N N . GLN A 1 321 ? 3.220 -30.815 0.423 1.00 83.94 321 GLN A N 1
ATOM 2656 C CA . GLN A 1 321 ? 2.610 -32.138 0.451 1.00 83.94 321 GLN A CA 1
ATOM 2657 C C . GLN A 1 321 ? 1.667 -32.330 1.652 1.00 83.94 321 GLN A C 1
ATOM 2659 O O . GLN A 1 321 ? 0.593 -32.899 1.483 1.00 83.94 321 GLN A O 1
ATOM 2664 N N . ILE A 1 322 ? 2.005 -31.785 2.826 1.00 82.38 322 ILE A N 1
ATOM 2665 C CA . ILE A 1 322 ? 1.172 -31.882 4.037 1.00 82.38 322 ILE A CA 1
ATOM 2666 C C . ILE A 1 322 ? -0.155 -31.146 3.828 1.00 82.38 322 ILE A C 1
ATOM 2668 O O . ILE A 1 322 ? -1.216 -31.666 4.163 1.00 82.38 322 ILE A O 1
ATOM 2672 N N . LEU A 1 323 ? -0.121 -29.946 3.237 1.00 85.25 323 LEU A N 1
ATOM 2673 C CA . LEU A 1 323 ? -1.348 -29.202 2.935 1.00 85.25 323 LEU A CA 1
ATOM 2674 C C . LEU A 1 323 ? -2.222 -29.952 1.924 1.00 85.25 323 LEU A C 1
ATOM 2676 O O . LEU A 1 323 ? -3.427 -30.061 2.125 1.00 85.25 323 LEU A O 1
ATOM 2680 N N . LEU A 1 324 ? -1.623 -30.521 0.875 1.00 86.62 324 LEU A N 1
ATOM 2681 C CA . LEU A 1 324 ? -2.349 -31.307 -0.128 1.00 86.62 324 LEU A CA 1
ATOM 2682 C C . LEU A 1 324 ? -2.986 -32.580 0.453 1.00 86.62 324 LEU A C 1
ATOM 2684 O O . LEU A 1 324 ? -4.092 -32.947 0.054 1.00 86.62 324 LEU A O 1
ATOM 2688 N N . GLU A 1 325 ? -2.322 -33.238 1.404 1.00 86.06 325 GLU A N 1
ATOM 2689 C CA . GLU A 1 325 ? -2.875 -34.382 2.134 1.00 86.06 325 GLU A CA 1
ATOM 2690 C C . GLU A 1 325 ? -4.091 -33.965 2.977 1.00 86.06 325 GLU A C 1
ATOM 2692 O O . GLU A 1 325 ? -5.151 -34.591 2.879 1.00 86.06 325 GLU A O 1
ATOM 2697 N N . ARG A 1 326 ? -3.985 -32.856 3.724 1.00 87.44 326 ARG A N 1
ATOM 2698 C CA . ARG A 1 326 ? -5.091 -32.307 4.533 1.00 87.44 326 ARG A CA 1
ATOM 2699 C C . ARG A 1 326 ? -6.261 -31.802 3.686 1.00 87.44 326 ARG A C 1
ATOM 2701 O O . ARG A 1 326 ? -7.416 -31.985 4.065 1.00 87.44 326 ARG A O 1
ATOM 2708 N N . GLN A 1 327 ? -6.002 -31.267 2.489 1.00 90.62 327 GLN A N 1
ATOM 2709 C CA . GLN A 1 327 ? -7.047 -30.844 1.544 1.00 90.62 327 GLN A CA 1
ATOM 2710 C C . GLN A 1 327 ? -8.062 -31.957 1.258 1.00 90.62 327 GLN A C 1
ATOM 2712 O O . GLN A 1 327 ? -9.249 -31.696 1.062 1.00 90.62 327 GLN A O 1
ATOM 2717 N N . GLN A 1 328 ? -7.616 -33.216 1.247 1.00 89.38 328 GLN A N 1
ATOM 2718 C CA . GLN A 1 328 ? -8.504 -34.347 0.996 1.00 89.38 328 GLN A CA 1
ATOM 2719 C C . GLN A 1 328 ? -9.594 -34.472 2.066 1.00 89.38 328 GLN A C 1
ATOM 2721 O O . GLN A 1 328 ? -10.702 -34.901 1.748 1.00 89.38 328 GLN A O 1
ATOM 2726 N N . ALA A 1 329 ? -9.321 -34.098 3.321 1.00 87.81 329 ALA A N 1
ATOM 2727 C CA . ALA A 1 329 ? -10.341 -34.069 4.365 1.00 87.81 329 ALA A CA 1
ATOM 2728 C C . ALA A 1 329 ? -11.401 -32.999 4.094 1.00 87.81 329 ALA A C 1
ATOM 2730 O O . ALA A 1 329 ? -12.588 -33.272 4.270 1.00 87.81 329 ALA A O 1
ATOM 2731 N N . PHE A 1 330 ? -11.002 -31.830 3.596 1.00 92.44 330 PHE A N 1
ATOM 2732 C CA . PHE A 1 330 ? -11.937 -30.763 3.241 1.00 92.44 330 PHE A CA 1
ATOM 2733 C C . PHE A 1 330 ? -12.815 -31.174 2.068 1.00 92.44 330 PHE A C 1
ATOM 2735 O O . PHE A 1 330 ? -14.030 -31.086 2.171 1.00 92.44 330 PHE A O 1
ATOM 2742 N N . ILE A 1 331 ? -12.228 -31.732 1.004 1.00 92.62 331 ILE A N 1
ATOM 2743 C CA . ILE A 1 331 ? -12.981 -32.222 -0.160 1.00 92.62 331 ILE A CA 1
ATOM 2744 C C . ILE A 1 331 ? -14.028 -33.267 0.254 1.00 92.62 331 ILE A C 1
ATOM 2746 O O . ILE A 1 331 ? -15.162 -33.212 -0.213 1.00 92.62 331 ILE A O 1
ATOM 2750 N N . ARG A 1 332 ? -13.675 -34.205 1.146 1.00 91.31 332 ARG A N 1
ATOM 2751 C CA . ARG A 1 332 ? -14.602 -35.253 1.610 1.00 91.31 332 ARG A CA 1
ATOM 2752 C C . ARG A 1 332 ? -15.765 -34.724 2.451 1.00 91.31 332 ARG A C 1
ATOM 2754 O O . ARG A 1 332 ? -16.822 -35.343 2.437 1.00 91.31 332 ARG A O 1
ATOM 2761 N N . ASN A 1 333 ? -15.557 -33.639 3.194 1.00 91.88 333 ASN A N 1
ATOM 2762 C CA . ASN A 1 333 ? -16.538 -33.084 4.132 1.00 91.88 333 ASN A CA 1
ATOM 2763 C C . ASN A 1 333 ? -17.189 -31.786 3.627 1.00 91.88 333 ASN A C 1
ATOM 2765 O O . ASN A 1 333 ? -17.947 -31.155 4.359 1.00 91.88 333 ASN A O 1
ATOM 2769 N N . HIS A 1 334 ? -16.892 -31.366 2.397 1.00 94.06 334 HIS A N 1
ATOM 2770 C CA . HIS A 1 334 ? -17.383 -30.109 1.851 1.00 94.06 334 HIS A CA 1
ATOM 2771 C C . HIS A 1 334 ? -18.888 -30.167 1.577 1.00 94.06 334 HIS A C 1
ATOM 2773 O O . HIS A 1 334 ? -19.357 -31.009 0.811 1.00 94.06 334 HIS A O 1
ATOM 2779 N N . SER A 1 335 ? -19.625 -29.227 2.165 1.00 93.69 335 SER A N 1
ATOM 2780 C CA . SER A 1 335 ? -21.060 -29.039 1.959 1.00 93.69 335 SER A CA 1
ATOM 2781 C C . SER A 1 335 ? -21.346 -27.540 1.819 1.00 93.69 335 SER A C 1
ATOM 2783 O O . SER A 1 335 ? -21.525 -26.875 2.838 1.00 93.69 335 SER A O 1
ATOM 2785 N N . PRO A 1 336 ? -21.321 -26.979 0.595 1.00 91.25 336 PRO A N 1
ATOM 2786 C CA . PRO A 1 336 ? -21.555 -25.554 0.387 1.00 91.25 336 PRO A CA 1
ATOM 2787 C C . PRO A 1 336 ? -23.039 -25.213 0.575 1.00 91.25 336 PRO A C 1
ATOM 2789 O O . PRO A 1 336 ? -23.912 -25.927 0.075 1.00 91.25 336 PRO A O 1
ATOM 2792 N N . GLU A 1 337 ? -23.319 -24.104 1.259 1.00 91.06 337 GLU A N 1
ATOM 2793 C CA . GLU A 1 337 ? -24.666 -23.552 1.430 1.00 91.06 337 GLU A CA 1
ATOM 2794 C C . GLU A 1 337 ? -24.692 -22.067 1.045 1.00 91.06 337 GLU A C 1
ATOM 2796 O O . GLU A 1 337 ? -23.975 -21.255 1.627 1.00 91.06 337 GLU A O 1
ATOM 2801 N N . ASP A 1 338 ? -25.557 -21.705 0.093 1.00 88.06 338 ASP A N 1
ATOM 2802 C CA . ASP A 1 338 ? -25.710 -20.323 -0.374 1.00 88.06 338 ASP A CA 1
ATOM 2803 C C . ASP A 1 338 ? -26.912 -19.638 0.294 1.00 88.06 338 ASP A C 1
ATOM 2805 O O . ASP A 1 338 ? -28.072 -20.007 0.071 1.00 88.06 338 ASP A O 1
ATOM 2809 N N . LEU A 1 339 ? -26.654 -18.576 1.062 1.00 90.31 339 LEU A N 1
ATOM 2810 C CA . LEU A 1 339 ? -27.693 -17.754 1.689 1.00 90.31 339 LEU A CA 1
ATOM 2811 C C . LEU A 1 339 ? -28.133 -16.619 0.753 1.00 90.31 339 LEU A C 1
ATOM 2813 O O . LEU A 1 339 ? -27.538 -15.544 0.721 1.00 90.31 339 LEU A O 1
ATOM 2817 N N . LYS A 1 340 ? -29.202 -16.853 -0.015 1.00 89.94 340 LYS A N 1
ATOM 2818 C CA . LYS A 1 340 ? -29.680 -15.899 -1.037 1.00 89.94 340 LYS A CA 1
ATOM 2819 C C . LYS A 1 340 ? -30.546 -14.767 -0.492 1.00 89.94 340 LYS A C 1
ATOM 2821 O O . LYS A 1 340 ? -30.571 -13.685 -1.073 1.00 89.94 340 LYS A O 1
ATOM 2826 N N . ALA A 1 341 ? -31.286 -15.015 0.583 1.00 92.88 341 ALA A N 1
ATOM 2827 C CA . ALA A 1 341 ? -32.284 -14.079 1.089 1.00 92.88 341 ALA A CA 1
ATOM 2828 C C . ALA A 1 341 ? -31.658 -12.968 1.948 1.00 92.88 341 ALA A C 1
ATOM 2830 O O . ALA A 1 341 ? -30.991 -13.233 2.947 1.00 92.88 341 ALA A O 1
ATOM 2831 N N . ASN A 1 342 ? -31.934 -11.714 1.590 1.00 93.81 342 ASN A N 1
ATOM 2832 C CA . ASN A 1 342 ? -31.589 -10.536 2.370 1.00 93.81 342 ASN A CA 1
ATOM 2833 C C . ASN A 1 342 ? -32.727 -10.190 3.344 1.00 93.81 342 ASN A C 1
ATOM 2835 O O . ASN A 1 342 ? -33.850 -9.884 2.938 1.00 93.81 342 ASN A O 1
ATOM 2839 N N . TYR A 1 343 ? -32.405 -10.194 4.637 1.00 93.38 343 TYR A N 1
ATOM 2840 C CA . TYR A 1 343 ? -33.325 -9.825 5.720 1.00 93.38 343 TYR A CA 1
ATOM 2841 C C . TYR A 1 343 ? -32.991 -8.470 6.366 1.00 93.38 343 TYR A C 1
ATOM 2843 O O . TYR A 1 343 ? -33.680 -8.049 7.293 1.00 93.38 343 TYR A O 1
ATOM 2851 N N . ARG A 1 344 ? -31.924 -7.800 5.910 1.00 93.75 344 ARG A N 1
ATOM 2852 C CA . ARG A 1 344 ? -31.369 -6.584 6.526 1.00 93.75 344 ARG A CA 1
ATOM 2853 C C . ARG A 1 344 ? -31.946 -5.310 5.915 1.00 93.75 344 ARG A C 1
ATOM 2855 O O . ARG A 1 344 ? -32.212 -4.351 6.631 1.00 93.75 344 ARG A O 1
ATOM 2862 N N . SER A 1 345 ? -32.116 -5.290 4.597 1.00 95.38 345 SER A N 1
ATOM 2863 C CA . SER A 1 345 ? -32.354 -4.068 3.831 1.00 95.38 345 SER A CA 1
ATOM 2864 C C . SER A 1 345 ? -33.753 -4.022 3.219 1.00 95.38 345 SER A C 1
ATOM 2866 O O . SER A 1 345 ? -34.429 -5.036 3.033 1.00 95.38 345 SER A O 1
ATOM 2868 N N . LYS A 1 346 ? -34.196 -2.802 2.905 1.00 95.81 346 LYS A N 1
ATOM 2869 C CA . LYS A 1 346 ? -35.436 -2.553 2.165 1.00 95.81 346 LYS A CA 1
ATOM 2870 C C . LYS A 1 346 ? -35.326 -3.031 0.721 1.00 95.81 346 LYS A C 1
ATOM 2872 O O . LYS A 1 346 ? -34.234 -3.035 0.150 1.00 95.81 346 LYS A O 1
ATOM 2877 N N . ALA A 1 347 ? -36.465 -3.400 0.141 1.00 96.25 347 ALA A N 1
ATOM 2878 C CA . ALA A 1 347 ? -36.565 -3.959 -1.204 1.00 96.25 347 ALA A CA 1
ATOM 2879 C C . ALA A 1 347 ? -35.865 -3.083 -2.257 1.00 96.25 347 ALA A C 1
ATOM 2881 O O . ALA A 1 347 ? -35.113 -3.592 -3.082 1.00 96.25 347 ALA A O 1
ATOM 2882 N N . GLU A 1 348 ? -36.049 -1.763 -2.182 1.00 96.44 348 GLU A N 1
ATOM 2883 C CA . GLU A 1 348 ? -35.480 -0.801 -3.128 1.00 96.44 348 GLU A CA 1
ATOM 2884 C C . GLU A 1 348 ? -33.941 -0.764 -3.084 1.00 96.44 348 GLU A C 1
ATOM 2886 O O . GLU A 1 348 ? -33.298 -0.613 -4.121 1.00 96.44 348 GLU A O 1
ATOM 2891 N N . ILE A 1 349 ? -33.344 -0.952 -1.900 1.00 96.31 349 ILE A N 1
ATOM 2892 C CA . ILE A 1 349 ? -31.884 -0.975 -1.715 1.00 96.31 349 ILE A CA 1
ATOM 2893 C C . ILE A 1 349 ? -31.299 -2.265 -2.299 1.00 96.31 349 ILE A C 1
ATOM 2895 O O . ILE A 1 349 ? -30.289 -2.219 -3.004 1.00 96.31 349 ILE A O 1
ATOM 2899 N N . VAL A 1 350 ? -31.920 -3.416 -2.018 1.00 95.50 350 VAL A N 1
ATOM 2900 C CA . VAL A 1 350 ? -31.444 -4.714 -2.528 1.00 95.50 350 VAL A CA 1
ATOM 2901 C C . VAL A 1 350 ? -31.578 -4.770 -4.050 1.00 95.50 350 VAL A C 1
ATOM 2903 O O . VAL A 1 350 ? -30.630 -5.146 -4.736 1.00 95.50 350 VAL A O 1
ATOM 2906 N N . ASP A 1 351 ? -32.713 -4.322 -4.593 1.00 95.44 351 ASP A N 1
ATOM 2907 C CA . ASP A 1 351 ? -32.947 -4.258 -6.038 1.00 95.44 351 ASP A CA 1
ATOM 2908 C C . ASP A 1 351 ? -31.940 -3.347 -6.755 1.00 95.44 351 ASP A C 1
ATOM 2910 O O . ASP A 1 351 ? -31.373 -3.734 -7.780 1.00 95.44 351 ASP A O 1
ATOM 2914 N N . PHE A 1 352 ? -31.670 -2.157 -6.204 1.00 95.81 352 PHE A N 1
ATOM 2915 C CA . PHE A 1 352 ? -30.654 -1.263 -6.755 1.00 95.81 352 PHE A CA 1
ATOM 2916 C C . PHE A 1 352 ? -29.277 -1.936 -6.799 1.00 95.81 352 PHE A C 1
ATOM 2918 O O . PHE A 1 352 ? -28.654 -1.955 -7.858 1.00 95.81 352 PHE A O 1
ATOM 2925 N N . ASN A 1 353 ? -28.822 -2.527 -5.688 1.00 94.12 353 ASN A N 1
ATOM 2926 C CA . ASN A 1 353 ? -27.513 -3.181 -5.624 1.00 94.12 353 ASN A CA 1
ATOM 2927 C C . ASN A 1 353 ? -27.416 -4.368 -6.592 1.00 94.12 353 ASN A C 1
ATOM 2929 O O . ASN A 1 353 ? -26.430 -4.477 -7.320 1.00 94.12 353 ASN A O 1
ATOM 2933 N N . ASN A 1 354 ? -28.457 -5.204 -6.674 1.00 93.38 354 ASN A N 1
ATOM 2934 C CA . ASN A 1 354 ? -28.518 -6.307 -7.635 1.00 93.38 354 ASN A CA 1
ATOM 2935 C C . ASN A 1 354 ? -28.351 -5.805 -9.078 1.00 93.38 354 ASN A C 1
ATOM 2937 O O . ASN A 1 354 ? -27.558 -6.358 -9.839 1.00 93.38 354 ASN A O 1
ATOM 2941 N N . ARG A 1 355 ? -29.067 -4.737 -9.462 1.00 93.44 355 ARG A N 1
ATOM 2942 C CA . ARG A 1 355 ? -28.965 -4.150 -10.809 1.00 93.44 355 ARG A CA 1
ATOM 2943 C C . ARG A 1 355 ? -27.606 -3.497 -11.054 1.00 93.44 355 ARG A C 1
ATOM 2945 O O . ARG A 1 355 ? -27.028 -3.695 -12.122 1.00 93.44 355 ARG A O 1
ATOM 2952 N N . PHE A 1 356 ? -27.101 -2.742 -10.082 1.00 93.19 356 PHE A N 1
ATOM 2953 C CA . PHE A 1 356 ? -25.845 -2.007 -10.186 1.00 93.19 356 PHE A CA 1
ATOM 2954 C C . PHE A 1 356 ? -24.647 -2.951 -10.331 1.00 93.19 356 PHE A C 1
ATOM 2956 O O . PHE A 1 356 ? -23.911 -2.856 -11.311 1.00 93.19 356 PHE A O 1
ATOM 2963 N N . PHE A 1 357 ? -24.483 -3.919 -9.428 1.00 90.31 357 PHE A N 1
ATOM 2964 C CA . PHE A 1 357 ? -23.345 -4.839 -9.487 1.00 90.31 357 PHE A CA 1
ATOM 2965 C C . PHE A 1 357 ? -23.423 -5.808 -10.669 1.00 90.31 357 PHE A C 1
ATOM 2967 O O . PHE A 1 357 ? -22.385 -6.135 -11.237 1.00 90.31 357 PHE A O 1
ATOM 2974 N N . ASN A 1 358 ? -24.624 -6.190 -11.119 1.00 90.12 358 ASN A N 1
ATOM 2975 C CA . ASN A 1 358 ? -24.782 -6.949 -12.362 1.00 90.12 358 ASN A CA 1
ATOM 2976 C C . ASN A 1 358 ? -24.368 -6.140 -13.606 1.00 90.12 358 ASN A C 1
ATOM 2978 O O . ASN A 1 358 ? -23.882 -6.697 -14.586 1.00 90.12 358 ASN A O 1
ATOM 2982 N N . PHE A 1 359 ? -24.555 -4.820 -13.598 1.00 91.50 359 PHE A N 1
ATOM 2983 C CA . PHE A 1 359 ? -24.060 -3.965 -14.676 1.00 91.50 359 PHE A CA 1
ATOM 2984 C C . PHE A 1 359 ? -22.528 -3.832 -14.630 1.00 91.50 359 PHE A C 1
ATOM 2986 O O . PHE A 1 359 ? -21.860 -4.016 -15.652 1.00 91.50 359 PHE A O 1
ATOM 2993 N N . ILE A 1 360 ? -21.971 -3.558 -13.444 1.00 90.00 360 ILE A N 1
ATOM 2994 C CA . ILE A 1 360 ? -20.529 -3.359 -13.244 1.00 90.00 360 ILE A CA 1
ATOM 2995 C C . ILE A 1 360 ? -19.730 -4.635 -13.526 1.00 90.00 360 ILE A C 1
ATOM 2997 O O . ILE A 1 360 ? -18.684 -4.552 -14.166 1.00 90.00 360 ILE A O 1
ATOM 3001 N N . SER A 1 361 ? -20.222 -5.813 -13.135 1.00 88.38 361 SER A N 1
ATOM 3002 C CA . SER A 1 361 ? -19.505 -7.083 -13.327 1.00 88.38 361 SER A CA 1
ATOM 3003 C C . SER A 1 361 ? -19.168 -7.382 -14.789 1.00 88.38 361 SER A C 1
ATOM 3005 O O . SER A 1 361 ? -18.117 -7.949 -15.078 1.00 88.38 361 SER A O 1
ATOM 3007 N N . ASN A 1 362 ? -20.004 -6.930 -15.729 1.00 87.56 362 ASN A N 1
ATOM 3008 C CA . ASN A 1 362 ? -19.764 -7.076 -17.168 1.00 87.56 362 ASN A CA 1
ATOM 3009 C C . ASN A 1 362 ? -18.579 -6.246 -17.692 1.00 87.56 362 ASN A C 1
ATOM 3011 O O . ASN A 1 362 ? -18.163 -6.442 -18.832 1.00 87.56 362 ASN A O 1
ATOM 3015 N N . HIS A 1 363 ? -18.053 -5.326 -16.883 1.00 89.50 363 HIS A N 1
ATOM 3016 C CA . HIS A 1 363 ? -16.917 -4.463 -17.210 1.00 89.50 363 HIS A CA 1
ATOM 3017 C C . HIS A 1 363 ? -15.635 -4.874 -16.464 1.00 89.50 363 HIS A C 1
ATOM 3019 O O . HIS A 1 363 ? -14.604 -4.221 -16.618 1.00 89.50 363 HIS A O 1
ATOM 3025 N N . LEU A 1 364 ? -15.689 -5.936 -15.653 1.00 85.06 364 LEU A N 1
ATOM 3026 C CA . LEU A 1 364 ? -14.534 -6.486 -14.945 1.00 85.06 364 LEU A CA 1
ATOM 3027 C C . LEU A 1 364 ? -13.794 -7.518 -15.810 1.00 85.06 364 LEU A C 1
ATOM 3029 O O . LEU A 1 364 ? -14.340 -8.043 -16.782 1.00 85.06 364 LEU A O 1
ATOM 3033 N N . SER A 1 365 ? -12.543 -7.827 -15.454 1.00 81.75 365 SER A N 1
ATOM 3034 C CA . SER A 1 365 ? -11.811 -8.939 -16.073 1.00 81.75 365 SER A CA 1
ATOM 3035 C C . SER A 1 365 ? -12.495 -10.277 -15.770 1.00 81.75 365 SER A C 1
ATOM 3037 O O . SER A 1 365 ? -13.222 -10.402 -14.785 1.00 81.75 365 SER A O 1
ATOM 3039 N N . GLU A 1 366 ? -12.238 -11.300 -16.586 1.00 80.62 366 GLU A N 1
ATOM 3040 C CA . GLU A 1 366 ? -12.789 -12.653 -16.382 1.00 80.62 366 GLU A CA 1
ATOM 3041 C C . GLU A 1 366 ? -12.470 -13.211 -14.975 1.00 80.62 366 GLU A C 1
ATOM 3043 O O . GLU A 1 366 ? -13.323 -13.823 -14.328 1.00 80.62 366 GLU A O 1
ATOM 3048 N N . ASP A 1 367 ? -11.285 -12.890 -14.442 1.00 71.69 367 ASP A N 1
ATOM 3049 C CA . ASP A 1 367 ? -10.859 -13.259 -13.084 1.00 71.69 367 ASP A CA 1
ATOM 3050 C C . ASP A 1 367 ? -11.674 -12.590 -11.967 1.00 71.69 367 ASP A C 1
ATOM 3052 O O . ASP A 1 367 ? -11.650 -13.057 -10.840 1.00 71.69 367 ASP A O 1
ATOM 3056 N N . TYR A 1 368 ? -12.406 -11.512 -12.232 1.00 76.12 368 TYR A N 1
ATOM 3057 C CA . TYR A 1 368 ? -13.267 -10.881 -11.224 1.00 76.12 368 TYR A CA 1
ATOM 3058 C C . TYR A 1 368 ? -14.746 -11.045 -11.545 1.00 76.12 368 TYR A C 1
ATOM 3060 O O . TYR A 1 368 ? -15.577 -11.058 -10.646 1.00 76.12 368 TYR A O 1
ATOM 3068 N N . LYS A 1 369 ? -15.092 -11.231 -12.816 1.00 82.75 369 LYS A N 1
ATOM 3069 C CA . LYS A 1 369 ? -16.466 -11.412 -13.274 1.00 82.75 369 LYS A CA 1
ATOM 3070 C C . LYS A 1 369 ? -17.148 -12.617 -12.627 1.00 82.75 369 LYS A C 1
ATOM 3072 O O . LYS A 1 369 ? -18.297 -12.491 -12.216 1.00 82.75 369 LYS A O 1
ATOM 3077 N N . HIS A 1 370 ? -16.430 -13.729 -12.458 1.00 78.69 370 HIS A N 1
ATOM 3078 C CA . HIS A 1 370 ? -16.968 -14.940 -11.831 1.00 78.69 370 HIS A CA 1
ATOM 3079 C C . HIS A 1 370 ? -17.338 -14.750 -10.350 1.00 78.69 370 HIS A C 1
ATOM 3081 O O . HIS A 1 370 ? -18.275 -15.383 -9.876 1.00 78.69 370 HIS A O 1
ATOM 3087 N N . ILE A 1 371 ? -16.665 -13.835 -9.634 1.00 78.38 371 ILE A N 1
ATOM 3088 C CA . ILE A 1 371 ? -17.035 -13.449 -8.257 1.00 78.38 371 ILE A CA 1
ATOM 3089 C C . ILE A 1 371 ? -18.453 -12.884 -8.236 1.00 78.38 371 ILE A C 1
ATOM 3091 O O . ILE A 1 371 ? -19.171 -13.028 -7.246 1.00 78.38 371 ILE A O 1
ATOM 3095 N N . TYR A 1 372 ? -18.852 -12.252 -9.346 1.00 79.19 372 TYR A N 1
ATOM 3096 C CA . TYR A 1 372 ? -20.137 -11.601 -9.475 1.00 79.19 372 TYR A CA 1
ATOM 3097 C C . TYR A 1 372 ? -21.246 -12.430 -10.138 1.00 79.19 372 TYR A C 1
ATOM 3099 O O . TYR A 1 372 ? -22.370 -11.942 -10.302 1.00 79.19 372 TYR A O 1
ATOM 3107 N N . GLU A 1 373 ? -20.979 -13.690 -10.476 1.00 75.50 373 GLU A N 1
ATOM 3108 C CA . GLU A 1 373 ? -21.981 -14.594 -11.040 1.00 75.50 373 GLU A CA 1
ATOM 3109 C C . GLU A 1 373 ? -22.958 -15.095 -9.962 1.00 75.50 373 GLU A C 1
ATOM 3111 O O . GLU A 1 373 ? -22.574 -15.420 -8.844 1.00 75.50 373 GLU A O 1
ATOM 3116 N N . ASN A 1 374 ? -24.254 -15.173 -10.295 1.00 70.38 374 ASN A N 1
ATOM 3117 C CA . ASN A 1 374 ? -25.325 -15.684 -9.418 1.00 70.38 374 ASN A CA 1
ATOM 3118 C C . ASN A 1 374 ? -25.513 -14.954 -8.069 1.00 70.38 374 ASN A C 1
ATOM 3120 O O . ASN A 1 374 ? -26.108 -15.503 -7.145 1.00 70.38 374 ASN A O 1
ATOM 3124 N N . LEU A 1 375 ? -25.077 -13.698 -7.968 1.00 73.56 375 LEU A N 1
ATOM 3125 C CA . LEU A 1 375 ? -25.101 -12.923 -6.723 1.00 73.56 375 LEU A CA 1
ATOM 3126 C C . LEU A 1 375 ? -26.428 -12.255 -6.355 1.00 73.56 375 LEU A C 1
ATOM 3128 O O . LEU A 1 375 ? -26.504 -11.614 -5.304 1.00 73.56 375 LEU A O 1
ATOM 3132 N N . ALA A 1 376 ? -27.431 -12.306 -7.231 1.00 83.81 376 ALA A N 1
ATOM 3133 C CA . ALA A 1 376 ? -28.671 -11.580 -7.006 1.00 83.81 376 ALA A CA 1
ATOM 3134 C C . ALA A 1 376 ? -29.312 -12.035 -5.688 1.00 83.81 376 ALA A C 1
ATOM 3136 O O . ALA A 1 376 ? -29.715 -13.191 -5.548 1.00 83.81 376 ALA A O 1
ATOM 3137 N N . GLN A 1 377 ? -29.394 -11.118 -4.726 1.00 90.06 377 GLN A N 1
ATOM 3138 C CA . GLN A 1 377 ? -30.014 -11.394 -3.440 1.00 90.06 377 GLN A CA 1
ATOM 3139 C C . GLN A 1 377 ? -31.531 -11.390 -3.592 1.00 90.06 377 GLN A C 1
ATOM 3141 O O . GLN A 1 377 ? -32.110 -10.477 -4.187 1.00 90.06 377 GLN A O 1
ATOM 3146 N N . GLU A 1 378 ? -32.177 -12.399 -3.023 1.00 94.50 378 GLU A N 1
ATOM 3147 C CA . GLU A 1 378 ? -33.626 -12.441 -2.886 1.00 94.50 378 GLU A CA 1
ATOM 3148 C C . GLU A 1 378 ? -34.049 -11.461 -1.786 1.00 94.50 378 GLU A C 1
ATOM 3150 O O . GLU A 1 378 ? -33.396 -11.342 -0.751 1.00 94.50 378 GLU A O 1
ATOM 3155 N N . PHE A 1 379 ? -35.152 -10.749 -1.987 1.00 93.94 379 PHE A N 1
ATOM 3156 C CA . PHE A 1 379 ? -35.699 -9.823 -0.997 1.00 93.94 379 PHE A CA 1
ATOM 3157 C C . PHE A 1 379 ? -37.220 -9.913 -0.979 1.00 93.94 379 PHE A C 1
ATOM 3159 O O . PHE A 1 379 ? -37.847 -10.263 -1.978 1.00 93.94 379 PHE A O 1
ATOM 3166 N N . ASN A 1 380 ? -37.826 -9.575 0.159 1.00 93.81 380 ASN A N 1
ATOM 3167 C CA . ASN A 1 380 ? -39.279 -9.498 0.272 1.00 93.81 380 ASN A CA 1
ATOM 3168 C C . ASN A 1 380 ? -39.800 -8.237 -0.450 1.00 93.81 380 ASN A C 1
ATOM 3170 O O . ASN A 1 380 ? -39.523 -7.134 0.033 1.00 93.81 380 ASN A O 1
ATOM 3174 N N . PRO A 1 381 ? -40.601 -8.355 -1.531 1.00 90.62 381 PRO A N 1
ATOM 3175 C CA . PRO A 1 381 ? -41.125 -7.198 -2.258 1.00 90.62 381 PRO A CA 1
ATOM 3176 C C . PRO A 1 381 ? -42.041 -6.302 -1.419 1.00 90.62 381 PRO A C 1
ATOM 3178 O O . PRO A 1 381 ? -42.224 -5.140 -1.766 1.00 90.62 381 PRO A O 1
ATOM 3181 N N . GLU A 1 382 ? -42.606 -6.813 -0.322 1.00 93.25 382 GLU A N 1
ATOM 3182 C CA . GLU A 1 382 ? -43.457 -6.047 0.596 1.00 93.25 382 GLU A CA 1
ATOM 3183 C C . GLU A 1 382 ? -42.652 -5.229 1.621 1.00 93.25 382 GLU A C 1
ATOM 3185 O O . GLU A 1 382 ? -43.198 -4.320 2.246 1.00 93.25 382 GLU A O 1
ATOM 3190 N N . ASN A 1 383 ? -41.345 -5.486 1.786 1.00 93.00 383 ASN A N 1
ATOM 3191 C CA . ASN A 1 383 ? -40.473 -4.712 2.678 1.00 93.00 383 ASN A CA 1
ATOM 3192 C C . ASN A 1 383 ? -40.030 -3.388 2.029 1.00 93.00 383 ASN A C 1
ATOM 3194 O O . ASN A 1 383 ? -38.841 -3.150 1.808 1.00 93.00 383 ASN A O 1
ATOM 3198 N N . LYS A 1 384 ? -41.007 -2.543 1.701 1.00 91.44 384 LYS A N 1
ATOM 3199 C CA . LYS A 1 384 ? -40.827 -1.271 0.990 1.00 91.44 384 LYS A CA 1
ATOM 3200 C C . LYS A 1 384 ? -40.468 -0.117 1.926 1.00 91.44 384 LYS A C 1
ATOM 3202 O O . LYS A 1 384 ? -40.520 -0.249 3.159 1.00 91.44 384 LYS A O 1
ATOM 3207 N N . GLY A 1 385 ? -40.136 1.021 1.321 1.00 88.19 385 GLY A N 1
ATOM 3208 C CA . GLY A 1 385 ? -39.848 2.283 2.009 1.00 88.19 385 GLY A CA 1
ATOM 3209 C C . GLY A 1 385 ? -38.360 2.611 2.116 1.00 88.19 385 GLY A C 1
ATOM 3210 O O . GLY A 1 385 ? -37.995 3.456 2.926 1.00 88.19 385 GLY A O 1
ATOM 3211 N N . GLY A 1 386 ? -37.507 1.928 1.348 1.00 89.81 386 GLY A N 1
ATOM 3212 C CA . GLY A 1 386 ? -36.128 2.352 1.117 1.00 89.81 386 GLY A CA 1
ATOM 3213 C C . GLY A 1 386 ? -36.003 3.274 -0.096 1.00 89.81 386 GLY A C 1
ATOM 3214 O O . GLY A 1 386 ? -36.961 3.493 -0.837 1.00 89.81 386 GLY A O 1
ATOM 3215 N N . GLY A 1 387 ? -34.794 3.777 -0.328 1.00 91.38 387 GLY A N 1
ATOM 3216 C CA . GLY A 1 387 ? -34.471 4.592 -1.493 1.00 91.38 387 GLY A CA 1
ATOM 3217 C C . GLY A 1 387 ? -32.966 4.695 -1.703 1.00 91.38 387 GLY A C 1
ATOM 3218 O O . GLY A 1 387 ? -32.189 4.476 -0.777 1.00 91.38 387 GLY A O 1
ATOM 3219 N N . VAL A 1 388 ? -32.571 5.007 -2.936 1.00 94.94 388 VAL A N 1
ATOM 3220 C CA . VAL A 1 388 ? -31.188 5.317 -3.313 1.00 94.94 388 VAL A CA 1
ATOM 3221 C C . VAL A 1 388 ? -31.218 6.610 -4.117 1.00 94.94 388 VAL A C 1
ATOM 3223 O O . VAL A 1 388 ? -31.950 6.699 -5.104 1.00 94.94 388 VAL A O 1
ATOM 3226 N N . ALA A 1 389 ? -30.438 7.598 -3.688 1.00 93.69 389 ALA A N 1
ATOM 3227 C CA . ALA A 1 389 ? -30.238 8.859 -4.391 1.00 93.69 389 ALA A CA 1
ATOM 3228 C C . ALA A 1 389 ? -28.776 8.951 -4.838 1.00 93.69 389 ALA A C 1
ATOM 3230 O O . ALA A 1 389 ? -27.874 8.559 -4.100 1.00 93.69 389 ALA A O 1
ATOM 3231 N N . ILE A 1 390 ? -28.557 9.431 -6.062 1.00 93.94 390 ILE A N 1
ATOM 3232 C CA . ILE A 1 390 ? -27.225 9.656 -6.624 1.00 93.94 390 ILE A CA 1
ATOM 3233 C C . ILE A 1 390 ? -27.190 11.099 -7.108 1.00 93.94 390 ILE A C 1
ATOM 3235 O O . ILE A 1 390 ? -27.937 11.467 -8.016 1.00 93.94 390 ILE A O 1
ATOM 3239 N N . ASP A 1 391 ? -26.321 11.895 -6.497 1.00 91.56 391 ASP A N 1
ATOM 3240 C CA . ASP A 1 391 ? -26.091 13.289 -6.845 1.00 91.56 391 ASP A CA 1
ATOM 3241 C C . ASP A 1 391 ? -24.771 13.424 -7.606 1.00 91.56 391 ASP A C 1
ATOM 3243 O O . ASP A 1 391 ? -23.715 13.033 -7.112 1.00 91.56 391 ASP A O 1
ATOM 3247 N N . PHE A 1 392 ? -24.831 14.008 -8.802 1.00 92.38 392 PHE A N 1
ATOM 3248 C CA . PHE A 1 392 ? -23.646 14.407 -9.556 1.00 92.38 392 PHE A CA 1
ATOM 3249 C C . PHE A 1 392 ? -23.403 15.897 -9.311 1.00 92.38 392 PHE A C 1
ATOM 3251 O O . PHE A 1 392 ? -24.266 16.721 -9.615 1.00 92.38 392 PHE A O 1
ATOM 3258 N N . ILE A 1 393 ? -22.253 16.226 -8.725 1.00 89.44 393 ILE A N 1
ATOM 3259 C CA . ILE A 1 393 ? -21.835 17.597 -8.422 1.00 89.44 393 ILE A CA 1
ATOM 3260 C C . ILE A 1 393 ? -20.849 18.021 -9.516 1.00 89.44 393 ILE A C 1
ATOM 3262 O O . ILE A 1 393 ? -19.821 17.372 -9.693 1.00 89.44 393 ILE A O 1
ATOM 3266 N N . ASP A 1 394 ? -21.204 19.056 -10.277 1.00 88.69 394 ASP A N 1
ATOM 3267 C CA . ASP A 1 394 ? -20.390 19.606 -11.367 1.00 88.69 394 ASP A CA 1
ATOM 3268 C C . ASP A 1 394 ? -19.681 20.867 -10.862 1.00 88.69 394 ASP A C 1
ATOM 3270 O O . ASP A 1 394 ? -20.353 21.827 -10.478 1.00 88.69 394 ASP A O 1
ATOM 3274 N N . THR A 1 395 ? -18.350 20.836 -10.795 1.00 90.06 395 THR A N 1
ATOM 3275 C CA . THR A 1 395 ? -17.519 21.925 -10.252 1.00 90.06 395 THR A CA 1
ATOM 3276 C C . THR A 1 395 ? -16.259 22.129 -11.072 1.00 90.06 395 THR A C 1
ATOM 3278 O O . THR A 1 395 ? -15.756 21.214 -11.728 1.00 90.06 395 THR A O 1
ATOM 3281 N N . GLU A 1 396 ? -15.718 23.347 -11.022 1.00 84.81 396 GLU A N 1
ATOM 3282 C CA . GLU A 1 396 ? -14.498 23.689 -11.760 1.00 84.81 396 GLU A CA 1
ATOM 3283 C C . GLU A 1 396 ? -13.223 23.270 -11.009 1.00 84.81 396 GLU A C 1
ATOM 3285 O O . GLU A 1 396 ? -12.161 23.114 -11.618 1.00 84.81 396 GLU A O 1
ATOM 3290 N N . ASN A 1 397 ? -13.308 23.085 -9.686 1.00 90.00 397 ASN A N 1
ATOM 3291 C CA . ASN A 1 397 ? -12.195 22.671 -8.835 1.00 90.00 397 ASN A CA 1
ATOM 3292 C C . ASN A 1 397 ? -12.654 21.828 -7.624 1.00 90.00 397 ASN A C 1
ATOM 3294 O O . ASN A 1 397 ? -13.849 21.674 -7.361 1.00 90.00 397 ASN A O 1
ATOM 3298 N N . ASN A 1 398 ? -11.677 21.266 -6.903 1.00 83.94 398 ASN A N 1
ATOM 3299 C CA . ASN A 1 398 ? -11.915 20.376 -5.762 1.00 83.94 398 ASN A CA 1
ATOM 3300 C C . ASN A 1 398 ? -12.428 21.108 -4.511 1.00 83.94 398 ASN A C 1
ATOM 3302 O O . ASN A 1 398 ? -13.207 20.529 -3.765 1.00 83.94 398 ASN A O 1
ATOM 3306 N N . ASP A 1 399 ? -12.033 22.362 -4.282 1.00 82.62 399 ASP A N 1
ATOM 3307 C CA . ASP A 1 399 ? -12.462 23.100 -3.085 1.00 82.62 399 ASP A CA 1
ATOM 3308 C C . ASP A 1 399 ? -13.968 23.410 -3.156 1.00 82.62 399 ASP A C 1
ATOM 3310 O O . ASP A 1 399 ? -14.703 23.237 -2.185 1.00 82.62 399 ASP A O 1
ATOM 3314 N N . GLU A 1 400 ? -14.449 23.789 -4.344 1.00 88.56 400 GLU A N 1
ATOM 3315 C CA . GLU A 1 400 ? -15.874 23.982 -4.628 1.00 88.56 400 GLU A CA 1
ATOM 3316 C C . GLU A 1 400 ? -16.664 22.666 -4.507 1.00 88.56 400 GLU A C 1
ATOM 3318 O O . GLU A 1 400 ? -17.792 22.654 -4.008 1.00 88.56 400 GLU A O 1
ATOM 3323 N N . PHE A 1 401 ? -16.065 21.544 -4.925 1.00 89.62 401 PHE A N 1
ATOM 3324 C CA . PHE A 1 401 ? -16.664 20.216 -4.774 1.00 89.62 401 PHE A CA 1
ATOM 3325 C C . PHE A 1 401 ? -16.889 19.866 -3.302 1.00 89.62 401 PHE A C 1
ATOM 3327 O O . PHE A 1 401 ? -17.987 19.434 -2.935 1.00 89.62 401 PHE A O 1
ATOM 3334 N N . ASP A 1 402 ? -15.875 20.076 -2.465 1.00 86.38 402 ASP A N 1
ATOM 3335 C CA . ASP A 1 402 ? -15.935 19.787 -1.034 1.00 86.38 402 ASP A CA 1
ATOM 3336 C C . ASP A 1 402 ? -17.003 20.654 -0.351 1.00 86.38 402 ASP A C 1
ATOM 3338 O O . ASP A 1 402 ? -17.877 20.127 0.342 1.00 86.38 402 ASP A O 1
ATOM 3342 N N . GLU A 1 403 ? -17.021 21.965 -0.622 1.00 87.38 403 GLU A N 1
ATOM 3343 C CA . GLU A 1 403 ? -17.998 22.885 -0.031 1.00 87.38 403 GLU A CA 1
ATOM 3344 C C . GLU A 1 403 ? -19.447 22.497 -0.379 1.00 87.38 403 GLU A C 1
ATOM 3346 O O . GLU A 1 403 ? -20.300 22.368 0.509 1.00 87.38 403 GLU A O 1
ATOM 3351 N N . LEU A 1 404 ? -19.737 22.250 -1.662 1.00 90.44 404 LEU A N 1
ATOM 3352 C CA . LEU A 1 404 ? -21.071 21.834 -2.107 1.00 90.44 404 LEU A CA 1
ATOM 3353 C C . LEU A 1 404 ? -21.465 20.465 -1.542 1.00 90.44 404 LEU A C 1
ATOM 3355 O O . LEU A 1 404 ? -22.636 20.243 -1.211 1.00 90.44 404 LEU A O 1
ATOM 3359 N N . THR A 1 405 ? -20.500 19.557 -1.395 1.00 92.19 405 THR A N 1
ATOM 3360 C CA . THR A 1 405 ? -20.712 18.247 -0.775 1.00 92.19 405 THR A CA 1
ATOM 3361 C C . THR A 1 405 ? -21.125 18.403 0.688 1.00 92.19 405 THR A C 1
ATOM 3363 O O . THR A 1 405 ? -22.138 17.831 1.098 1.00 92.19 405 THR A O 1
ATOM 3366 N N . TYR A 1 406 ? -20.428 19.232 1.470 1.00 90.19 406 TYR A N 1
ATOM 3367 C CA . TYR A 1 406 ? -20.768 19.480 2.876 1.00 90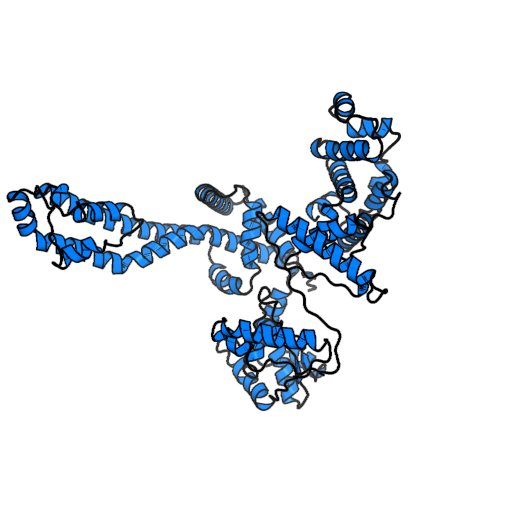.19 406 TYR A CA 1
ATOM 3368 C C . TYR A 1 406 ? -22.137 20.144 3.037 1.00 90.19 406 TYR A C 1
ATOM 3370 O O . TYR A 1 406 ? -22.917 19.768 3.922 1.00 90.19 406 TYR A O 1
ATOM 3378 N N . GLN A 1 407 ? -22.471 21.096 2.160 1.00 90.88 407 GLN A N 1
ATOM 3379 C CA . GLN A 1 407 ? -23.793 21.724 2.131 1.00 90.88 407 GLN A CA 1
ATOM 3380 C C . GLN A 1 407 ? -24.899 20.695 1.865 1.00 90.88 407 GLN A C 1
ATOM 3382 O O . GLN A 1 407 ? -25.887 20.663 2.603 1.00 90.88 407 GLN A O 1
ATOM 3387 N N . LYS A 1 408 ? -24.718 19.812 0.875 1.00 93.12 408 LYS A N 1
ATOM 3388 C CA . LYS A 1 408 ? -25.672 18.734 0.564 1.00 93.12 408 LYS A CA 1
ATOM 3389 C C . LYS A 1 408 ? -25.816 17.735 1.709 1.00 93.12 408 LYS A C 1
ATOM 3391 O O . LYS A 1 408 ? -26.943 17.411 2.071 1.00 93.12 408 LYS A O 1
ATOM 3396 N N . ILE A 1 409 ? -24.713 17.283 2.308 1.00 94.19 409 ILE A N 1
ATOM 3397 C CA . ILE A 1 409 ? -24.743 16.370 3.462 1.00 94.19 409 ILE A CA 1
ATOM 3398 C C . ILE A 1 409 ? -25.546 16.993 4.606 1.00 94.19 409 ILE A C 1
ATOM 3400 O O . ILE A 1 409 ? -26.447 16.351 5.142 1.00 94.19 409 ILE A O 1
ATOM 3404 N N . THR A 1 410 ? -25.266 18.258 4.937 1.00 92.44 410 THR A N 1
ATOM 3405 C CA . THR A 1 410 ? -25.997 18.983 5.988 1.00 92.44 410 THR A CA 1
ATOM 3406 C C . THR A 1 410 ? -27.492 19.036 5.667 1.00 92.44 410 THR A C 1
ATOM 3408 O O . THR A 1 410 ? -28.310 18.679 6.509 1.00 92.44 410 THR A O 1
ATOM 3411 N N . ALA A 1 411 ? -27.852 19.425 4.438 1.00 92.25 411 ALA A N 1
ATOM 3412 C CA . ALA A 1 411 ? -29.245 19.528 4.014 1.00 92.25 411 ALA A CA 1
ATOM 3413 C C . ALA A 1 411 ? -29.978 18.179 4.090 1.00 92.25 411 ALA A C 1
ATOM 3415 O O . ALA A 1 411 ? -31.116 18.135 4.547 1.00 92.25 411 ALA A O 1
ATOM 3416 N N . ILE A 1 412 ? -29.323 17.076 3.713 1.00 92.19 412 ILE A N 1
ATOM 3417 C CA . ILE A 1 412 ? -29.891 15.724 3.815 1.00 92.19 412 ILE A CA 1
ATOM 3418 C C . ILE A 1 412 ? -30.118 15.344 5.284 1.00 92.19 412 ILE A C 1
ATOM 3420 O O . ILE A 1 412 ? -31.177 14.813 5.623 1.00 92.19 412 ILE A O 1
ATOM 3424 N N . ILE A 1 413 ? -29.161 15.627 6.173 1.00 92.25 413 ILE A N 1
ATOM 3425 C CA . ILE A 1 413 ? -29.307 15.361 7.613 1.00 92.25 413 ILE A CA 1
ATOM 3426 C C . ILE A 1 413 ? -30.469 16.176 8.188 1.00 92.25 413 ILE A C 1
ATOM 3428 O O . ILE A 1 413 ? -31.324 15.630 8.882 1.00 92.25 413 ILE A O 1
ATOM 3432 N N . GLU A 1 414 ? -30.548 17.467 7.876 1.00 89.81 414 GLU A N 1
ATOM 3433 C CA . GLU A 1 414 ? -31.634 18.335 8.332 1.00 89.81 414 GLU A CA 1
ATOM 3434 C C . GLU A 1 414 ? -32.992 17.892 7.775 1.00 89.81 414 GLU A C 1
ATOM 3436 O O . GLU A 1 414 ? -33.966 17.828 8.520 1.00 89.81 414 GLU A O 1
ATOM 3441 N N . GLU A 1 415 ? -33.084 17.548 6.490 1.00 88.62 415 GLU A N 1
ATOM 3442 C CA . GLU A 1 415 ? -34.328 17.085 5.869 1.00 88.62 415 GLU A CA 1
ATOM 3443 C C . GLU A 1 415 ? -34.816 15.777 6.501 1.00 88.62 415 GLU A C 1
ATOM 3445 O O . GLU A 1 415 ? -36.002 15.646 6.819 1.00 88.62 415 GLU A O 1
ATOM 3450 N N . THR A 1 416 ? -33.907 14.828 6.731 1.00 87.50 416 THR A N 1
ATOM 3451 C CA . THR A 1 416 ? -34.237 13.506 7.287 1.00 87.50 416 THR A CA 1
ATOM 3452 C C . THR A 1 416 ? -34.565 13.544 8.778 1.00 87.50 416 THR A C 1
ATOM 3454 O O . THR A 1 416 ? -35.386 12.747 9.236 1.00 87.50 416 THR A O 1
ATOM 3457 N N . THR A 1 417 ? -33.993 14.489 9.526 1.00 86.75 417 THR A N 1
ATOM 3458 C CA . THR A 1 417 ? -34.275 14.667 10.960 1.00 86.75 417 THR A CA 1
ATOM 3459 C C . THR A 1 417 ? -35.501 15.548 11.219 1.00 86.75 417 THR A C 1
ATOM 3461 O O . THR A 1 417 ? -36.288 15.239 12.114 1.00 86.75 417 THR A O 1
ATOM 3464 N N . ASN A 1 418 ? -35.734 16.597 10.418 1.00 80.00 418 ASN A N 1
ATOM 3465 C CA . ASN A 1 418 ? -36.854 17.529 10.614 1.00 80.00 418 ASN A CA 1
ATOM 3466 C C . ASN A 1 418 ? -38.184 17.025 10.033 1.00 80.00 418 ASN A C 1
ATOM 3468 O O . ASN A 1 418 ? -39.258 17.384 10.528 1.00 80.00 418 ASN A O 1
ATOM 3472 N N . SER A 1 419 ? -38.154 16.194 8.989 1.00 62.22 419 SER A N 1
ATOM 3473 C CA . SER A 1 419 ? -39.374 15.664 8.376 1.00 62.22 419 SER A CA 1
ATOM 3474 C C . SER A 1 419 ? -40.014 14.608 9.288 1.00 62.22 419 SER A C 1
ATOM 3476 O O . SER A 1 419 ? -39.636 13.440 9.289 1.00 62.22 419 SER A O 1
ATOM 3478 N N . ASN A 1 420 ? -41.003 15.020 10.091 1.00 60.88 420 ASN A N 1
ATOM 3479 C CA . ASN A 1 420 ? -41.807 14.168 10.986 1.00 60.88 420 ASN A CA 1
ATOM 3480 C C . ASN A 1 420 ? -41.036 13.366 12.067 1.00 60.88 420 ASN A C 1
ATOM 3482 O O . ASN A 1 420 ? -41.611 12.426 12.618 1.00 60.88 420 ASN A O 1
ATOM 3486 N N . ASN A 1 421 ? -39.788 13.717 12.415 1.00 59.31 421 ASN A N 1
ATOM 3487 C CA . ASN A 1 421 ? -38.935 12.954 13.351 1.00 59.31 421 ASN A CA 1
ATOM 3488 C C . ASN A 1 421 ? -38.794 11.461 12.979 1.00 59.31 421 ASN A C 1
ATOM 3490 O O . ASN A 1 421 ? -38.792 10.598 13.861 1.00 59.31 421 ASN A O 1
ATOM 3494 N N . GLN A 1 422 ? -38.733 11.122 11.686 1.00 73.50 422 GLN A N 1
ATOM 3495 C CA . GLN A 1 422 ? -38.706 9.714 11.274 1.00 73.50 422 GLN A CA 1
ATOM 3496 C C . GLN A 1 422 ? -37.371 9.016 11.591 1.00 73.50 422 GLN A C 1
ATOM 3498 O O . GLN A 1 422 ? -37.377 7.814 11.852 1.00 73.50 422 GLN A O 1
ATOM 3503 N N . TYR A 1 423 ? -36.261 9.760 11.618 1.00 86.31 423 TYR A N 1
ATOM 3504 C CA . TYR A 1 423 ? -34.923 9.245 11.915 1.00 86.31 423 TYR A CA 1
ATOM 3505 C C . TYR A 1 423 ? -34.206 10.127 12.935 1.00 86.31 423 TYR A C 1
ATOM 3507 O O . TYR A 1 423 ? -34.380 11.347 12.961 1.00 86.31 423 TYR A O 1
ATOM 3515 N N . LYS A 1 424 ? -33.397 9.503 13.786 1.00 90.62 424 LYS A N 1
ATOM 3516 C CA . LYS A 1 424 ? -32.504 10.180 14.727 1.00 90.62 424 LYS A CA 1
ATOM 3517 C C . LYS A 1 424 ? -31.092 10.241 14.153 1.00 90.62 424 LYS A C 1
ATOM 3519 O O . LYS A 1 424 ? -30.743 9.475 13.264 1.00 90.62 424 LYS A O 1
ATOM 3524 N N . LEU A 1 425 ? -30.241 11.089 14.730 1.00 89.56 425 LEU A N 1
ATOM 3525 C CA . LEU A 1 425 ? -28.827 11.160 14.340 1.00 89.56 425 LEU A CA 1
ATOM 3526 C C . LEU A 1 425 ? -28.095 9.816 14.505 1.00 89.56 425 LEU A C 1
ATOM 3528 O O . LEU A 1 425 ? -27.239 9.501 13.691 1.00 89.56 425 LEU A O 1
ATOM 3532 N N . GLU A 1 426 ? -28.473 8.996 15.495 1.00 89.00 426 GLU A N 1
ATOM 3533 C CA . GLU A 1 426 ? -27.916 7.643 15.693 1.00 89.00 426 GLU A CA 1
ATOM 3534 C C . GLU A 1 426 ? -28.250 6.660 14.554 1.00 89.00 426 GLU A C 1
ATOM 3536 O O . GLU A 1 426 ? -27.570 5.648 14.405 1.00 89.00 426 GLU A O 1
ATOM 3541 N N . ASP A 1 427 ? -29.260 6.968 13.732 1.00 91.44 427 ASP A N 1
ATOM 3542 C CA . ASP A 1 427 ? -29.651 6.163 12.571 1.00 91.44 427 ASP A CA 1
ATOM 3543 C C . ASP A 1 427 ? -28.870 6.548 11.294 1.00 91.44 427 ASP A C 1
ATOM 3545 O O . ASP A 1 427 ? -29.011 5.887 10.262 1.00 91.44 427 ASP A O 1
ATOM 3549 N N . ILE A 1 428 ? -28.068 7.623 11.333 1.00 92.19 428 ILE A N 1
ATOM 3550 C CA . ILE A 1 428 ? -27.356 8.179 10.174 1.00 92.19 428 ILE A CA 1
ATOM 3551 C C . ILE A 1 428 ? -25.871 7.819 10.258 1.00 92.19 428 ILE A C 1
ATOM 3553 O O . ILE A 1 428 ? -25.188 8.146 11.224 1.00 92.19 428 ILE A O 1
ATOM 3557 N N . ALA A 1 429 ? -25.348 7.202 9.197 1.00 93.88 429 ALA A N 1
ATOM 3558 C CA . ALA A 1 429 ? -23.925 6.924 9.037 1.00 93.88 429 ALA A CA 1
ATOM 3559 C C . ALA A 1 429 ? -23.394 7.570 7.752 1.00 93.88 429 ALA A C 1
ATOM 3561 O O . ALA A 1 429 ? -23.995 7.429 6.685 1.00 93.88 429 ALA A O 1
ATOM 3562 N N . ILE A 1 430 ? -22.248 8.246 7.853 1.00 92.50 430 ILE A N 1
ATOM 3563 C CA . ILE A 1 430 ? -21.528 8.823 6.714 1.00 92.50 430 ILE A CA 1
ATOM 3564 C C . ILE A 1 430 ? -20.286 7.970 6.477 1.00 92.50 430 ILE A C 1
ATOM 3566 O O . ILE A 1 430 ? -19.439 7.845 7.357 1.00 92.50 430 ILE A O 1
ATOM 3570 N N . LEU A 1 431 ? -20.188 7.368 5.293 1.00 92.69 431 LEU A N 1
ATOM 3571 C CA . LEU A 1 431 ? -19.061 6.521 4.912 1.00 92.69 431 LEU A CA 1
ATOM 3572 C C . LEU A 1 431 ? -18.156 7.281 3.944 1.00 92.69 431 LEU A C 1
ATOM 3574 O O . LEU A 1 431 ? -18.602 7.702 2.878 1.00 92.69 431 LEU A O 1
ATOM 3578 N N . THR A 1 432 ? -16.881 7.423 4.298 1.00 90.00 432 THR A N 1
ATOM 3579 C CA . THR A 1 432 ? -15.850 8.013 3.436 1.00 90.00 432 THR A CA 1
ATOM 3580 C C . THR A 1 432 ? -14.807 6.971 3.050 1.00 90.00 432 THR A C 1
ATOM 3582 O O . THR A 1 432 ? -14.634 5.949 3.713 1.00 90.00 432 THR A O 1
ATOM 3585 N N . ARG A 1 433 ? -14.105 7.211 1.936 1.00 87.06 433 ARG A N 1
ATOM 3586 C CA . ARG A 1 433 ? -13.017 6.329 1.489 1.00 87.06 433 ARG A CA 1
ATOM 3587 C C . ARG A 1 433 ? -11.764 6.475 2.350 1.00 87.06 433 ARG A C 1
ATOM 3589 O O . ARG A 1 433 ? -11.035 5.500 2.518 1.00 87.06 433 ARG A O 1
ATOM 3596 N N . ASP A 1 434 ? -11.513 7.683 2.838 1.00 81.06 434 ASP A N 1
ATOM 3597 C CA . ASP A 1 434 ? -10.352 8.027 3.643 1.00 81.06 434 ASP A CA 1
ATOM 3598 C C . ASP A 1 434 ? -10.732 8.890 4.853 1.00 81.06 434 ASP A C 1
ATOM 3600 O O . ASP A 1 434 ? -11.798 9.518 4.916 1.00 81.06 434 ASP A O 1
ATOM 3604 N N . ASN A 1 435 ? -9.809 8.894 5.809 1.00 75.31 435 ASN A N 1
ATOM 3605 C CA . ASN A 1 435 ? -9.911 9.576 7.093 1.00 75.31 435 ASN A CA 1
ATOM 3606 C C . ASN A 1 435 ? -9.892 11.102 6.939 1.00 75.31 435 ASN A C 1
ATOM 3608 O O . ASN A 1 435 ? -10.532 11.821 7.700 1.00 75.31 435 ASN A O 1
ATOM 3612 N N . LYS A 1 436 ? -9.190 11.622 5.922 1.00 76.44 436 LYS A N 1
ATOM 3613 C CA . LYS A 1 436 ? -9.092 13.067 5.683 1.00 76.44 436 LYS A CA 1
ATOM 3614 C C . LYS A 1 436 ? -10.473 13.654 5.385 1.00 76.44 436 LYS A C 1
ATOM 3616 O O . LYS A 1 436 ? -10.866 14.633 6.016 1.00 76.44 436 LYS A O 1
ATOM 3621 N N . ASN A 1 437 ? -11.210 13.027 4.473 1.00 82.12 437 ASN A N 1
ATOM 3622 C CA . ASN A 1 437 ? -12.567 13.428 4.118 1.00 82.12 437 ASN A CA 1
ATOM 3623 C C . ASN A 1 437 ? -13.532 13.240 5.297 1.00 82.12 437 ASN A C 1
ATOM 3625 O O . ASN A 1 437 ? -14.347 14.117 5.568 1.00 82.12 437 ASN A O 1
ATOM 3629 N N . GLY A 1 438 ? -13.408 12.132 6.039 1.00 83.81 438 GLY A N 1
ATOM 3630 C CA . GLY A 1 438 ? -14.230 11.875 7.227 1.00 83.81 438 GLY A CA 1
ATOM 3631 C C . GLY A 1 438 ? -14.047 12.944 8.308 1.00 83.81 438 GLY A C 1
ATOM 3632 O O . GLY A 1 438 ? -15.026 13.483 8.825 1.00 83.81 438 GLY A O 1
ATOM 3633 N N . SER A 1 439 ? -12.795 13.309 8.589 1.00 76.25 439 SER A N 1
ATOM 3634 C CA . SER A 1 439 ? -12.444 14.378 9.523 1.00 76.25 439 SER A CA 1
ATOM 3635 C C . SER A 1 439 ? -12.968 15.745 9.068 1.00 76.25 439 SER A C 1
ATOM 3637 O O . SER A 1 439 ? -13.545 16.467 9.874 1.00 76.25 439 SER A O 1
ATOM 3639 N N . ALA A 1 440 ? -12.842 16.093 7.784 1.00 78.50 440 ALA A N 1
ATOM 3640 C CA . ALA A 1 440 ? -13.334 17.372 7.266 1.00 78.50 440 ALA A CA 1
ATOM 3641 C C . ALA A 1 440 ? -14.866 17.506 7.383 1.00 78.50 440 ALA A C 1
ATOM 3643 O O . ALA A 1 440 ? -15.358 18.511 7.899 1.00 78.50 440 ALA A O 1
ATOM 3644 N N . ILE A 1 441 ? -15.617 16.465 6.997 1.00 86.12 441 ILE A N 1
ATOM 3645 C CA . ILE A 1 441 ? -17.083 16.431 7.136 1.00 86.12 441 ILE A CA 1
ATOM 3646 C C . ILE A 1 441 ? -17.489 16.564 8.607 1.00 86.12 441 ILE A C 1
ATOM 3648 O O . ILE A 1 441 ? -18.403 17.319 8.935 1.00 86.12 441 ILE A O 1
ATOM 3652 N N . ALA A 1 442 ? -16.814 15.843 9.504 1.00 82.75 442 ALA A N 1
ATOM 3653 C CA . ALA A 1 442 ? -17.108 15.901 10.929 1.00 82.75 442 ALA A CA 1
ATOM 3654 C C . ALA A 1 442 ? -16.870 17.305 11.516 1.00 82.75 442 ALA A C 1
ATOM 3656 O O . ALA A 1 442 ? -17.721 17.784 12.267 1.00 82.75 442 ALA A O 1
ATOM 3657 N N . SER A 1 443 ? -15.785 17.992 11.135 1.00 74.75 443 SER A N 1
ATOM 3658 C CA . SER A 1 443 ? -15.515 19.373 11.566 1.00 74.75 443 SER A CA 1
ATOM 3659 C C . SER A 1 443 ? -16.608 20.343 11.108 1.00 74.75 443 SER A C 1
ATOM 3661 O O . SER A 1 443 ? -17.075 21.155 11.907 1.00 74.75 443 SER A O 1
ATOM 3663 N N . GLU A 1 444 ? -17.057 20.238 9.855 1.00 80.62 444 GLU A N 1
ATOM 3664 C CA . GLU A 1 444 ? -18.135 21.074 9.305 1.00 80.62 444 GLU A CA 1
ATOM 3665 C C . GLU A 1 444 ? -19.477 20.844 10.013 1.00 80.62 444 GLU A C 1
ATOM 3667 O O . GLU A 1 444 ? -20.174 21.794 10.376 1.00 80.62 444 GLU A O 1
ATOM 3672 N N . LEU A 1 445 ? -19.834 19.583 10.269 1.00 84.38 445 LEU A N 1
ATOM 3673 C CA . LEU A 1 445 ? -21.064 19.236 10.985 1.00 84.38 445 LEU A CA 1
ATOM 3674 C C . LEU A 1 445 ? -21.039 19.736 12.435 1.00 84.38 445 LEU A C 1
ATOM 3676 O O . LEU A 1 445 ? -22.015 20.338 12.890 1.00 84.38 445 LEU A O 1
ATOM 3680 N N . LEU A 1 446 ? -19.912 19.567 13.133 1.00 76.94 446 LEU A N 1
ATOM 3681 C CA . LEU A 1 446 ? -19.719 20.094 14.486 1.00 76.94 446 LEU A CA 1
ATOM 3682 C C . LEU A 1 446 ? -19.777 21.628 14.505 1.00 76.94 446 LEU A C 1
ATOM 3684 O O . LEU A 1 446 ? -20.409 22.198 15.394 1.00 76.94 446 LEU A O 1
ATOM 3688 N N . GLY A 1 447 ? -19.206 22.296 13.496 1.00 71.50 447 GLY A N 1
ATOM 3689 C CA . GLY A 1 447 ? -19.302 23.748 13.313 1.00 71.50 447 GLY A CA 1
ATOM 3690 C C . GLY A 1 447 ? -20.740 24.257 13.147 1.00 71.50 447 GLY A C 1
ATOM 3691 O O . GLY A 1 447 ? -21.045 25.382 13.540 1.00 71.50 447 GLY A O 1
ATOM 3692 N N . LYS A 1 448 ? -21.648 23.416 12.636 1.00 78.50 448 LYS A N 1
ATOM 3693 C CA . LYS A 1 448 ? -23.092 23.693 12.533 1.00 78.50 448 LYS A CA 1
ATOM 3694 C C . LYS A 1 448 ? -23.909 23.203 13.734 1.00 78.50 448 LYS A C 1
ATOM 3696 O O . LYS A 1 448 ? -25.133 23.313 13.724 1.00 78.50 448 LYS A O 1
ATOM 3701 N N . GLY A 1 449 ? -23.257 22.680 14.773 1.00 76.31 449 GLY A N 1
ATOM 3702 C CA . GLY A 1 449 ? -23.910 22.180 15.984 1.00 76.31 449 GLY A CA 1
ATOM 3703 C C . GLY A 1 449 ? -24.541 20.790 15.844 1.00 76.31 449 GLY A C 1
ATOM 3704 O O . GLY A 1 449 ? -25.342 20.404 16.695 1.00 76.31 449 GLY A O 1
ATOM 3705 N N . ILE A 1 450 ? -24.199 20.030 14.799 1.00 83.00 450 ILE A N 1
ATOM 3706 C CA . ILE A 1 450 ? -24.642 18.643 14.621 1.00 83.00 450 ILE A CA 1
ATOM 3707 C C . ILE A 1 450 ? -23.621 17.725 15.314 1.00 83.00 450 ILE A C 1
ATOM 3709 O O . ILE A 1 450 ? -22.455 17.714 14.918 1.00 83.00 450 ILE A O 1
ATOM 3713 N N . PRO A 1 451 ? -24.010 16.953 16.347 1.00 79.38 451 PRO A N 1
ATOM 3714 C CA . PRO A 1 451 ? -23.081 16.075 17.047 1.00 79.38 451 PRO A CA 1
ATOM 3715 C C . PRO A 1 451 ? -22.653 14.904 16.154 1.00 79.38 451 PRO A C 1
ATOM 3717 O O . PRO A 1 451 ? -23.488 14.243 15.536 1.00 79.38 451 PRO A O 1
ATOM 3720 N N . VAL A 1 452 ? -21.348 14.627 16.129 1.00 80.50 452 VAL A N 1
ATOM 3721 C CA . VAL A 1 452 ? -20.732 13.543 15.353 1.00 80.50 452 VAL A CA 1
ATOM 3722 C C . VAL A 1 452 ? -19.873 12.683 16.275 1.00 80.50 452 VAL A C 1
ATOM 3724 O O . VAL A 1 452 ? -19.169 13.201 17.140 1.00 80.50 452 VAL A O 1
ATOM 3727 N N . VAL A 1 453 ? -19.906 11.365 16.071 1.00 75.12 453 VAL A N 1
ATOM 3728 C CA . VAL A 1 453 ? -18.964 10.420 16.684 1.00 75.12 453 VAL A CA 1
ATOM 3729 C C . VAL A 1 453 ? -17.978 9.988 15.600 1.00 75.12 453 VAL A C 1
ATOM 3731 O O . VAL A 1 453 ? -18.378 9.353 14.628 1.00 75.12 453 VAL A O 1
ATOM 3734 N N . SER A 1 454 ? -16.703 10.349 15.754 1.00 68.44 454 SER A N 1
ATOM 3735 C CA . SER A 1 454 ? -15.616 9.961 14.847 1.00 68.44 454 SER A CA 1
ATOM 3736 C C . SER A 1 454 ? -14.462 9.350 15.638 1.00 68.44 454 SER A C 1
ATOM 3738 O O . SER A 1 454 ? -14.226 9.703 16.790 1.00 68.44 454 SER A O 1
ATOM 3740 N N . SER A 1 455 ? -13.746 8.415 15.023 1.00 57.59 455 SER A N 1
ATOM 3741 C CA . SER A 1 455 ? -12.676 7.631 15.644 1.00 57.59 455 SER A CA 1
ATOM 3742 C C . SER A 1 455 ? -11.298 8.319 15.671 1.00 57.59 455 SER A C 1
ATOM 3744 O O . SER A 1 455 ? -10.314 7.657 15.998 1.00 57.59 455 SER A O 1
ATOM 3746 N N . GLU A 1 456 ? -11.169 9.602 15.301 1.00 63.94 456 GLU A N 1
ATOM 3747 C CA . GLU A 1 456 ? -9.888 10.139 14.802 1.00 63.94 456 GLU A CA 1
ATOM 3748 C C . GLU A 1 456 ? -9.306 11.369 15.518 1.00 63.94 456 GLU A C 1
ATOM 3750 O O . GLU A 1 456 ? -9.986 12.355 15.792 1.00 63.94 456 GLU A O 1
ATOM 3755 N N . SER A 1 457 ? -7.976 11.337 15.689 1.00 53.25 457 SER A N 1
ATOM 3756 C CA . SER A 1 457 ? -7.117 12.409 16.220 1.00 53.25 457 SER A CA 1
ATOM 3757 C C . SER A 1 457 ? -6.952 13.615 15.277 1.00 53.25 457 SER A C 1
ATOM 3759 O O . SER A 1 457 ? -6.600 14.705 15.719 1.00 53.25 457 SER A O 1
ATOM 3761 N N . LEU A 1 458 ? -7.215 13.451 13.973 1.00 51.19 458 LEU A N 1
ATOM 3762 C CA . LEU A 1 458 ? -7.091 14.516 12.960 1.00 51.19 458 LEU A CA 1
ATOM 3763 C C . LEU A 1 458 ? -8.084 15.666 13.193 1.00 51.19 458 LEU A C 1
ATOM 3765 O O . LEU A 1 458 ? -7.732 16.832 13.014 1.00 51.19 458 LEU A O 1
ATOM 3769 N N . LEU A 1 459 ? -9.286 15.342 13.675 1.00 58.31 459 LEU A N 1
ATOM 3770 C CA . LEU A 1 459 ? -10.279 16.307 14.152 1.00 58.31 459 LEU A CA 1
ATOM 3771 C C . LEU A 1 459 ? -9.743 17.150 15.314 1.00 58.31 459 LEU A C 1
ATOM 3773 O O . LEU A 1 459 ? -9.954 18.363 15.343 1.00 58.31 459 LEU A O 1
ATOM 3777 N N . LEU A 1 460 ? -8.984 16.532 16.224 1.00 66.31 460 LEU A N 1
ATOM 3778 C CA . LEU A 1 460 ? -8.391 17.209 17.378 1.00 66.31 460 LEU A CA 1
ATOM 3779 C C . LEU A 1 460 ? -7.333 18.219 16.933 1.00 66.31 460 LEU A C 1
ATOM 3781 O O . LEU A 1 460 ? -7.356 19.355 17.391 1.00 66.31 460 LEU A O 1
ATOM 3785 N N . ASN A 1 461 ? -6.489 17.875 15.955 1.00 65.25 461 ASN A N 1
ATOM 3786 C CA . ASN A 1 461 ? -5.505 18.817 15.414 1.00 65.25 461 ASN A CA 1
ATOM 3787 C C . ASN A 1 461 ? -6.126 20.035 14.704 1.00 65.25 461 ASN A C 1
ATOM 3789 O O . ASN A 1 461 ? -5.449 21.050 14.561 1.00 65.25 461 ASN A O 1
ATOM 3793 N N . SER A 1 462 ? -7.394 19.971 14.288 1.00 65.50 462 SER A N 1
ATOM 3794 C CA . SER A 1 462 ? -8.102 21.116 13.697 1.00 65.50 462 SER A CA 1
ATOM 3795 C C . SER A 1 462 ? -8.725 22.068 14.734 1.00 65.50 462 SER A C 1
ATOM 3797 O O . SER A 1 462 ? -9.015 23.222 14.411 1.00 65.50 462 SER A O 1
ATOM 3799 N N . SER A 1 463 ? -8.898 21.622 15.986 1.00 79.94 463 SER A N 1
ATOM 3800 C CA . SER A 1 463 ? -9.444 22.450 17.067 1.00 79.94 463 SER A CA 1
ATOM 3801 C C . SER A 1 463 ? -8.412 23.471 17.537 1.00 79.94 463 SER A C 1
ATOM 3803 O O . SER A 1 463 ? -7.283 23.134 17.896 1.00 79.94 463 SER A O 1
ATOM 3805 N N . LYS A 1 464 ? -8.822 24.743 17.588 1.00 84.44 464 LYS A N 1
ATOM 3806 C CA . LYS A 1 464 ? -7.975 25.835 18.087 1.00 84.44 464 LYS A CA 1
ATOM 3807 C C . LYS A 1 464 ? -7.631 25.649 19.563 1.00 84.44 464 LYS A C 1
ATOM 3809 O O . LYS A 1 464 ? -6.534 26.007 19.974 1.00 84.44 464 LYS A O 1
ATOM 3814 N N . GLU A 1 465 ? -8.544 25.071 20.337 1.00 88.19 465 GLU A N 1
ATOM 3815 C CA . GLU A 1 465 ? -8.373 24.796 21.761 1.00 88.19 465 GLU A CA 1
ATOM 3816 C C . GLU A 1 465 ? -7.359 23.671 21.990 1.00 88.19 465 GLU A C 1
ATOM 3818 O O . GLU A 1 465 ? -6.464 23.814 22.818 1.00 88.19 465 GLU A O 1
ATOM 3823 N N . VAL A 1 466 ? -7.436 22.582 21.217 1.00 88.19 466 VAL A N 1
ATOM 3824 C CA . VAL A 1 466 ? -6.436 21.502 21.275 1.00 88.19 466 VAL A CA 1
ATOM 3825 C C . VAL A 1 466 ? -5.070 22.010 20.811 1.00 88.19 466 VAL A C 1
ATOM 3827 O O . VAL A 1 466 ? -4.073 21.794 21.497 1.00 88.19 466 VAL A O 1
ATOM 3830 N N . GLN A 1 467 ? -5.015 22.759 19.703 1.00 88.88 467 GLN A N 1
ATOM 3831 C CA . GLN A 1 467 ? -3.778 23.397 19.240 1.00 88.88 467 GLN A CA 1
ATOM 3832 C C . GLN A 1 467 ? -3.194 24.343 20.290 1.00 88.88 467 GLN A C 1
ATOM 3834 O O . GLN A 1 467 ? -1.979 24.407 20.463 1.00 88.88 467 GLN A O 1
ATOM 3839 N N . PHE A 1 468 ? -4.033 25.073 21.022 1.00 91.44 468 PHE A N 1
ATOM 3840 C CA . PHE A 1 468 ? -3.573 25.904 22.123 1.00 91.44 468 PHE A CA 1
ATOM 3841 C C . PHE A 1 468 ? -2.903 25.065 23.219 1.00 91.44 468 PHE A C 1
ATOM 3843 O O . PHE A 1 468 ? -1.781 25.383 23.614 1.00 91.44 468 PHE A O 1
ATOM 3850 N N . VAL A 1 469 ? -3.533 23.970 23.660 1.00 92.12 469 VAL A N 1
ATOM 3851 C CA . VAL A 1 469 ? -2.956 23.067 24.672 1.00 92.12 469 VAL A CA 1
ATOM 3852 C C . VAL A 1 469 ? -1.626 22.468 24.192 1.00 92.12 469 VAL A C 1
ATOM 3854 O O . VAL A 1 469 ? -0.652 22.484 24.944 1.00 92.12 469 VAL A O 1
ATOM 3857 N N . LEU A 1 470 ? -1.536 22.035 22.930 1.00 91.19 470 LEU A N 1
ATOM 3858 C CA . LEU A 1 470 ? -0.295 21.522 22.332 1.00 91.19 470 LEU A CA 1
ATOM 3859 C C . LEU A 1 470 ? 0.812 22.581 22.269 1.00 91.19 470 LEU A C 1
ATOM 3861 O O . LEU A 1 470 ? 1.959 22.302 22.608 1.00 91.19 470 LEU A O 1
ATOM 3865 N N . ASN A 1 471 ? 0.487 23.823 21.900 1.00 90.50 471 ASN A N 1
ATOM 3866 C CA . ASN A 1 471 ? 1.465 24.910 21.925 1.00 90.50 471 ASN A CA 1
ATOM 3867 C C . ASN A 1 471 ? 1.952 25.196 23.355 1.00 90.50 471 ASN A C 1
ATOM 3869 O O . ASN A 1 471 ? 3.140 25.453 23.552 1.00 90.50 471 ASN A O 1
ATOM 3873 N N . VAL A 1 472 ? 1.075 25.101 24.365 1.00 90.44 472 VAL A N 1
ATOM 3874 C CA . VAL A 1 472 ? 1.478 25.198 25.779 1.00 90.44 472 VAL A CA 1
ATOM 3875 C C . VAL A 1 472 ? 2.397 24.036 26.168 1.00 90.44 472 VAL A C 1
ATOM 3877 O O . VAL A 1 472 ? 3.404 24.277 26.829 1.00 90.44 472 VAL A O 1
ATOM 3880 N N . PHE A 1 473 ? 2.129 22.805 25.725 1.00 91.94 473 PHE A N 1
ATOM 3881 C CA . PHE A 1 473 ? 3.048 21.675 25.913 1.00 91.94 473 PHE A CA 1
ATOM 3882 C C . PHE A 1 473 ? 4.420 21.930 25.285 1.00 91.94 473 PHE A C 1
ATOM 3884 O O . PHE A 1 473 ? 5.434 21.768 25.965 1.00 91.94 473 PHE A O 1
ATOM 3891 N N . HIS A 1 474 ? 4.467 22.395 24.033 1.00 89.44 474 HIS A N 1
ATOM 3892 C CA . HIS A 1 474 ? 5.721 22.757 23.375 1.00 89.44 474 HIS A CA 1
ATOM 3893 C C . HIS A 1 474 ? 6.466 23.866 24.128 1.00 89.44 474 HIS A C 1
ATOM 3895 O O . HIS A 1 474 ? 7.682 23.782 24.290 1.00 89.44 474 HIS A O 1
ATOM 3901 N N . TYR A 1 475 ? 5.753 24.869 24.646 1.00 87.56 475 TYR A N 1
ATOM 3902 C CA . TYR A 1 475 ? 6.342 25.918 25.477 1.00 87.56 475 TYR A CA 1
ATOM 3903 C C . TYR A 1 475 ? 6.890 25.379 26.806 1.00 87.56 475 TYR A C 1
ATOM 3905 O O . TYR A 1 475 ? 7.976 25.774 27.216 1.00 87.56 475 TYR A O 1
ATOM 3913 N N . LEU A 1 476 ? 6.185 24.466 27.482 1.00 87.00 476 LEU A N 1
ATOM 3914 C CA . LEU A 1 476 ? 6.671 23.851 28.723 1.00 87.00 476 LEU A CA 1
ATOM 3915 C C . LEU A 1 476 ? 7.912 22.979 28.485 1.00 87.00 476 LEU A C 1
ATOM 3917 O O . LEU A 1 476 ? 8.818 22.974 29.318 1.00 87.00 476 LEU A O 1
ATOM 3921 N N . ALA A 1 477 ? 7.969 22.279 27.350 1.00 85.75 477 ALA A N 1
ATOM 3922 C CA . ALA A 1 477 ? 9.127 21.491 26.939 1.00 85.75 477 ALA A CA 1
ATOM 3923 C C . ALA A 1 477 ? 10.319 22.376 26.531 1.00 85.75 477 ALA A C 1
ATOM 3925 O O . ALA A 1 477 ? 11.451 22.104 26.927 1.00 85.75 477 ALA A O 1
ATOM 3926 N N . ASN A 1 478 ? 10.064 23.461 25.787 1.00 83.31 478 ASN A N 1
ATOM 3927 C CA . ASN A 1 478 ? 11.077 24.367 25.243 1.00 83.31 478 ASN A CA 1
ATOM 3928 C C . ASN A 1 478 ? 10.735 25.854 25.501 1.00 83.31 478 ASN A C 1
ATOM 3930 O O . ASN A 1 478 ? 10.422 26.593 24.563 1.00 83.31 478 ASN A O 1
ATOM 3934 N N . PRO A 1 479 ? 10.867 26.363 26.745 1.00 76.50 479 PRO A N 1
ATOM 3935 C CA . PRO A 1 479 ? 10.415 27.720 27.098 1.00 76.50 479 PRO A CA 1
ATOM 3936 C C . PRO A 1 479 ? 11.117 28.854 26.340 1.00 76.50 479 PRO A C 1
ATOM 3938 O O . PRO A 1 479 ? 10.578 29.954 26.206 1.00 76.50 479 PRO A O 1
ATOM 3941 N N . ASN A 1 480 ? 12.330 28.593 25.848 1.00 74.81 480 ASN A N 1
ATOM 3942 C CA . ASN A 1 480 ? 13.158 29.568 25.139 1.00 74.81 480 ASN A CA 1
ATOM 3943 C C . ASN A 1 480 ? 12.798 29.699 23.650 1.00 74.81 480 ASN A C 1
ATOM 3945 O O . ASN A 1 480 ? 13.320 30.590 22.979 1.00 74.81 480 ASN A O 1
ATOM 3949 N N . GLU A 1 481 ? 11.949 28.819 23.113 1.00 78.25 481 GLU A N 1
ATOM 3950 C CA . GLU A 1 481 ? 11.604 28.827 21.697 1.00 78.25 481 GLU A CA 1
ATOM 3951 C C . GLU A 1 481 ? 10.437 29.784 21.421 1.00 78.25 481 GLU A C 1
ATOM 3953 O O . GLU A 1 481 ? 9.312 29.612 21.890 1.00 78.25 481 GLU A O 1
ATOM 3958 N N . VAL A 1 482 ? 10.715 30.841 20.658 1.00 73.25 482 VAL A N 1
ATOM 3959 C CA . VAL A 1 482 ? 9.752 31.927 20.402 1.00 73.25 482 VAL A CA 1
ATOM 3960 C C . VAL A 1 482 ? 8.616 31.486 19.465 1.00 73.25 482 VAL A C 1
ATOM 3962 O O . VAL A 1 482 ? 7.514 32.032 19.540 1.00 73.25 482 VAL A O 1
ATOM 3965 N N . SER A 1 483 ? 8.864 30.482 18.616 1.00 77.25 483 SER A N 1
ATOM 3966 C CA . SER A 1 483 ? 7.907 29.909 17.654 1.00 77.25 483 SER A CA 1
ATOM 3967 C C . SER A 1 483 ? 6.599 29.468 18.320 1.00 77.25 483 SER A C 1
ATOM 3969 O O . SER A 1 483 ? 5.534 29.732 17.770 1.00 77.25 483 SER A O 1
ATOM 3971 N N . PHE A 1 484 ? 6.667 28.889 19.524 1.00 80.12 484 PHE A N 1
ATOM 3972 C CA . PHE A 1 484 ? 5.508 28.394 20.274 1.00 80.12 484 PHE A CA 1
ATOM 3973 C C . PHE A 1 484 ? 4.846 29.457 21.159 1.00 80.12 484 PHE A C 1
ATOM 3975 O O . PHE A 1 484 ? 3.668 29.345 21.487 1.00 80.12 484 PHE A O 1
ATOM 3982 N N . GLN A 1 485 ? 5.554 30.538 21.504 1.00 83.38 485 GLN A N 1
ATOM 3983 C CA . GLN A 1 485 ? 4.982 31.635 22.295 1.00 83.38 485 GLN A CA 1
ATOM 3984 C C . GLN A 1 485 ? 3.963 32.458 21.492 1.00 83.38 485 GLN A C 1
ATOM 3986 O O . GLN A 1 485 ? 2.941 32.886 22.032 1.00 83.38 485 GLN A O 1
ATOM 3991 N N . LEU A 1 486 ? 4.227 32.678 20.199 1.00 81.75 486 LEU A N 1
ATOM 3992 C CA . LEU A 1 486 ? 3.384 33.502 19.328 1.00 81.75 486 LEU A CA 1
ATOM 3993 C C . LEU A 1 486 ? 1.968 32.927 19.113 1.00 81.75 486 LEU A C 1
ATOM 3995 O O . LEU A 1 486 ? 1.014 33.688 19.280 1.00 81.75 486 LEU A O 1
ATOM 3999 N N . PRO A 1 487 ? 1.780 31.628 18.796 1.00 86.31 487 PRO A N 1
ATOM 4000 C CA . PRO A 1 487 ? 0.455 31.016 18.700 1.00 86.31 487 PRO A CA 1
ATOM 4001 C C . PRO A 1 487 ? -0.360 31.121 19.993 1.00 86.31 487 PRO A C 1
ATOM 4003 O O . PRO A 1 487 ? -1.543 31.452 19.928 1.00 86.31 487 PRO A O 1
ATOM 4006 N N . ILE A 1 488 ? 0.271 30.917 21.158 1.00 87.75 488 ILE A N 1
ATOM 4007 C CA . ILE A 1 488 ? -0.382 31.040 22.474 1.00 87.75 488 ILE A CA 1
ATOM 4008 C C . ILE A 1 488 ? -0.891 32.471 22.676 1.00 87.75 488 ILE A C 1
ATOM 4010 O O . ILE A 1 488 ? -2.061 32.675 22.994 1.00 87.75 488 ILE A O 1
ATOM 4014 N N . LEU A 1 489 ? -0.034 33.472 22.444 1.00 86.75 489 LEU A N 1
ATOM 4015 C CA . LEU A 1 489 ? -0.408 34.886 22.548 1.00 86.75 489 LEU A CA 1
ATOM 4016 C C . LEU A 1 489 ? -1.529 35.251 21.574 1.00 86.75 489 LEU A C 1
ATOM 4018 O O . LEU A 1 489 ? -2.500 35.893 21.963 1.00 86.75 489 LEU A O 1
ATOM 4022 N N . ASN A 1 490 ? -1.412 34.820 20.318 1.00 86.00 490 ASN A N 1
ATOM 4023 C CA . ASN A 1 490 ? -2.412 35.087 19.292 1.00 86.00 490 ASN A CA 1
ATOM 4024 C C . ASN A 1 490 ? -3.772 34.476 19.656 1.00 86.00 490 ASN A C 1
ATOM 4026 O O . ASN A 1 490 ? -4.804 35.112 19.456 1.00 86.00 490 ASN A O 1
ATOM 4030 N N . TYR A 1 491 ? -3.788 33.268 20.219 1.00 88.44 491 TYR A N 1
ATOM 4031 C CA . TYR A 1 491 ? -5.015 32.650 20.707 1.00 88.44 491 TYR A CA 1
ATOM 4032 C C . TYR A 1 491 ? -5.629 33.452 21.866 1.00 88.44 491 TYR A C 1
ATOM 4034 O O . TYR A 1 491 ? -6.796 33.835 21.787 1.00 88.44 491 TYR A O 1
ATOM 4042 N N . LEU A 1 492 ? -4.844 33.780 22.902 1.00 87.44 492 LEU A N 1
ATOM 4043 C CA . LEU A 1 492 ? -5.332 34.521 24.074 1.00 87.44 492 LEU A CA 1
ATOM 4044 C C . LEU A 1 492 ? -5.879 35.904 23.706 1.00 87.44 492 LEU A C 1
ATOM 4046 O O . LEU A 1 492 ? -6.949 36.283 24.179 1.00 87.44 492 LEU A O 1
ATOM 4050 N N . ILE A 1 493 ? -5.186 36.639 22.835 1.00 86.12 493 ILE A N 1
ATOM 4051 C CA . ILE A 1 493 ? -5.635 37.954 22.368 1.00 86.12 493 ILE A CA 1
ATOM 4052 C C . ILE A 1 493 ? -6.952 37.818 21.599 1.00 86.12 493 ILE A C 1
ATOM 4054 O O . ILE A 1 493 ? -7.920 38.494 21.918 1.00 86.12 493 ILE A O 1
ATOM 4058 N N . ASN A 1 494 ? -7.045 36.900 20.636 1.00 83.25 494 ASN A N 1
ATOM 4059 C CA . ASN A 1 494 ? -8.243 36.794 19.798 1.00 83.25 494 ASN A CA 1
ATOM 4060 C C . ASN A 1 494 ? -9.469 36.212 20.527 1.00 83.25 494 ASN A C 1
ATOM 4062 O O . ASN A 1 494 ? -10.596 36.474 20.104 1.00 83.25 494 ASN A O 1
ATOM 4066 N N . HIS A 1 495 ? -9.280 35.435 21.598 1.00 80.31 495 HIS A N 1
ATOM 4067 C CA . HIS A 1 495 ? -10.377 34.726 22.272 1.00 80.31 495 HIS A CA 1
ATOM 4068 C C . HIS A 1 495 ? -10.710 35.238 23.679 1.00 80.31 495 HIS A C 1
ATOM 4070 O O . HIS A 1 495 ? -11.865 35.145 24.083 1.00 80.31 495 HIS A O 1
ATOM 4076 N N . GLN A 1 496 ? -9.747 35.791 24.422 1.00 80.81 496 GLN A N 1
ATOM 4077 C CA . GLN A 1 496 ? -9.955 36.233 25.811 1.00 80.81 496 GLN A CA 1
ATOM 4078 C C . GLN A 1 496 ? -9.685 37.722 26.027 1.00 80.81 496 GLN A C 1
ATOM 4080 O O . GLN A 1 496 ? -10.355 38.353 26.843 1.00 80.81 496 GLN A O 1
ATOM 4085 N N . PHE A 1 497 ? -8.738 38.303 25.287 1.00 84.06 497 PHE A N 1
ATOM 4086 C CA . PHE A 1 497 ? -8.277 39.680 25.481 1.00 84.06 497 PHE A CA 1
ATOM 4087 C C . PHE A 1 497 ? -8.282 40.474 24.167 1.00 84.06 497 PHE A C 1
ATOM 4089 O O . PHE A 1 497 ? -7.277 41.072 23.788 1.00 84.06 497 PHE A O 1
ATOM 4096 N N . GLN A 1 498 ? -9.436 40.502 23.491 1.00 79.00 498 GLN A N 1
ATOM 4097 C CA . GLN A 1 498 ? -9.625 41.087 22.147 1.00 79.00 498 GLN A CA 1
ATOM 4098 C C . GLN A 1 498 ? -9.308 42.587 22.041 1.00 79.00 498 GLN A C 1
ATOM 4100 O O . GLN A 1 498 ? -9.242 43.132 20.941 1.00 79.00 498 GLN A O 1
ATOM 4105 N N . GLU A 1 499 ? -9.130 43.263 23.174 1.00 76.88 499 GLU A N 1
ATOM 4106 C CA . GLU A 1 499 ? -8.744 44.673 23.245 1.00 76.88 499 GLU A CA 1
ATOM 4107 C C . GLU A 1 499 ? -7.235 44.897 23.028 1.00 76.88 499 GLU A C 1
ATOM 4109 O O . GLU A 1 499 ? -6.822 46.024 22.754 1.00 76.88 499 GLU A O 1
ATOM 4114 N N . ASP A 1 500 ? -6.411 43.850 23.124 1.00 80.81 500 ASP A N 1
ATOM 4115 C CA . ASP A 1 500 ? -4.961 43.946 22.950 1.00 80.81 500 ASP A CA 1
ATOM 4116 C C . ASP A 1 500 ? -4.536 43.719 21.488 1.00 80.81 500 ASP A C 1
ATOM 4118 O O . ASP A 1 500 ? -5.197 43.017 20.725 1.00 80.81 500 ASP A O 1
ATOM 4122 N N . GLN A 1 501 ? -3.376 44.255 21.092 1.00 77.44 501 GLN A N 1
ATOM 4123 C CA . GLN A 1 501 ? -2.761 43.964 19.793 1.00 77.44 501 GLN A CA 1
ATOM 4124 C C . GLN A 1 501 ? -1.458 43.183 19.957 1.00 77.44 501 GLN A C 1
ATOM 4126 O O . GLN A 1 501 ? -0.578 43.558 20.732 1.00 77.44 501 GLN A O 1
ATOM 4131 N N . LEU A 1 502 ? -1.299 42.120 19.162 1.00 75.50 502 LEU A N 1
ATOM 4132 C CA . LEU A 1 502 ? -0.135 41.226 19.216 1.00 75.50 502 LEU A CA 1
ATOM 4133 C C . LEU A 1 502 ? 1.197 41.974 19.023 1.00 75.50 502 LEU A C 1
ATOM 4135 O O . LEU A 1 502 ? 2.191 41.652 19.671 1.00 75.50 502 LEU A O 1
ATOM 4139 N N . ILE A 1 503 ? 1.208 42.996 18.161 1.00 70.81 503 ILE A N 1
ATOM 4140 C CA . ILE A 1 503 ? 2.396 43.813 17.870 1.00 70.81 503 ILE A CA 1
ATOM 4141 C C . ILE A 1 503 ? 2.853 44.586 19.114 1.00 70.81 503 ILE A C 1
ATOM 4143 O O . ILE A 1 503 ? 4.050 44.611 19.400 1.00 70.81 503 ILE A O 1
ATOM 4147 N N . ASP A 1 504 ? 1.920 45.157 19.876 1.00 70.25 504 ASP A N 1
ATOM 4148 C CA . ASP A 1 504 ? 2.227 45.948 21.072 1.00 70.25 504 ASP A CA 1
ATOM 4149 C C . ASP A 1 504 ? 2.757 45.062 22.207 1.00 70.25 504 ASP A C 1
ATOM 4151 O O . ASP A 1 504 ? 3.709 45.420 22.904 1.00 70.25 504 ASP A O 1
ATOM 4155 N N . VAL A 1 505 ? 2.189 43.861 22.344 1.00 70.75 505 VAL A N 1
ATOM 4156 C CA . VAL A 1 505 ? 2.626 42.852 23.318 1.00 70.75 505 VAL A CA 1
ATOM 4157 C C . VAL A 1 505 ? 4.039 42.361 22.996 1.00 70.75 505 VAL A C 1
ATOM 4159 O O . VAL A 1 505 ? 4.885 42.279 23.888 1.00 70.75 505 VAL A O 1
ATOM 4162 N N . TYR A 1 506 ? 4.324 42.090 21.720 1.00 70.06 506 TYR A N 1
ATOM 4163 C CA . TYR A 1 506 ? 5.629 41.596 21.287 1.00 70.06 506 TYR A CA 1
ATOM 4164 C C . TYR A 1 506 ? 6.737 42.649 21.433 1.00 70.06 506 TYR A C 1
ATOM 4166 O O . TYR A 1 506 ? 7.818 42.343 21.933 1.00 70.06 506 TYR A O 1
ATOM 4174 N N . GLN A 1 507 ? 6.457 43.913 21.089 1.00 65.50 507 GLN A N 1
ATOM 4175 C CA . GLN A 1 507 ? 7.429 45.011 21.189 1.00 65.50 507 GLN A CA 1
ATOM 4176 C C . GLN A 1 507 ? 7.850 45.346 22.631 1.00 65.50 507 GLN A C 1
ATOM 4178 O O . GLN A 1 507 ? 8.925 45.916 22.833 1.00 65.50 507 GLN A O 1
ATOM 4183 N N . ALA A 1 508 ? 7.045 44.990 23.639 1.00 62.44 508 ALA A N 1
ATOM 4184 C CA . ALA A 1 508 ? 7.317 45.318 25.038 1.00 62.44 508 ALA A CA 1
ATOM 4185 C C . ALA A 1 508 ? 8.497 44.526 25.643 1.00 62.44 508 ALA A C 1
ATOM 4187 O O . ALA A 1 508 ? 9.253 45.076 26.448 1.00 62.44 508 ALA A O 1
ATOM 4188 N N . LYS A 1 509 ? 8.684 43.252 25.261 1.00 62.47 509 LYS A N 1
ATOM 4189 C CA . LYS A 1 509 ? 9.817 42.402 25.682 1.00 62.47 509 LYS A CA 1
ATOM 4190 C C . LYS A 1 509 ? 9.986 41.205 24.739 1.00 62.47 509 LYS A C 1
ATOM 4192 O O . LYS A 1 509 ? 9.245 40.241 24.867 1.00 62.47 509 LYS A O 1
ATOM 4197 N N . ASN A 1 510 ? 11.022 41.195 23.899 1.00 61.00 510 ASN A N 1
ATOM 4198 C CA . ASN A 1 510 ? 11.233 40.139 22.889 1.00 61.00 510 ASN A CA 1
ATOM 4199 C C . ASN A 1 510 ? 11.636 38.744 23.427 1.00 61.00 510 ASN A C 1
ATOM 4201 O O . ASN A 1 510 ? 11.472 37.770 22.706 1.00 61.00 510 ASN A O 1
ATOM 4205 N N . ALA A 1 511 ? 12.217 38.622 24.631 1.00 59.69 511 ALA A N 1
ATOM 4206 C CA . ALA A 1 511 ? 12.787 37.345 25.113 1.00 59.69 511 ALA A CA 1
ATOM 4207 C C . ALA A 1 511 ? 11.901 36.581 26.121 1.00 59.69 511 ALA A C 1
ATOM 4209 O O . ALA A 1 511 ? 12.095 35.390 26.327 1.00 59.69 511 ALA A O 1
ATOM 4210 N N . GLU A 1 512 ? 10.933 37.255 26.749 1.00 67.12 512 GLU A N 1
ATOM 4211 C CA . GLU A 1 512 ? 10.033 36.689 27.774 1.00 67.12 512 GLU A CA 1
ATOM 4212 C C . GLU A 1 512 ? 8.591 37.181 27.558 1.00 67.12 512 GLU A C 1
ATOM 4214 O O . GLU A 1 512 ? 7.867 37.483 28.511 1.00 67.12 512 GLU A O 1
ATOM 4219 N N . THR A 1 513 ? 8.193 37.350 26.294 1.00 75.62 513 THR A N 1
ATOM 4220 C CA . THR A 1 513 ? 6.936 38.009 25.920 1.00 75.62 513 THR A CA 1
ATOM 4221 C C . THR A 1 513 ? 5.731 37.320 26.548 1.00 75.62 513 THR A C 1
ATOM 4223 O O . THR A 1 513 ? 4.882 37.988 27.137 1.00 75.62 513 THR A O 1
ATOM 4226 N N . LEU A 1 514 ? 5.682 35.985 26.477 1.00 78.75 514 LEU A N 1
ATOM 4227 C CA . LEU A 1 514 ? 4.548 35.221 26.986 1.00 78.75 514 LEU A CA 1
ATOM 4228 C C . LEU A 1 514 ? 4.404 35.351 28.505 1.00 78.75 514 LEU A C 1
ATOM 4230 O O . LEU A 1 514 ? 3.340 35.728 28.982 1.00 78.75 514 LEU A O 1
ATOM 4234 N N . ASN A 1 515 ? 5.474 35.117 29.270 1.00 78.94 515 ASN A N 1
ATOM 4235 C CA . ASN A 1 515 ? 5.422 35.211 30.732 1.00 78.94 515 ASN A CA 1
ATOM 4236 C C . ASN A 1 515 ? 5.057 36.636 31.192 1.00 78.94 515 ASN A C 1
ATOM 4238 O O . ASN A 1 515 ? 4.217 36.817 32.070 1.00 78.94 515 ASN A O 1
ATOM 4242 N N . TYR A 1 516 ? 5.619 37.661 30.542 1.00 78.62 516 TYR A N 1
ATOM 4243 C CA . TYR A 1 516 ? 5.251 39.054 30.802 1.00 78.62 516 TYR A CA 1
ATOM 4244 C C . TYR A 1 516 ? 3.758 39.320 30.559 1.00 78.62 516 TYR A C 1
ATOM 4246 O O . TYR A 1 516 ? 3.096 39.924 31.404 1.00 78.62 516 TYR A O 1
ATOM 4254 N N . TYR A 1 517 ? 3.229 38.851 29.427 1.00 82.06 517 TYR A N 1
ATOM 4255 C CA . TYR A 1 517 ? 1.832 39.046 29.052 1.00 82.06 517 TYR A CA 1
ATOM 4256 C C . TYR A 1 517 ? 0.867 38.314 29.994 1.00 82.06 517 TYR A C 1
ATOM 4258 O O . TYR A 1 517 ? -0.097 38.911 30.473 1.00 82.06 517 TYR A O 1
ATOM 4266 N N . LEU A 1 518 ? 1.167 37.057 30.339 1.00 83.94 518 LEU A N 1
ATOM 4267 C CA . LEU A 1 518 ? 0.373 36.277 31.290 1.00 83.94 518 LEU A CA 1
ATOM 4268 C C . LEU A 1 518 ? 0.301 36.975 32.658 1.00 83.94 518 LEU A C 1
ATOM 4270 O O . LEU A 1 518 ? -0.795 37.166 33.187 1.00 83.94 518 LEU A O 1
ATOM 4274 N N . VAL A 1 519 ? 1.432 37.470 33.180 1.00 82.44 519 VAL A N 1
ATOM 4275 C CA . VAL A 1 519 ? 1.474 38.221 34.450 1.00 82.44 519 VAL A CA 1
ATOM 4276 C C . VAL A 1 519 ? 0.622 39.492 34.391 1.00 82.44 519 VAL A C 1
ATOM 4278 O O . VAL A 1 519 ? -0.098 39.778 35.347 1.00 82.44 519 VAL A O 1
ATOM 4281 N N . GLN A 1 520 ? 0.648 40.245 33.283 1.00 81.50 520 GLN A N 1
ATOM 4282 C CA . GLN A 1 520 ? -0.210 41.430 33.127 1.00 81.50 520 GLN A CA 1
ATOM 4283 C C . GLN A 1 520 ? -1.704 41.100 33.162 1.00 81.50 520 GLN A C 1
ATOM 4285 O O . GLN A 1 520 ? -2.503 41.912 33.630 1.00 81.50 520 GLN A O 1
ATOM 4290 N N . LYS A 1 521 ? -2.082 39.914 32.684 1.00 83.69 521 LYS A N 1
ATOM 4291 C CA . LYS A 1 521 ? -3.465 39.430 32.675 1.00 83.69 521 LYS A CA 1
ATOM 4292 C C . LYS A 1 521 ? -3.837 38.619 33.919 1.00 83.69 521 LYS A C 1
ATOM 4294 O O . LYS A 1 521 ? -4.908 38.025 33.951 1.00 83.69 521 LYS A O 1
ATOM 4299 N N . ASN A 1 522 ? -3.000 38.637 34.963 1.00 80.50 522 ASN A N 1
ATOM 4300 C CA . ASN A 1 522 ? -3.163 37.852 36.194 1.00 80.50 522 ASN A CA 1
ATOM 4301 C C . ASN A 1 522 ? -3.248 36.330 35.962 1.00 80.50 522 ASN A C 1
ATOM 4303 O O . ASN A 1 522 ? -3.840 35.612 36.766 1.00 80.50 522 ASN A O 1
ATOM 4307 N N . ILE A 1 523 ? -2.633 35.829 34.890 1.00 83.12 523 ILE A N 1
ATOM 4308 C CA . ILE A 1 523 ? -2.467 34.400 34.628 1.00 83.12 523 ILE A CA 1
ATOM 4309 C C . ILE A 1 523 ? -1.055 34.015 35.078 1.00 83.12 523 ILE A C 1
ATOM 4311 O O . ILE A 1 523 ? -0.064 34.529 34.565 1.00 83.12 523 ILE A O 1
ATOM 4315 N N . SER A 1 524 ? -0.937 33.115 36.053 1.00 79.44 524 SER A N 1
ATOM 4316 C CA . SER A 1 524 ? 0.362 32.624 36.534 1.00 79.44 524 SER A CA 1
ATOM 4317 C C . SER A 1 524 ? 0.424 31.108 36.464 1.00 79.44 524 SER A C 1
ATOM 4319 O O . SER A 1 524 ? -0.404 30.444 37.083 1.00 79.44 524 SER A O 1
ATOM 4321 N N . ILE A 1 525 ? 1.406 30.561 35.753 1.00 81.31 525 ILE A N 1
ATOM 4322 C CA . ILE A 1 525 ? 1.674 29.120 35.730 1.00 81.31 525 ILE A CA 1
ATOM 4323 C C . ILE A 1 525 ? 2.538 28.778 36.948 1.00 81.31 525 ILE A C 1
ATOM 4325 O O . ILE A 1 525 ? 3.637 29.315 37.100 1.00 81.31 525 ILE A O 1
ATOM 4329 N N . ASP A 1 526 ? 2.050 27.898 37.824 1.00 83.12 526 ASP A N 1
ATOM 4330 C CA . ASP A 1 526 ? 2.830 27.419 38.968 1.00 83.12 526 ASP A CA 1
ATOM 4331 C C . ASP A 1 526 ? 3.692 26.218 38.566 1.00 83.12 526 ASP A C 1
ATOM 4333 O O . ASP A 1 526 ? 3.288 25.059 38.687 1.00 83.12 526 ASP A O 1
ATOM 4337 N N . TYR A 1 527 ? 4.909 26.519 38.112 1.00 82.38 527 TYR A N 1
ATOM 4338 C CA . TYR A 1 527 ? 5.892 25.523 37.687 1.00 82.38 527 TYR A CA 1
ATOM 4339 C C . TYR A 1 527 ? 6.238 24.488 38.769 1.00 82.38 527 TYR A C 1
ATOM 4341 O O . TYR A 1 527 ? 6.602 23.367 38.429 1.00 82.38 527 TYR A O 1
ATOM 4349 N N . GLN A 1 528 ? 6.132 24.827 40.061 1.00 81.38 528 GLN A N 1
ATOM 4350 C CA . GLN A 1 528 ? 6.437 23.881 41.143 1.00 81.38 528 GLN A CA 1
ATOM 4351 C C . GLN A 1 528 ? 5.325 22.849 41.317 1.00 81.38 528 GLN A C 1
ATOM 4353 O O . GLN A 1 528 ? 5.600 21.681 41.594 1.00 81.38 528 GLN A O 1
ATOM 4358 N N . THR A 1 529 ? 4.079 23.282 41.143 1.00 81.38 529 THR A N 1
ATOM 4359 C CA . THR A 1 529 ? 2.908 22.415 41.267 1.00 81.38 529 THR A CA 1
ATOM 4360 C C . THR A 1 529 ? 2.775 21.500 40.051 1.00 81.38 529 THR A C 1
ATOM 4362 O O . THR A 1 529 ? 2.649 20.287 40.218 1.00 81.38 529 THR A O 1
ATOM 4365 N N . ILE A 1 530 ? 2.901 22.040 38.833 1.00 87.88 530 ILE A N 1
ATOM 4366 C CA . ILE A 1 530 ? 2.750 21.237 37.608 1.00 87.88 530 ILE A CA 1
ATOM 4367 C C . ILE A 1 530 ? 3.887 20.230 37.393 1.00 87.88 530 ILE A C 1
ATOM 4369 O O . ILE A 1 530 ? 3.692 19.244 36.694 1.00 87.88 530 ILE A O 1
ATOM 4373 N N . ALA A 1 531 ? 5.060 20.433 38.008 1.00 82.44 531 ALA A N 1
ATOM 4374 C CA . ALA A 1 531 ? 6.190 19.506 37.895 1.00 82.44 531 ALA A CA 1
ATOM 4375 C C . ALA A 1 531 ? 5.894 18.103 38.456 1.00 82.44 531 ALA A C 1
ATOM 4377 O O . ALA A 1 531 ? 6.603 17.156 38.126 1.00 82.44 531 ALA A O 1
ATOM 4378 N N . ASN A 1 532 ? 4.872 17.971 39.309 1.00 85.12 532 ASN A N 1
ATOM 4379 C CA . ASN A 1 532 ? 4.461 16.696 39.899 1.00 85.12 532 ASN A CA 1
ATOM 4380 C C . ASN A 1 532 ? 3.196 16.109 39.256 1.00 85.12 532 ASN A C 1
ATOM 4382 O O . ASN A 1 532 ? 2.724 15.072 39.716 1.00 85.12 532 ASN A O 1
ATOM 4386 N N . TYR A 1 533 ? 2.623 16.770 38.249 1.00 91.12 533 TYR A N 1
ATOM 4387 C CA . TYR A 1 533 ? 1.423 16.287 37.577 1.00 91.12 533 TYR A CA 1
ATOM 4388 C C . TYR A 1 533 ? 1.762 15.187 36.574 1.00 91.12 533 TYR A C 1
ATOM 4390 O O . TYR A 1 533 ? 2.759 15.259 35.854 1.00 91.12 533 TYR A O 1
ATOM 4398 N N . SER A 1 534 ? 0.897 14.176 36.511 1.00 91.12 534 SER A N 1
ATOM 4399 C CA . SER A 1 534 ? 0.803 13.304 35.341 1.00 91.12 534 SER A CA 1
ATOM 4400 C C . SER A 1 534 ? 0.444 14.125 34.103 1.00 91.12 534 SER A C 1
ATOM 4402 O O . SER A 1 534 ? -0.088 15.233 34.201 1.00 91.12 534 SER A O 1
ATOM 4404 N N . LEU A 1 535 ? 0.701 13.580 32.915 1.00 91.75 535 LEU A N 1
ATOM 4405 C CA . LEU A 1 535 ? 0.382 14.288 31.675 1.00 91.75 535 LEU A CA 1
ATOM 4406 C C . LEU A 1 535 ? -1.124 14.590 31.570 1.00 91.75 535 LEU A C 1
ATOM 4408 O O . LEU A 1 535 ? -1.514 15.666 31.115 1.00 91.75 535 LEU A O 1
ATOM 4412 N N . TYR A 1 536 ? -1.970 13.681 32.058 1.00 92.62 536 TYR A N 1
ATOM 4413 C CA . TYR A 1 536 ? -3.414 13.892 32.129 1.00 92.62 536 TYR A CA 1
ATOM 4414 C C . TYR A 1 536 ? -3.779 15.051 33.074 1.00 92.62 536 TYR A C 1
ATOM 4416 O O . TYR A 1 536 ? -4.458 15.990 32.661 1.00 92.62 536 TYR A O 1
ATOM 4424 N N . GLU A 1 537 ? -3.253 15.058 34.305 1.00 92.00 537 GLU A N 1
ATOM 4425 C CA . GLU A 1 537 ? -3.482 16.144 35.277 1.00 92.00 537 GLU A CA 1
ATOM 4426 C C . GLU A 1 537 ? -2.947 17.496 34.776 1.00 92.00 537 GLU A C 1
ATOM 4428 O O . GLU A 1 537 ? -3.567 18.538 34.994 1.00 92.00 537 GLU A O 1
ATOM 4433 N N . LEU A 1 538 ? -1.814 17.492 34.068 1.00 93.69 538 LEU A N 1
ATOM 4434 C CA . LEU A 1 538 ? -1.265 18.680 33.420 1.00 93.69 538 LEU A CA 1
ATOM 4435 C C . LEU A 1 538 ? -2.209 19.208 32.336 1.00 93.69 538 LEU A C 1
ATOM 4437 O O . LEU A 1 538 ? -2.423 20.417 32.247 1.00 93.69 538 LEU A O 1
ATOM 4441 N N . THR A 1 539 ? -2.791 18.313 31.538 1.00 93.56 539 THR A N 1
ATOM 4442 C CA . THR A 1 539 ? -3.762 18.668 30.495 1.00 93.56 539 THR A CA 1
ATOM 4443 C C . THR A 1 539 ? -4.999 19.321 31.106 1.00 93.56 539 THR A C 1
ATOM 4445 O O . THR A 1 539 ? -5.389 20.413 30.689 1.00 93.56 539 THR A O 1
ATOM 4448 N N . GLU A 1 540 ? -5.582 18.710 32.144 1.00 92.12 540 GLU A N 1
ATOM 4449 C CA . GLU A 1 540 ? -6.730 19.276 32.864 1.00 92.12 540 GLU A CA 1
ATOM 4450 C C . GLU A 1 540 ? -6.399 20.628 33.504 1.00 92.12 540 GLU A C 1
ATOM 4452 O O . GLU A 1 540 ? -7.206 21.563 33.449 1.00 92.12 540 GLU A O 1
ATOM 4457 N N . TYR A 1 541 ? -5.199 20.758 34.080 1.00 91.94 541 TYR A N 1
ATOM 4458 C CA . TYR A 1 541 ? -4.726 22.020 34.637 1.00 91.94 541 TYR A CA 1
ATOM 4459 C C . TYR A 1 541 ? -4.685 23.117 33.573 1.00 91.94 541 TYR A C 1
ATOM 4461 O O . TYR A 1 541 ? -5.223 24.193 33.812 1.00 91.94 541 TYR A O 1
ATOM 4469 N N . ILE A 1 542 ? -4.109 22.856 32.396 1.00 92.00 542 ILE A N 1
ATOM 4470 C CA . ILE A 1 542 ? -4.046 23.841 31.305 1.00 92.00 542 ILE A CA 1
ATOM 4471 C C . ILE A 1 542 ? -5.457 24.224 30.849 1.00 92.00 542 ILE A C 1
ATOM 4473 O O . ILE A 1 542 ? -5.756 25.415 30.759 1.00 92.00 542 ILE A O 1
ATOM 4477 N N . ILE A 1 543 ? -6.336 23.243 30.620 1.00 90.94 543 ILE A N 1
ATOM 4478 C CA . ILE A 1 543 ? -7.716 23.481 30.170 1.00 90.94 543 ILE A CA 1
ATOM 4479 C C . ILE A 1 543 ? -8.442 24.433 31.124 1.00 90.94 543 ILE A C 1
ATOM 4481 O O . ILE A 1 543 ? -8.997 25.442 30.694 1.00 90.94 543 ILE A O 1
ATOM 4485 N N . LYS A 1 544 ? -8.381 24.157 32.427 1.00 88.38 544 LYS A N 1
ATOM 4486 C CA . LYS A 1 544 ? -9.067 24.960 33.441 1.00 88.38 544 LYS A CA 1
ATOM 4487 C C . LYS A 1 544 ? -8.402 26.315 33.676 1.00 88.38 544 LYS A C 1
ATOM 4489 O O . LYS A 1 544 ? -9.072 27.331 33.833 1.00 88.38 544 LYS A O 1
ATOM 4494 N N . HIS A 1 545 ? -7.073 26.345 33.735 1.00 87.44 545 HIS A N 1
ATOM 4495 C CA . HIS A 1 545 ? -6.318 27.544 34.110 1.00 87.44 545 HIS A CA 1
ATOM 4496 C C . HIS A 1 545 ? -6.324 28.611 33.015 1.00 87.44 545 HIS A C 1
ATOM 4498 O O . HIS A 1 545 ? -6.268 29.802 33.313 1.00 87.44 545 HIS A O 1
ATOM 4504 N N . PHE A 1 546 ? -6.457 28.188 31.759 1.00 87.81 546 PHE A N 1
ATOM 4505 C CA . PHE A 1 546 ? -6.678 29.075 30.622 1.00 87.81 546 PHE A CA 1
ATOM 4506 C C . PHE A 1 546 ? -8.159 29.212 30.247 1.00 87.81 546 PHE A C 1
ATOM 4508 O O . PHE A 1 546 ? -8.447 29.730 29.177 1.00 87.81 546 PHE A O 1
ATOM 4515 N N . GLY A 1 547 ? -9.105 28.790 31.096 1.00 84.62 547 GLY A N 1
ATOM 4516 C CA . GLY A 1 547 ? -10.542 29.025 30.899 1.00 84.62 547 GLY A CA 1
ATOM 4517 C C . GLY A 1 547 ? -11.126 28.406 29.626 1.00 84.62 547 GLY A C 1
ATOM 4518 O O . GLY A 1 547 ? -12.029 28.982 29.022 1.00 84.62 547 GLY A O 1
ATOM 4519 N N . LEU A 1 548 ? -10.591 27.263 29.192 1.00 84.44 548 LEU A N 1
ATOM 4520 C CA . LEU A 1 548 ? -11.086 26.509 28.036 1.00 84.44 548 LEU A CA 1
ATOM 4521 C C . LEU A 1 548 ? -12.298 25.622 28.386 1.00 84.44 548 LEU A C 1
ATOM 4523 O O . LEU A 1 548 ? -12.859 24.976 27.506 1.00 84.44 548 LEU A O 1
ATOM 4527 N N . ASP A 1 549 ? -12.710 25.590 29.656 1.00 80.06 549 ASP A N 1
ATOM 4528 C CA . ASP A 1 549 ? -13.821 24.804 30.208 1.00 80.06 549 ASP A CA 1
ATOM 4529 C C . ASP A 1 549 ? -15.157 25.572 30.292 1.00 80.06 549 ASP A C 1
ATOM 4531 O O . ASP A 1 549 ? -16.127 25.071 30.861 1.00 80.06 549 ASP A O 1
ATOM 4535 N N . GLY A 1 550 ? -15.226 26.788 29.736 1.00 67.88 550 GLY A N 1
ATOM 4536 C CA . GLY A 1 550 ? -16.419 27.645 29.797 1.00 67.88 550 GLY A CA 1
ATOM 4537 C C . GLY A 1 550 ? -17.643 27.100 29.046 1.00 67.88 550 GLY A C 1
ATOM 4538 O O . GLY A 1 550 ? -18.775 27.323 29.476 1.00 67.88 550 GLY A O 1
ATOM 4539 N N . GLU A 1 551 ? -17.424 26.351 27.963 1.00 69.56 551 GLU A N 1
ATOM 4540 C CA . GLU A 1 551 ? -18.443 25.591 27.230 1.00 69.56 551 GLU A CA 1
ATOM 4541 C C . GLU A 1 551 ? -17.973 24.140 27.063 1.00 69.56 551 GLU A C 1
ATOM 4543 O O . GLU A 1 551 ? -16.773 23.859 27.085 1.00 69.56 551 GLU A O 1
ATOM 4548 N N . VAL A 1 552 ? -18.909 23.196 26.905 1.00 62.50 552 VAL A N 1
ATOM 4549 C CA . VAL A 1 552 ? -18.559 21.785 26.680 1.00 62.50 552 VAL A CA 1
ATOM 4550 C C . VAL A 1 552 ? -17.870 21.657 25.322 1.00 62.50 552 VAL A C 1
ATOM 4552 O O . VAL A 1 552 ? -18.528 21.616 24.285 1.00 62.50 552 VAL A O 1
ATOM 4555 N N . ASN A 1 553 ? -16.539 21.585 25.332 1.00 72.00 553 ASN A N 1
ATOM 4556 C CA . ASN A 1 553 ? -15.740 21.368 24.134 1.00 72.00 553 ASN A CA 1
ATOM 4557 C C . ASN A 1 553 ? -15.440 19.872 23.966 1.00 72.00 553 ASN A C 1
ATOM 4559 O O . ASN A 1 553 ? -14.621 19.295 24.686 1.00 72.00 553 ASN A O 1
ATOM 4563 N N . ILE A 1 554 ? -16.105 19.249 22.991 1.00 68.50 554 ILE A N 1
ATOM 4564 C CA . ILE A 1 554 ? -15.979 17.813 22.723 1.00 68.50 554 ILE A CA 1
ATOM 4565 C C . ILE A 1 554 ? -14.558 17.432 22.277 1.00 68.50 554 ILE A C 1
ATOM 4567 O O . ILE A 1 554 ? -14.081 16.349 22.604 1.00 68.50 554 ILE A O 1
ATOM 4571 N N . TYR A 1 555 ? -13.841 18.338 21.601 1.00 77.44 555 TYR A N 1
ATOM 4572 C CA . TYR A 1 555 ? -12.463 18.108 21.167 1.00 77.44 555 TYR A CA 1
ATOM 4573 C C . TYR A 1 555 ? -11.504 18.053 22.355 1.00 77.44 555 TYR A C 1
ATOM 4575 O O . TYR A 1 555 ? -10.619 17.209 22.386 1.00 77.44 555 TYR A O 1
ATOM 4583 N N . LEU A 1 556 ? -11.696 18.889 23.377 1.00 82.94 556 LEU A N 1
ATOM 4584 C CA . LEU A 1 556 ? -10.877 18.810 24.591 1.00 82.94 556 LEU A CA 1
ATOM 4585 C C . LEU A 1 556 ? -11.128 17.515 25.376 1.00 82.94 556 LEU A C 1
ATOM 4587 O O . LEU A 1 556 ? -10.186 16.956 25.930 1.00 82.94 556 LEU A O 1
ATOM 4591 N N . GLN A 1 557 ? -12.363 17.003 25.384 1.00 76.12 557 GLN A N 1
ATOM 4592 C CA . GLN A 1 557 ? -12.676 15.706 25.999 1.00 76.12 557 GLN A CA 1
ATOM 4593 C C . GLN A 1 557 ? -11.997 14.550 25.258 1.00 76.12 557 GLN A C 1
ATOM 4595 O O . GLN A 1 557 ? -11.296 13.755 25.874 1.00 76.12 557 GLN A O 1
ATOM 4600 N N . PHE A 1 558 ? -12.114 14.505 23.930 1.00 76.75 558 PHE A N 1
ATOM 4601 C CA . PHE A 1 558 ? -11.412 13.503 23.125 1.00 76.75 558 PHE A CA 1
ATOM 4602 C C . PHE A 1 558 ? -9.884 13.623 23.229 1.00 76.75 558 PHE A C 1
ATOM 4604 O O . PHE A 1 558 ? -9.180 12.615 23.193 1.00 76.75 558 PHE A O 1
ATOM 4611 N N . PHE A 1 559 ? -9.351 14.840 23.374 1.00 85.62 559 PHE A N 1
ATOM 4612 C CA . PHE A 1 559 ? -7.924 15.052 23.605 1.00 85.62 559 PHE A CA 1
ATOM 4613 C C . PHE A 1 559 ? -7.482 14.479 24.956 1.00 85.62 559 PHE A C 1
ATOM 4615 O O . PHE A 1 559 ? -6.480 13.770 25.012 1.00 85.62 559 PHE A O 1
ATOM 4622 N N . LEU A 1 560 ? -8.260 14.700 26.020 1.00 84.75 560 LEU A N 1
ATOM 4623 C CA . LEU A 1 560 ? -8.028 14.081 27.329 1.00 84.75 560 LEU A CA 1
ATOM 4624 C C . LEU A 1 560 ? -8.066 12.548 27.254 1.00 84.75 560 LEU A C 1
ATOM 4626 O O . LEU A 1 560 ? -7.180 11.898 27.807 1.00 84.75 560 LEU A O 1
ATOM 4630 N N . ASP A 1 561 ? -9.013 11.966 26.513 1.00 76.75 561 ASP A N 1
ATOM 4631 C CA . ASP A 1 561 ? -9.067 10.515 26.291 1.00 76.75 561 ASP A CA 1
ATOM 4632 C C . ASP A 1 561 ? -7.804 9.999 25.583 1.00 76.75 561 ASP A C 1
ATOM 4634 O O . ASP A 1 561 ? -7.276 8.944 25.938 1.00 76.75 561 ASP A O 1
ATOM 4638 N N . LYS A 1 562 ? -7.270 10.752 24.611 1.00 81.69 562 LYS A N 1
ATOM 4639 C CA . LYS A 1 562 ? -6.022 10.397 23.918 1.00 81.69 562 LYS A CA 1
ATOM 4640 C C . LYS A 1 562 ? -4.792 10.518 24.807 1.00 81.69 562 LYS A C 1
ATOM 4642 O O . LYS A 1 562 ? -3.930 9.642 24.764 1.00 81.69 562 LYS A O 1
ATOM 4647 N N . VAL A 1 563 ? -4.728 11.549 25.645 1.00 87.25 563 VAL A N 1
ATOM 4648 C CA . VAL A 1 563 ? -3.688 11.679 26.673 1.00 87.25 563 VAL A CA 1
ATOM 4649 C C . VAL A 1 563 ? -3.760 10.506 27.659 1.00 87.25 563 VAL A C 1
ATOM 4651 O O . VAL A 1 563 ? -2.734 9.918 28.008 1.00 87.25 563 VAL A O 1
ATOM 4654 N N . GLN A 1 564 ? -4.963 10.106 28.075 1.00 83.44 564 GLN A N 1
ATOM 4655 C CA . GLN A 1 564 ? -5.169 8.950 28.948 1.00 83.44 564 GLN A CA 1
ATOM 4656 C C . GLN A 1 564 ? -4.760 7.631 28.269 1.00 83.44 564 GLN A C 1
ATOM 4658 O O . GLN A 1 564 ? -4.113 6.786 28.889 1.00 83.44 564 GLN A O 1
ATOM 4663 N N . GLU A 1 565 ? -5.100 7.449 26.989 1.00 76.75 565 GLU A N 1
ATOM 4664 C CA . GLU A 1 565 ? -4.675 6.291 26.197 1.00 76.75 565 GLU A CA 1
ATOM 4665 C C . GLU A 1 565 ? -3.143 6.211 26.131 1.00 76.75 565 GLU A C 1
ATOM 4667 O O . GLU A 1 565 ? -2.579 5.156 26.433 1.00 76.75 565 GLU A O 1
ATOM 4672 N N . TYR A 1 566 ? -2.469 7.323 25.818 1.00 83.31 566 TYR A N 1
ATOM 4673 C CA . TYR A 1 566 ? -1.009 7.393 25.766 1.00 83.31 566 TYR A CA 1
ATOM 4674 C C . TYR A 1 566 ? -0.377 7.048 27.119 1.00 83.31 566 TYR A C 1
ATOM 4676 O O . TYR A 1 566 ? 0.404 6.104 27.213 1.00 83.31 566 TYR A O 1
ATOM 4684 N N . THR A 1 567 ? -0.766 7.748 28.187 1.00 86.62 567 THR A N 1
ATOM 4685 C CA . THR A 1 567 ? -0.201 7.540 29.536 1.00 86.62 567 THR A CA 1
ATOM 4686 C C . THR A 1 567 ? -0.432 6.135 30.088 1.00 86.62 567 THR A C 1
ATOM 4688 O O . THR A 1 567 ? 0.328 5.681 30.942 1.00 86.62 567 THR A O 1
ATOM 4691 N N . SER A 1 568 ? -1.457 5.423 29.607 1.00 74.62 568 SER A N 1
ATOM 4692 C CA . SER A 1 568 ? -1.712 4.032 29.993 1.00 74.62 568 SER A CA 1
ATOM 4693 C C . SER A 1 568 ? -0.762 3.020 29.342 1.00 74.62 568 SER A C 1
ATOM 4695 O O . SER A 1 568 ? -0.582 1.927 29.881 1.00 74.62 568 SER A O 1
ATOM 4697 N N . ARG A 1 569 ? -0.172 3.367 28.190 1.00 69.88 569 ARG A N 1
ATOM 4698 C CA . ARG A 1 569 ? 0.711 2.492 27.400 1.00 69.88 569 ARG A CA 1
ATOM 4699 C C . ARG A 1 569 ? 2.181 2.891 27.483 1.00 69.88 569 ARG A C 1
ATOM 4701 O O . ARG A 1 569 ? 3.043 2.021 27.432 1.00 69.88 569 ARG A O 1
ATOM 4708 N N . PHE A 1 570 ? 2.445 4.184 27.606 1.00 79.31 570 PHE A N 1
ATOM 4709 C CA . PHE A 1 570 ? 3.774 4.775 27.545 1.00 79.31 570 PHE A CA 1
ATOM 4710 C C . PHE A 1 570 ? 4.137 5.418 28.891 1.00 79.31 570 PHE A C 1
ATOM 4712 O O . PHE A 1 570 ? 3.941 4.826 29.953 1.00 79.31 570 PHE A O 1
ATOM 4719 N N . ASP A 1 571 ? 4.709 6.618 28.856 1.00 82.81 571 ASP A N 1
ATOM 4720 C CA . ASP A 1 571 ? 5.115 7.379 30.029 1.00 82.81 571 ASP A CA 1
ATOM 4721 C C . ASP A 1 571 ? 4.246 8.632 30.236 1.00 82.81 571 ASP A C 1
ATOM 4723 O O . ASP A 1 571 ? 3.216 8.832 29.598 1.00 82.81 571 ASP A O 1
ATOM 4727 N N . ASN A 1 572 ? 4.647 9.472 31.190 1.00 87.12 572 ASN A N 1
ATOM 4728 C CA . ASN A 1 572 ? 4.002 10.753 31.481 1.00 87.12 572 ASN A CA 1
ATOM 4729 C C . ASN A 1 572 ? 4.815 11.949 30.952 1.00 87.12 572 ASN A C 1
ATOM 4731 O O . ASN A 1 572 ? 4.655 13.068 31.435 1.00 87.12 572 ASN A O 1
ATOM 4735 N N . SER A 1 573 ? 5.729 11.726 30.004 1.00 86.06 573 SER A N 1
ATOM 4736 C CA . SER A 1 573 ? 6.585 12.782 29.468 1.00 86.06 573 SER A CA 1
ATOM 4737 C C . SER A 1 573 ? 5.820 13.626 28.453 1.00 86.06 573 SER A C 1
ATOM 4739 O O . SER A 1 573 ? 5.342 13.116 27.443 1.00 86.06 573 SER A O 1
ATOM 4741 N N . VAL A 1 574 ? 5.770 14.941 28.685 1.00 87.19 574 VAL A N 1
ATOM 4742 C CA . VAL A 1 574 ? 5.239 15.912 27.711 1.00 87.19 574 VAL A CA 1
ATOM 4743 C C . VAL A 1 574 ? 6.014 15.838 26.395 1.00 87.19 574 VAL A C 1
ATOM 4745 O O . VAL A 1 574 ? 5.411 15.885 25.332 1.00 87.19 574 VAL A O 1
ATOM 4748 N N . ILE A 1 575 ? 7.341 15.687 26.460 1.00 85.25 575 ILE A N 1
ATOM 4749 C CA . ILE A 1 575 ? 8.200 15.624 25.269 1.00 85.25 575 ILE A CA 1
ATOM 4750 C C . ILE A 1 575 ? 7.860 14.385 24.441 1.00 85.25 575 ILE A C 1
ATOM 4752 O O . ILE A 1 575 ? 7.630 14.496 23.243 1.00 85.25 575 ILE A O 1
ATOM 4756 N N . ASN A 1 576 ? 7.754 13.224 25.088 1.00 81.38 576 ASN A N 1
ATOM 4757 C CA . ASN A 1 576 ? 7.513 11.971 24.374 1.00 81.38 576 ASN A CA 1
ATOM 4758 C C . ASN A 1 576 ? 6.076 11.910 23.838 1.00 81.38 576 ASN A C 1
ATOM 4760 O O . ASN A 1 576 ? 5.850 11.396 22.748 1.00 81.38 576 ASN A O 1
ATOM 4764 N N . PHE A 1 577 ? 5.113 12.505 24.553 1.00 85.88 577 PHE A N 1
ATOM 4765 C CA . PHE A 1 577 ? 3.756 12.671 24.039 1.00 85.88 577 PHE A CA 1
ATOM 4766 C C . PHE A 1 577 ? 3.711 13.568 22.801 1.00 85.88 577 PHE A C 1
ATOM 4768 O O . PHE A 1 577 ? 3.023 13.226 21.852 1.00 85.88 577 PHE A O 1
ATOM 4775 N N . LEU A 1 578 ? 4.446 14.685 22.788 1.00 85.12 578 LEU A N 1
ATOM 4776 C CA . LEU A 1 578 ? 4.524 15.577 21.625 1.00 85.12 578 LEU A CA 1
ATOM 4777 C C . LEU A 1 578 ? 5.192 14.923 20.410 1.00 85.12 578 LEU A C 1
ATOM 4779 O O . LEU A 1 578 ? 4.876 15.291 19.288 1.00 85.12 578 LEU A O 1
ATOM 4783 N N . GLU A 1 579 ? 6.128 13.995 20.619 1.00 79.00 579 GLU A N 1
ATOM 4784 C CA . GLU A 1 579 ? 6.721 13.205 19.531 1.00 79.00 579 GLU A CA 1
ATOM 4785 C C . GLU A 1 579 ? 5.770 12.119 19.011 1.00 79.00 579 GLU A C 1
ATOM 4787 O O . GLU A 1 579 ? 5.816 11.766 17.833 1.00 79.00 579 GLU A O 1
ATOM 4792 N N . TRP A 1 580 ? 4.932 11.568 19.891 1.00 79.62 580 TRP A N 1
ATOM 4793 C CA . TRP A 1 580 ? 3.936 10.555 19.551 1.00 79.62 580 TRP A CA 1
ATOM 4794 C C . TRP A 1 580 ? 2.690 11.132 18.861 1.00 79.62 580 TRP A C 1
ATOM 4796 O O . TRP A 1 580 ? 2.117 10.470 17.993 1.00 79.62 580 TRP A O 1
ATOM 4806 N N . TRP A 1 581 ? 2.257 12.321 19.289 1.00 76.94 581 TRP A N 1
ATOM 4807 C CA . TRP A 1 581 ? 1.072 13.037 18.811 1.00 76.94 581 TRP A CA 1
ATOM 4808 C C . TRP A 1 581 ? 1.250 13.580 17.390 1.00 76.94 581 TRP A C 1
ATOM 4810 O O . TRP A 1 581 ? 0.320 13.382 16.566 1.00 76.94 581 TRP A O 1
#

Radius of gyration: 34.65 Å; chains: 1; bounding box: 79×83×101 Å

Sequence (581 aa):
MNFDIELNENEVLDKSIDMLIAQIGANEKVTKLLIEYAEKKADDEQSWHIEKDLKDFSKNLLKEDGEKYLQTLKNLTVDDFDNIKNDITKDVKEFEEKVKSLSEKVLQEIQNKRIEEDSFSRSFYPAYWKKVQKFTDFSPTATMLKIINGEQNWYAQKVDAHQKDLIDAHEQELIAWFNDLQVFLTEHESNYRINLLLIKNLYNLAVLNEIEKLIAEYKKENSVLSISDFNKRIAQIVASEPMPFIYERLGERYQHYLIDEFQDTSIVQWHNLIPLVDNSLAGGNYSMIVGDAKQAIYRFRGGEVEQIIKLPNIYNHNNNQILLERQQAFIRNHSPEDLKANYRSKAEIVDFNNRFFNFISNHLSEDYKHIYENLAQEFNPENKGGGVAIDFIDTENNDEFDELTYQKITAIIEETTNSNNQYKLEDIAILTRDNKNGSAIASELLGKGIPVVSSESLLLNSSKEVQFVLNVFHYLANPNEVSFQLPILNYLINHQFQEDQLIDVYQAKNAETLNYYLVQKNISIDYQTIANYSLYELTEYIIKHFGLDGEVNIYLQFFLDKVQEYTSRFDNSVINFLEWW

pLDDT: mean 84.23, std 9.56, range [40.41, 96.94]

Foldseek 3Di:
DDFDADADPLVLLLVLLVVLVVCQVVPPLSVVLLVVVQVLCVVVVHDSPSSVVLSVLLVCVVFPVSVVVLVVCLPDASVNLVVLLVVLVVLLVVLLCVLLVLLVVVVVVCVVLVQDCLQFANSLLNVLSVVVNVVPDNDRDPVRVCCLVVVDPGGYPDDDPVNSVSCVVCVVVSSVSVVVVVVSCVVPVVSSVVSVVCSSCSSVSNSSSSSVVSSVVSCVVNSHDYPVNVLVVLLVQLLPDLAPPVLVVVLVVDLEAEAEQLQLQALSRVSSCLSSVLSSLVVVHYYYYYHALVPNPNVSNRRDSVCVVVPPQRPPCVPRPSSVVSSVSRVVPDDDDDQQADPDDAPAVLVVVLVVLVVVLVVDDPVCSVSSPPNRHDYDNVRHDDDDDDDDDDDPDDVVVLVVVLVVVVVVVCCCCVVVNPDDPVRDDDDDPDPVSVLVSCLSCVVVVHDDDDDDPVVLVPDLLSLLLLLVLVCVVPVQDVVSLLSNLVCCCVPPNVVDDSVVLCVVDPGNSNCVVCVVVVQDDDPVVLVPDFLLRNLVCVCVSSVVVVDPDVSSVVVSVVSVVCCVPHNRDSVVVSVVD